Protein AF-A0A8J8G7B6-F1 (afdb_monomer)

Sequence (509 aa):
MFKIKKLNISITTGGFRVMLNHNDAEILGLKVGDRVKLSYKDKKSLKSKKKELICDLGIITAHLKNKNIKLKDSEIGVYTDVFEKLELKENGNITLTPAPKPVSLEYVRKKFNGKIKLKESHFKEIINDIIVNKFTPIETTFFVLACAAHPLDDKEVIGLTKAMVDGGKNLTFKTKNGIIVDKHCIGGIPGNRTTMVVIPILAAAGLTIPKTSSRSITSPAGTADTMEVLTHVDISLSQMHKLVSEIGGCIAWGGSLDLSPADDAIIHVEHPLEIDVEGQMIASIMSKKKSAGSTHVLLDIPVGETAKVKTKENAIRLKKRFVKIGKAIGIEVKVIITDGSEPIGKGIGPYLEAMDVLKVLNNDPDQPYRLRNKSLMMAGHLLEMGGLASKGHGLEYANEVLESGLASRKFEEIVVAQGKRKAMSPAKYSVKILAQKSGTIKKIDNKGISTITFILGCPADKASGLILHNKCSDKIKKGSVLVELFSNSKQKLNYAKAHIEEDSPFIIK

Nearest PDB structures (foldseek):
  5ey3-assembly1_B  TM=9.032E-01  e=3.261E-28  Salmonella enterica subsp. enterica serovar Typhimurium str. LT2
  1azy-assembly1_A  TM=8.949E-01  e=5.886E-28  Escherichia coli K-12
  1uou-assembly1_A-2  TM=8.967E-01  e=9.163E-26  Homo sapiens
  2dsj-assembly1_B  TM=8.673E-01  e=1.399E-26  Thermus thermophilus HB8
  2wk5-assembly2_B  TM=8.911E-01  e=1.020E-25  Homo sapiens

Mean predicted aligned error: 6.54 Å

Radius of gyration: 25.41 Å; Cα contacts (8 Å, |Δi|>4): 1101; chains: 1; bounding box: 64×59×71 Å

Secondary structure (DSSP, 8-state):
-EEEEE-------SS-EEEEEHHHHHHTT--TT-EEEEEE--TT-TTPPPEEEEEEEEEE-S--SSTT--PPTTEEEE-HHHHHHTTPPTT-EEEEEEPPPPTHHHHHHHHHTTS-PPPHHHHHHHHHHHHTT-S-HHHHHHHHHHHHHS---HHHHHHHHHHHHHTS-------TTS-BEEEEE----TT--HHHHHHHHHHHTT-BEEEEEPPPSSSS--HHHHHTTTB-----HHHHHHHHHHHSEEEEEGGGTTSSHHHHHHHHHHGGGT---HHHHHHHHHHHHHHTT-SEEEEEEEESTTSSB--HHHHHHHHHHHHHHHHHTT-EEEEEEEE-SS-SSSEESHHHHHHHHHHHHTT-TTS-HHHHHHHHHHHHHHHHHTTSS-TTTHHHHHHHHHHTTHHHHHHHHHHHHTTBPPPPPPPSEEEEEEPSS-EEEEEE-HHHHHHHHHHHTTTTSTT-EEEE---TT-EE-TT-EEEEEEES-HHHHHHHHHHHHHS-SEEE-

Foldseek 3Di:
DAFEDEQPDQDDPLWWEKEDEPVQCVVQVHDQQFKKKKWDFDPVDPPTDIDIAIHGYDYDHDDPPPPRDDADPRHMYGYPVRCVRRVDDHRGDMDMDGDDQQPLLVVLVCLLVVNDADALVSLLSVLLCLLSNVQTLVSLLSSLNSCVNPPHDLRSLLSNLVSLQVQFAADAADAPVLAAEEEEELDQFFLQLLVLLLFLLCLLLPAAYLAEWAFDQQFLTTNQLQLVLWFAQLDEPVLSRVCSHPRRYAYHHLVNYRLRSSLVSSCSSCRVVVDDRLSSSLSSVSSSCRRHVHQEYEYEYAEDCRGPHPDPVVLVVSQVSSCVSCVSSRHHYDYDYHHRQHHQFQWGFNHRSNVLSLCQQVVNPPHRPSSNQVSLVRSLVRCCVRVNDPPPCSSVSSVCCSVVSSSVVSSVVNSVSSGTDDNDDAAPDKDFDWAQAWAFFQGQASSLQRVLSVLLPPDNQRNWTKGAPDDGGDTDHGGHGGMMTGHNDPVSNVVSNVSCVVPNSTDGD

Solvent-accessible surface area (backbone atoms only — not comparable to full-atom values): 26042 Å² total; per-residue (Å²): 112,24,37,40,39,75,46,95,49,101,52,80,79,91,61,47,50,34,33,33,29,44,67,60,26,57,78,69,72,54,53,74,69,38,53,30,29,39,42,38,56,57,85,90,41,96,83,52,68,77,41,70,47,51,28,38,29,42,60,50,82,68,86,52,90,64,88,82,73,82,68,53,90,58,30,32,36,31,33,52,62,45,36,60,75,65,63,61,56,85,74,33,66,35,37,75,43,82,44,80,81,60,74,47,56,55,54,40,52,34,26,47,70,66,74,47,82,69,48,48,68,54,30,37,47,40,38,46,32,43,59,67,37,66,39,51,72,68,54,49,39,50,42,52,50,16,41,58,74,43,66,53,50,73,69,36,26,46,21,43,19,52,25,36,30,73,68,23,44,72,46,82,78,93,46,99,82,69,58,22,40,44,78,50,61,86,53,59,52,43,30,67,50,35,66,74,50,25,46,19,35,40,20,54,76,68,40,36,28,66,40,63,30,53,63,50,82,89,47,27,41,19,66,27,48,20,48,44,51,48,16,53,23,82,52,50,61,67,56,50,53,50,43,26,73,76,60,18,26,49,73,30,29,41,89,64,47,53,27,31,50,42,45,59,60,48,48,66,50,26,59,88,67,74,57,82,46,70,39,56,53,50,21,46,55,52,15,45,41,47,12,52,40,34,35,34,35,42,36,40,41,37,35,12,85,64,20,79,34,56,42,69,67,60,48,54,53,49,44,54,49,51,36,53,47,26,54,76,72,68,24,52,50,47,71,47,79,41,86,24,61,48,58,34,33,40,21,30,16,12,40,40,34,38,51,42,42,50,26,45,34,67,67,39,91,84,31,34,61,59,33,45,53,56,17,30,52,53,32,5,55,48,32,31,75,64,70,75,25,60,89,88,44,12,42,61,53,34,44,52,36,36,77,71,37,44,17,34,55,38,39,52,50,41,32,51,75,46,43,56,49,73,85,73,69,76,37,84,39,74,50,76,42,57,32,89,56,56,34,31,28,70,40,45,40,46,53,46,53,30,54,41,22,37,50,24,35,24,51,83,38,37,42,7,19,36,36,49,70,63,58,68,72,39,77,46,48,54,68,38,63,44,36,37,40,26,8,77,40,71,66,31,44,51,50,32,50,53,46,42,73,76,57,54,37,63,44,71,86

pLDDT: mean 92.08, std 8.69, range [46.34, 98.88]

Structure (mmCIF, N/CA/C/O backbone):
data_AF-A0A8J8G7B6-F1
#
_entry.id   AF-A0A8J8G7B6-F1
#
loop_
_atom_site.group_PDB
_atom_site.id
_atom_site.type_symbol
_atom_site.label_atom_id
_atom_site.label_alt_id
_atom_site.label_comp_id
_atom_site.label_asym_id
_atom_site.label_entity_id
_atom_site.label_seq_id
_atom_site.pdbx_PDB_ins_code
_atom_site.Cartn_x
_atom_site.Cartn_y
_atom_site.Cartn_z
_atom_site.occupancy
_atom_site.B_iso_or_equiv
_atom_site.auth_seq_id
_atom_site.auth_comp_id
_atom_site.auth_asym_id
_atom_site.auth_atom_id
_atom_site.pdbx_PDB_model_num
ATOM 1 N N . MET A 1 1 ? -14.729 21.368 36.954 1.00 84.62 1 MET A N 1
ATOM 2 C CA . MET A 1 1 ? -15.088 21.756 35.565 1.00 84.62 1 MET A CA 1
ATOM 3 C C . MET A 1 1 ? -14.121 22.839 35.143 1.00 84.62 1 MET A C 1
ATOM 5 O O . MET A 1 1 ? -13.793 23.660 35.983 1.00 84.62 1 MET A O 1
ATOM 9 N N . PHE A 1 2 ? -13.689 22.839 33.888 1.00 87.31 2 PHE A N 1
ATOM 10 C CA . PHE A 1 2 ? -12.719 23.789 33.354 1.00 87.31 2 PHE A CA 1
ATOM 11 C C . PHE A 1 2 ? -13.328 24.591 32.207 1.00 87.31 2 PHE A C 1
ATOM 13 O O . PHE A 1 2 ? -14.1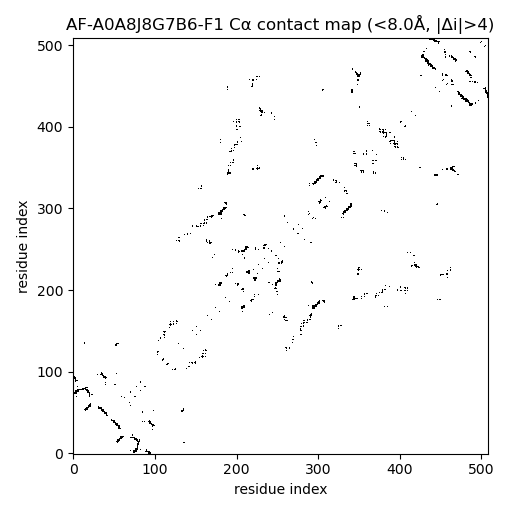06 24.053 31.410 1.00 87.31 2 PHE A O 1
ATOM 20 N N . LYS A 1 3 ? -12.957 25.865 32.104 1.00 88.75 3 LYS A N 1
ATOM 21 C CA . LYS A 1 3 ? -13.262 26.714 30.956 1.00 88.75 3 LYS A CA 1
ATOM 22 C C . LYS A 1 3 ? -12.293 26.391 29.819 1.00 88.75 3 LYS A C 1
ATOM 24 O O . LYS A 1 3 ? -11.081 26.336 30.014 1.00 88.75 3 LYS A O 1
ATOM 29 N N . ILE A 1 4 ? -12.828 26.163 28.626 1.00 87.94 4 ILE A N 1
ATOM 30 C CA . ILE A 1 4 ? -12.038 25.792 27.450 1.00 87.94 4 ILE A CA 1
ATOM 31 C C . ILE A 1 4 ? -11.275 27.014 26.944 1.00 87.94 4 ILE A C 1
ATOM 33 O O . ILE A 1 4 ? -11.884 28.031 26.594 1.00 87.94 4 ILE A O 1
ATOM 37 N N . LYS A 1 5 ? -9.956 26.868 26.814 1.00 86.62 5 LYS A N 1
ATOM 38 C CA . LYS A 1 5 ? -9.091 27.798 26.097 1.00 86.62 5 LYS A CA 1
ATOM 39 C C . LYS A 1 5 ? -8.414 27.077 24.942 1.00 86.62 5 LYS A C 1
ATOM 41 O O . LYS A 1 5 ? -7.561 26.214 25.151 1.00 86.62 5 LYS A O 1
ATOM 46 N N . LYS A 1 6 ? -8.778 27.443 23.712 1.00 83.44 6 LYS A N 1
ATOM 47 C CA . LYS A 1 6 ? -8.062 26.965 22.529 1.00 83.44 6 LYS A CA 1
ATOM 48 C C . LYS A 1 6 ? -6.656 27.558 22.553 1.00 83.44 6 LYS A C 1
ATOM 50 O O . LYS A 1 6 ? -6.489 28.776 22.621 1.00 83.44 6 LYS A O 1
ATOM 55 N N . LEU A 1 7 ? -5.644 26.701 22.556 1.00 79.12 7 LEU A N 1
ATOM 56 C CA . LEU A 1 7 ? -4.266 27.143 22.413 1.00 79.12 7 LEU A CA 1
ATOM 57 C C . LEU A 1 7 ? -4.092 27.524 20.938 1.00 79.12 7 LEU A C 1
ATOM 59 O O . LEU A 1 7 ? -4.152 26.652 20.076 1.00 79.12 7 LEU A O 1
ATOM 63 N N . ASN A 1 8 ? -3.938 28.821 20.640 1.00 61.78 8 ASN A N 1
ATOM 64 C CA . ASN A 1 8 ? -3.737 29.356 19.282 1.00 61.78 8 ASN A CA 1
ATOM 65 C C . ASN A 1 8 ? -2.338 29.019 18.749 1.00 61.78 8 ASN A C 1
ATOM 67 O O . ASN A 1 8 ? -1.534 29.888 18.425 1.00 61.78 8 ASN A O 1
ATOM 71 N N . ILE A 1 9 ? -2.038 27.731 18.700 1.00 62.12 9 ILE A N 1
ATOM 72 C CA . ILE A 1 9 ? -0.851 27.177 18.088 1.00 62.12 9 ILE A CA 1
ATOM 73 C C . ILE A 1 9 ? -1.382 26.099 17.156 1.00 62.12 9 ILE A C 1
ATOM 75 O O . ILE A 1 9 ? -1.977 25.117 17.603 1.00 62.12 9 ILE A O 1
ATOM 79 N N . SER A 1 10 ? -1.223 26.305 15.853 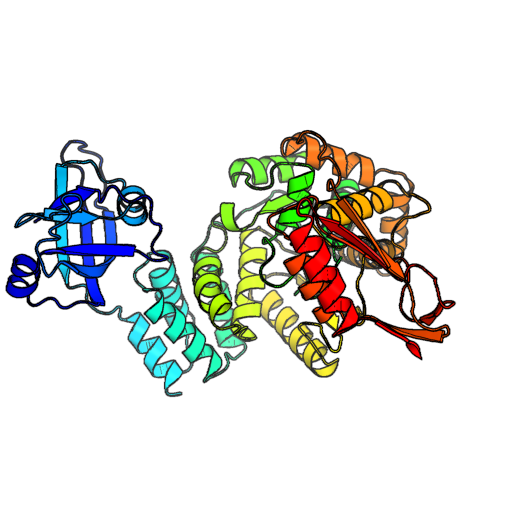1.00 56.66 10 SER A N 1
ATOM 80 C CA . SER A 1 10 ? -1.550 25.344 14.795 1.00 56.66 10 SER A CA 1
ATOM 81 C C . SER A 1 10 ? -0.555 24.174 14.812 1.00 56.66 10 SER A C 1
ATOM 83 O O . SER A 1 10 ? 0.133 23.896 13.836 1.00 56.66 10 SER A O 1
ATOM 85 N N . ILE A 1 11 ? -0.446 23.508 15.963 1.00 59.09 11 ILE A N 1
ATOM 86 C CA . ILE A 1 11 ? 0.378 22.326 16.193 1.00 59.09 11 ILE A CA 1
ATOM 87 C C . ILE A 1 11 ? -0.551 21.121 16.263 1.00 59.09 11 ILE A C 1
ATOM 89 O O . ILE A 1 11 ? -1.447 21.057 17.105 1.00 59.09 11 ILE A O 1
ATOM 93 N N . THR A 1 12 ? -0.293 20.150 15.399 1.00 58.72 12 THR A N 1
ATOM 94 C CA . THR A 1 12 ? -0.749 18.768 15.551 1.00 58.72 12 THR A CA 1
ATOM 95 C C . THR A 1 12 ? 0.246 18.032 16.438 1.00 58.72 12 THR A C 1
ATOM 97 O O . THR A 1 12 ? 1.436 18.006 16.118 1.00 58.72 12 THR A O 1
ATOM 100 N N . THR A 1 13 ? -0.199 17.447 17.551 1.00 62.88 13 THR A N 1
ATOM 101 C CA . THR A 1 13 ? 0.735 16.900 18.556 1.00 62.88 13 THR A CA 1
ATOM 102 C C . THR A 1 13 ? 1.086 15.419 18.361 1.00 62.88 13 THR A C 1
ATOM 104 O O . THR A 1 13 ? 1.867 14.872 19.138 1.00 62.88 13 THR A O 1
ATOM 107 N N . GLY A 1 14 ? 0.539 14.770 17.325 1.00 63.38 14 GLY A N 1
ATOM 108 C CA . GLY A 1 14 ? 0.701 13.325 17.090 1.00 63.38 14 GLY A CA 1
ATOM 109 C C . GLY A 1 14 ? -0.088 12.448 18.074 1.00 63.38 14 GLY A C 1
ATOM 110 O O . GLY A 1 14 ? 0.136 11.247 18.154 1.00 63.38 14 GLY A O 1
ATOM 111 N N . GLY A 1 15 ? -1.000 13.046 18.842 1.00 74.19 15 GLY A N 1
ATOM 112 C CA . GLY A 1 15 ? -1.871 12.403 19.824 1.00 74.19 15 GLY A CA 1
ATOM 113 C C . GLY A 1 15 ? -2.850 13.427 20.400 1.00 74.19 15 GLY A C 1
ATOM 114 O O . GLY A 1 15 ? -2.839 14.581 19.993 1.00 74.19 15 GLY A O 1
ATOM 115 N N . PHE A 1 16 ? -3.702 13.037 21.348 1.00 85.69 16 PHE A N 1
ATOM 116 C CA . PHE A 1 16 ? -4.592 13.986 22.021 1.00 85.69 16 PHE A CA 1
ATOM 117 C C . PHE A 1 16 ? -3.952 14.463 23.318 1.00 85.69 16 PHE A C 1
ATOM 119 O O . PHE A 1 16 ? -3.805 13.693 24.266 1.00 85.69 16 PHE A O 1
ATOM 126 N N . ARG A 1 17 ? -3.563 15.738 23.367 1.00 88.25 17 ARG A N 1
ATOM 127 C CA . ARG A 1 17 ? -2.940 16.348 24.549 1.00 88.25 17 ARG A CA 1
ATOM 128 C C . ARG A 1 17 ? -3.781 17.489 25.090 1.00 88.25 17 ARG A C 1
ATOM 130 O O . ARG A 1 17 ? -4.460 18.189 24.342 1.00 88.25 17 ARG A O 1
ATOM 137 N N . VAL A 1 18 ? -3.714 17.702 26.396 1.00 90.44 18 VAL A N 1
ATOM 138 C CA . VAL A 1 18 ? -4.290 18.880 27.054 1.00 90.44 18 VAL A CA 1
ATOM 139 C C . VAL A 1 18 ? -3.327 19.466 28.060 1.00 90.44 18 VAL A C 1
ATOM 141 O O . VAL A 1 18 ? -2.424 18.785 28.529 1.00 90.44 18 VAL A O 1
ATOM 144 N N . MET A 1 19 ? -3.526 20.737 28.379 1.00 90.56 19 MET A N 1
ATOM 145 C CA . MET A 1 19 ? -2.681 21.480 29.302 1.00 90.56 19 MET A CA 1
ATOM 146 C C . MET A 1 19 ? -3.509 21.975 30.484 1.00 90.56 19 MET A C 1
ATOM 148 O O . MET A 1 19 ? -4.548 22.609 30.283 1.00 90.56 19 MET A O 1
ATOM 152 N N . LEU A 1 20 ? -3.031 21.725 31.699 1.00 90.94 20 LEU A N 1
ATOM 153 C CA . LEU A 1 20 ? -3.488 22.409 32.910 1.00 90.94 20 LEU A CA 1
ATOM 154 C C . LEU A 1 20 ? -2.396 23.349 33.413 1.00 90.94 20 LEU A C 1
ATOM 156 O O . LEU A 1 20 ? -1.214 23.166 33.109 1.00 90.94 20 LEU A O 1
ATOM 160 N N . ASN A 1 21 ? -2.783 24.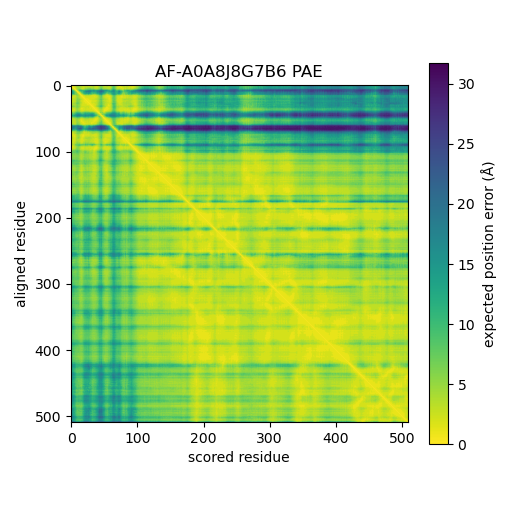365 34.180 1.00 89.50 21 ASN A N 1
ATOM 161 C CA . ASN A 1 21 ? -1.799 25.085 34.975 1.00 89.50 21 ASN A CA 1
ATOM 162 C C . ASN A 1 21 ? -1.326 24.211 36.151 1.00 89.50 21 ASN A C 1
ATOM 164 O O . ASN A 1 21 ? -1.950 23.205 36.499 1.00 89.50 21 ASN A O 1
ATOM 168 N N . HIS A 1 22 ? -0.200 24.598 36.738 1.00 87.56 22 HIS A N 1
ATOM 169 C CA . HIS A 1 22 ? 0.408 23.879 37.849 1.00 87.56 22 HIS A CA 1
ATOM 170 C C . HIS A 1 22 ? -0.510 23.733 39.070 1.00 87.56 22 HIS A C 1
ATOM 172 O O . HIS A 1 22 ? -0.661 22.619 39.561 1.00 87.56 22 HIS A O 1
ATOM 178 N N . ASN A 1 23 ? -1.170 24.814 39.495 1.00 88.00 23 ASN A N 1
ATOM 179 C CA . ASN A 1 23 ? -2.027 24.831 40.683 1.00 88.00 23 ASN A CA 1
ATOM 180 C C . ASN A 1 23 ? -3.211 23.856 40.553 1.00 88.00 23 ASN A C 1
ATOM 182 O O . ASN A 1 23 ? -3.456 23.042 41.439 1.00 88.00 23 ASN A O 1
ATOM 186 N N . ASP A 1 24 ? -3.924 23.898 39.426 1.00 90.19 24 ASP A N 1
ATOM 187 C CA . ASP A 1 24 ? -5.060 23.016 39.144 1.00 90.19 24 ASP A CA 1
ATOM 188 C C . ASP A 1 24 ? -4.623 21.545 39.082 1.00 90.19 24 ASP A C 1
ATOM 190 O O . ASP A 1 24 ? -5.357 20.657 39.518 1.00 90.19 24 ASP A O 1
ATOM 194 N N . ALA A 1 25 ? -3.431 21.273 38.542 1.00 89.56 25 ALA A N 1
ATOM 195 C CA . ALA A 1 25 ? -2.888 19.922 38.488 1.00 89.56 25 ALA A CA 1
ATOM 196 C C . ALA A 1 25 ? -2.517 19.394 39.883 1.00 89.56 25 ALA A C 1
ATOM 198 O O . ALA A 1 25 ? -2.859 18.253 40.195 1.00 89.56 25 ALA A O 1
ATOM 199 N N . GLU A 1 26 ? -1.893 20.214 40.736 1.00 88.94 26 GLU A N 1
ATOM 200 C CA . GLU A 1 26 ? -1.572 19.841 42.121 1.00 88.94 26 GLU A CA 1
ATOM 201 C C . GLU A 1 26 ? -2.827 19.556 42.948 1.00 88.94 26 GLU A C 1
ATOM 203 O O . GLU A 1 26 ? -2.899 18.515 43.602 1.00 88.94 26 GLU A O 1
ATOM 208 N N . ILE A 1 27 ? -3.850 20.415 42.859 1.00 89.50 27 ILE A N 1
ATOM 209 C CA . ILE A 1 27 ? -5.134 20.224 43.558 1.00 89.50 27 ILE A CA 1
ATOM 210 C C . ILE A 1 27 ? -5.795 18.901 43.151 1.00 89.50 27 ILE A C 1
ATOM 212 O O . ILE A 1 27 ? -6.404 18.221 43.977 1.00 89.50 27 ILE A O 1
ATOM 216 N N . LEU A 1 28 ? -5.679 18.523 41.877 1.00 88.31 28 LEU A N 1
ATOM 217 C CA . LEU A 1 28 ? -6.227 17.272 41.353 1.00 88.31 28 LEU A CA 1
ATOM 218 C C . LEU A 1 28 ? -5.303 16.058 41.549 1.00 88.31 28 LEU A C 1
ATOM 220 O O . LEU A 1 28 ? -5.696 14.948 41.184 1.00 88.31 28 LEU A O 1
ATOM 224 N N . GLY A 1 29 ? -4.099 16.244 42.100 1.00 91.00 29 GLY A N 1
ATOM 225 C CA . GLY A 1 29 ? -3.098 15.187 42.265 1.00 91.00 29 GLY A CA 1
ATOM 226 C C . GLY A 1 29 ? -2.573 14.615 40.943 1.00 91.00 29 GLY A C 1
ATOM 227 O O . GLY A 1 29 ? -2.162 13.456 40.901 1.00 91.00 29 GLY A O 1
ATOM 228 N N . LEU A 1 30 ? -2.622 15.399 39.864 1.00 91.31 30 LEU A N 1
ATOM 229 C CA . LEU A 1 30 ? -2.240 14.989 38.515 1.00 91.31 30 LEU A CA 1
ATOM 230 C C . LEU A 1 30 ? -0.794 15.381 38.194 1.00 91.31 30 LEU A C 1
ATOM 232 O O . LEU A 1 30 ? -0.312 16.448 38.577 1.00 91.31 30 LEU A O 1
ATOM 236 N N . LYS A 1 31 ? -0.109 14.531 37.432 1.00 90.12 31 LYS A N 1
ATOM 237 C CA . LYS A 1 31 ? 1.275 14.710 36.981 1.00 90.12 31 LYS A CA 1
ATOM 238 C C . LYS A 1 31 ? 1.360 14.833 35.462 1.00 90.12 31 LYS A C 1
ATOM 240 O O . LYS A 1 31 ? 0.452 14.463 34.721 1.00 90.12 31 LYS A O 1
ATOM 245 N N . VAL A 1 32 ? 2.489 15.356 34.981 1.00 87.88 32 VAL A N 1
ATOM 246 C CA . VAL A 1 32 ? 2.794 15.367 33.544 1.00 87.88 32 VAL A CA 1
ATOM 247 C C . VAL A 1 32 ? 2.824 13.928 33.024 1.00 87.88 32 VAL A C 1
ATOM 249 O O . VAL A 1 32 ? 3.476 13.069 33.613 1.00 87.88 32 VAL A O 1
ATOM 252 N N . GLY A 1 33 ? 2.135 13.685 31.912 1.00 84.75 33 GLY A N 1
ATOM 253 C CA . GLY A 1 33 ? 1.975 12.365 31.306 1.00 84.75 33 GLY A CA 1
ATOM 254 C C . GLY A 1 33 ? 0.806 11.556 31.867 1.00 84.75 33 GLY A C 1
ATOM 255 O O . GLY A 1 33 ? 0.539 10.471 31.352 1.00 84.75 33 GLY A O 1
ATOM 256 N N . ASP A 1 34 ? 0.086 12.059 32.876 1.00 88.75 34 ASP A N 1
ATOM 257 C CA . ASP A 1 34 ? -1.102 11.371 33.366 1.00 88.75 34 ASP A CA 1
ATOM 258 C C . ASP A 1 34 ? -2.201 11.341 32.310 1.00 88.75 34 ASP A C 1
ATOM 260 O O . ASP A 1 34 ? -2.440 12.285 31.552 1.00 88.75 34 ASP A O 1
ATOM 264 N N . ARG A 1 35 ? -2.921 10.226 32.312 1.00 90.19 35 ARG A N 1
ATOM 265 C CA . ARG A 1 35 ? -4.043 9.982 31.426 1.00 90.19 35 ARG A CA 1
ATOM 266 C C . ARG A 1 35 ? -5.302 10.613 32.011 1.00 90.19 35 ARG A C 1
ATOM 268 O O . ARG A 1 35 ? -5.767 10.232 33.089 1.00 90.19 35 ARG A O 1
ATOM 275 N N . VAL A 1 36 ? -5.914 11.523 31.267 1.00 92.00 36 VAL A N 1
ATOM 276 C CA . VAL A 1 36 ? -7.135 12.219 31.684 1.00 92.00 36 VAL A CA 1
ATOM 277 C C . VAL A 1 36 ? -8.272 11.973 30.704 1.00 92.00 36 VAL A C 1
ATOM 279 O O . VAL A 1 36 ? -8.071 11.818 29.503 1.00 92.00 36 VAL A O 1
ATOM 282 N N . LYS A 1 37 ? -9.498 11.928 31.221 1.00 93.12 37 LYS A N 1
ATOM 283 C CA . LYS A 1 37 ? -10.724 11.867 30.430 1.00 93.12 37 LYS A CA 1
ATOM 284 C C . LYS A 1 37 ? -11.360 13.243 30.386 1.00 93.12 37 LYS A C 1
ATOM 286 O O . LYS A 1 37 ? -11.736 13.789 31.426 1.00 93.12 37 LYS A O 1
ATOM 291 N N . LEU A 1 38 ? -11.549 13.746 29.176 1.00 92.88 38 LEU A N 1
ATOM 292 C CA . LEU A 1 38 ? -12.370 14.909 28.901 1.00 92.88 38 LEU A CA 1
ATOM 293 C C . LEU A 1 38 ? -13.808 14.484 28.627 1.00 92.88 38 LEU A C 1
ATOM 295 O O . LEU A 1 38 ? -14.063 13.478 27.970 1.00 92.88 38 LEU A O 1
ATOM 299 N N . SER A 1 39 ? -14.760 15.257 29.128 1.00 91.50 39 SER A N 1
ATOM 300 C CA . SER A 1 39 ? -16.191 15.068 28.907 1.00 91.50 39 SER A CA 1
ATOM 301 C C . SER A 1 39 ? -16.835 16.402 28.560 1.00 91.50 39 SER A C 1
ATOM 303 O O . SER A 1 39 ? -16.863 17.314 29.389 1.00 91.50 39 SER A O 1
ATOM 305 N N . TYR A 1 40 ? -17.376 16.503 27.348 1.00 90.69 40 TYR A N 1
ATOM 306 C CA . TYR A 1 40 ? -18.018 17.707 26.827 1.00 90.69 40 TYR A CA 1
ATOM 307 C C . TYR A 1 40 ? -19.477 17.437 26.445 1.00 90.69 40 TYR A C 1
ATOM 309 O O . TYR A 1 40 ? -19.806 16.402 25.865 1.00 90.69 40 TYR A O 1
ATOM 317 N N . LYS A 1 41 ? -20.365 18.379 26.771 1.00 84.88 41 LYS A N 1
ATOM 318 C CA . LYS A 1 41 ? -21.761 18.395 26.319 1.00 84.88 41 LYS A CA 1
ATOM 319 C C . LYS A 1 41 ? -22.159 19.840 26.042 1.00 84.88 41 LYS A C 1
ATOM 321 O O . LYS A 1 41 ? -22.066 20.682 26.937 1.00 84.88 41 LYS A O 1
ATOM 326 N N . ASP A 1 42 ? -22.616 20.123 24.826 1.00 78.94 42 ASP A N 1
ATOM 327 C CA . ASP A 1 42 ? -23.062 21.465 24.465 1.00 78.94 42 ASP A CA 1
ATOM 328 C C . ASP A 1 42 ? -24.439 21.752 25.074 1.00 78.94 42 ASP A C 1
ATOM 330 O O . ASP A 1 42 ? -25.471 21.286 24.588 1.00 78.94 42 ASP A O 1
ATOM 334 N N . LYS A 1 43 ? -24.454 22.552 26.143 1.00 71.31 43 LYS A N 1
ATOM 335 C CA . LYS A 1 43 ? -25.684 22.933 26.848 1.00 71.31 43 LYS A CA 1
ATOM 336 C C . LYS A 1 43 ? -26.658 23.740 25.980 1.00 71.31 43 LYS A C 1
ATOM 338 O O . LYS A 1 43 ? -27.841 23.756 26.300 1.00 71.31 43 LYS A O 1
ATOM 343 N N . LYS A 1 44 ? -26.201 24.391 24.900 1.00 67.31 44 LYS A N 1
ATOM 344 C CA . LYS A 1 44 ? -27.063 25.192 24.007 1.00 67.31 44 LYS A CA 1
ATOM 345 C C . LYS A 1 44 ? -27.827 24.351 22.982 1.00 67.31 44 LYS A C 1
ATOM 347 O O . LYS A 1 44 ? -28.725 24.865 22.327 1.00 67.31 44 LYS A O 1
ATOM 352 N N . SER A 1 45 ? -27.491 23.070 22.843 1.00 67.12 45 SER A N 1
ATOM 353 C CA . SER A 1 45 ? -28.192 22.143 21.961 1.00 67.12 45 SER A CA 1
ATOM 354 C C . SER A 1 45 ? -28.798 21.014 22.787 1.00 67.12 45 SER A C 1
ATOM 356 O O . SER A 1 45 ? -28.093 20.125 23.264 1.00 67.12 45 SER A O 1
ATOM 358 N N . LEU A 1 46 ? -30.128 21.030 22.923 1.00 59.44 46 LEU A N 1
ATOM 359 C CA . LEU A 1 46 ? -30.912 19.995 23.615 1.00 59.44 46 LEU A CA 1
ATOM 360 C C . LEU A 1 46 ? -30.699 18.584 23.027 1.00 59.44 46 LEU A C 1
ATOM 362 O O . LEU A 1 46 ? -30.919 17.595 23.720 1.00 59.44 46 LEU A O 1
ATOM 366 N N . LYS A 1 47 ? -30.223 18.483 21.776 1.00 63.12 47 LYS A N 1
ATOM 367 C CA . LYS A 1 47 ? -29.926 17.221 21.075 1.00 63.12 47 LYS A CA 1
ATOM 368 C C . LYS A 1 47 ? -28.444 16.808 21.123 1.00 63.12 47 LYS A C 1
ATOM 370 O O . LYS A 1 47 ? -28.083 15.802 20.513 1.00 63.12 47 LYS A O 1
ATOM 375 N N . SER A 1 48 ? -27.565 17.551 21.806 1.00 68.81 48 SER A N 1
ATOM 376 C CA . SER A 1 48 ? -26.131 17.232 21.814 1.00 68.81 48 SER A CA 1
ATOM 377 C C . SER A 1 48 ? -25.819 15.989 22.661 1.00 68.81 48 SER A C 1
ATOM 379 O O . SER A 1 48 ? -26.146 15.901 23.851 1.00 68.81 48 SER A O 1
ATOM 381 N N . LYS A 1 49 ? -25.168 14.994 22.043 1.00 79.38 49 LYS A N 1
ATOM 382 C CA . LYS A 1 49 ? -24.647 13.820 22.757 1.00 79.38 49 LYS A CA 1
ATOM 383 C C . LYS A 1 49 ? -23.413 14.221 23.568 1.00 79.38 49 LYS A C 1
ATOM 385 O O . LYS A 1 49 ? -22.611 15.037 23.118 1.00 79.38 49 LYS A O 1
ATOM 390 N N . LYS A 1 50 ? -23.256 13.630 24.759 1.00 84.69 50 LYS A N 1
ATOM 391 C CA . LYS A 1 50 ? -22.022 13.750 25.547 1.00 84.69 50 LYS A CA 1
ATOM 392 C C . LYS A 1 50 ? -20.877 13.126 24.746 1.00 84.69 50 LYS A C 1
ATOM 394 O O . LYS A 1 50 ? -21.001 11.984 24.309 1.00 84.69 50 LYS A O 1
ATOM 399 N N . LYS A 1 51 ? -19.788 13.868 24.568 1.00 88.62 51 LYS A N 1
ATOM 400 C CA . LYS A 1 51 ? -18.570 13.408 23.897 1.00 88.62 51 LYS A CA 1
ATOM 401 C C . LYS A 1 51 ? -17.467 13.227 24.924 1.00 88.62 51 LYS A C 1
ATOM 403 O O . LYS A 1 51 ? -17.331 14.048 25.834 1.00 88.62 51 LYS A O 1
ATOM 408 N N . GLU A 1 52 ? -16.705 12.154 24.783 1.00 91.19 52 GLU A N 1
ATOM 409 C CA . GLU A 1 52 ? -15.593 11.833 25.671 1.00 91.19 52 GLU A CA 1
ATOM 410 C C . GLU A 1 52 ? -14.330 11.564 24.856 1.00 91.19 52 GLU A C 1
ATOM 412 O O . GLU A 1 52 ? -14.407 11.042 23.745 1.00 91.19 52 GLU A O 1
ATOM 417 N N . LEU A 1 53 ? -13.178 11.940 25.409 1.00 90.25 53 LEU A N 1
ATOM 418 C CA . LEU A 1 53 ? -11.871 11.714 24.800 1.00 90.25 53 LEU A CA 1
ATOM 419 C C . LEU A 1 53 ? -10.834 11.489 25.896 1.00 90.25 53 LEU A C 1
ATOM 421 O O . LEU A 1 53 ? -10.881 12.147 26.938 1.00 90.25 53 LEU A O 1
ATOM 425 N N . ILE A 1 54 ? -9.919 10.554 25.664 1.00 90.94 54 ILE A N 1
ATOM 426 C CA . ILE A 1 54 ? -8.765 10.343 26.530 1.00 90.94 54 ILE A CA 1
ATOM 427 C C . ILE A 1 54 ? -7.598 11.147 25.978 1.00 90.94 54 ILE A C 1
ATOM 429 O O . ILE A 1 54 ? -7.319 11.090 24.782 1.00 90.94 54 ILE A O 1
ATOM 433 N N . CYS A 1 55 ? -6.932 11.881 26.860 1.00 89.19 55 CYS A N 1
ATOM 434 C CA . CYS A 1 55 ? -5.802 12.724 26.514 1.00 89.19 55 CYS A CA 1
ATOM 435 C C . CYS A 1 55 ? -4.639 12.501 27.482 1.00 89.19 55 CYS A C 1
ATOM 437 O O . CYS A 1 55 ? -4.857 12.159 28.648 1.00 89.19 55 CYS A O 1
ATOM 439 N N . ASP A 1 56 ? -3.428 12.781 27.012 1.00 89.25 56 ASP A N 1
ATOM 440 C CA . ASP A 1 56 ? -2.254 12.923 27.872 1.00 89.25 56 ASP A CA 1
ATOM 441 C C . ASP A 1 56 ? -2.208 14.346 28.445 1.00 89.25 56 ASP A C 1
ATOM 443 O O . ASP A 1 56 ? -2.405 15.337 27.726 1.00 89.25 56 ASP A O 1
ATOM 447 N N . LEU A 1 57 ? -1.947 14.454 29.746 1.00 89.25 57 LEU A N 1
ATOM 448 C CA . LEU A 1 57 ? -1.847 15.730 30.440 1.00 89.25 57 LEU A CA 1
ATOM 449 C C . LEU A 1 57 ? -0.432 16.306 30.347 1.00 89.25 57 LEU A C 1
ATOM 451 O O . LEU A 1 57 ? 0.543 15.694 30.778 1.00 89.25 57 LEU A O 1
ATOM 455 N N . GLY A 1 58 ? -0.324 17.535 29.863 1.00 88.94 58 GLY A N 1
ATOM 456 C CA . GLY A 1 58 ? 0.803 18.411 30.146 1.00 88.94 58 GLY A CA 1
ATOM 457 C C . GLY A 1 58 ? 0.454 19.422 31.235 1.00 88.94 58 GLY A C 1
ATOM 458 O O . GLY A 1 58 ? -0.710 19.770 31.445 1.00 88.94 58 GLY A O 1
ATOM 459 N N . ILE A 1 59 ? 1.480 19.904 31.931 1.00 88.25 59 ILE A N 1
ATOM 460 C CA . ILE A 1 59 ? 1.340 20.909 32.985 1.00 88.25 59 ILE A CA 1
ATOM 461 C C . ILE A 1 59 ? 2.194 22.113 32.611 1.00 88.25 59 ILE A C 1
ATOM 463 O O . ILE A 1 59 ? 3.379 21.978 32.306 1.00 88.25 59 ILE A O 1
ATOM 467 N N . ILE A 1 60 ? 1.589 23.297 32.640 1.00 83.94 60 ILE A N 1
ATOM 468 C CA . ILE A 1 60 ? 2.288 24.566 32.448 1.00 83.94 60 ILE A CA 1
ATOM 469 C C . ILE A 1 60 ? 2.764 25.050 33.818 1.00 83.94 60 ILE A C 1
ATOM 471 O O . ILE A 1 60 ? 1.956 25.472 34.646 1.00 83.94 60 ILE A O 1
ATOM 475 N N . THR A 1 61 ? 4.077 24.982 34.049 1.00 71.62 61 THR A N 1
ATOM 476 C CA . THR A 1 61 ? 4.696 25.229 35.362 1.00 71.62 61 THR A CA 1
ATOM 477 C C . THR A 1 61 ? 5.177 26.656 35.601 1.00 71.62 61 THR A C 1
ATOM 479 O O . THR A 1 61 ? 5.509 26.983 36.734 1.00 71.62 61 THR A O 1
ATOM 482 N N . ALA A 1 62 ? 5.194 27.550 34.606 1.00 58.38 62 ALA A N 1
ATOM 483 C CA . ALA A 1 62 ? 5.631 28.921 34.864 1.00 58.38 62 ALA A CA 1
ATOM 484 C C . ALA A 1 62 ? 5.097 29.959 33.879 1.00 58.38 62 ALA A C 1
ATOM 486 O O . ALA A 1 62 ? 4.919 29.708 32.687 1.00 58.38 62 ALA A O 1
ATOM 487 N N . HIS A 1 63 ? 4.938 31.172 34.413 1.00 52.03 63 HIS A N 1
ATOM 488 C CA . HIS A 1 63 ? 4.896 32.438 33.699 1.00 52.03 63 HIS A CA 1
ATOM 489 C C . HIS A 1 63 ? 5.915 32.476 32.548 1.00 52.03 63 HIS A C 1
ATOM 491 O O . HIS A 1 63 ? 7.066 32.872 32.732 1.00 52.03 63 HIS A O 1
ATOM 497 N N . LEU A 1 64 ? 5.486 32.132 31.333 1.00 46.34 64 LEU A N 1
ATOM 498 C CA . LEU A 1 64 ? 6.214 32.510 30.130 1.00 46.34 64 LEU A CA 1
ATOM 499 C C . LEU A 1 64 ? 6.311 34.043 30.145 1.00 46.34 64 LEU A C 1
ATOM 501 O O . LEU A 1 64 ? 5.320 34.745 29.931 1.00 46.34 64 LEU A O 1
ATOM 505 N N . LYS A 1 65 ? 7.510 34.574 30.431 1.00 47.31 65 LYS A N 1
ATOM 506 C CA . LYS A 1 65 ? 7.826 36.010 30.304 1.00 47.31 65 LYS A CA 1
ATOM 507 C C . LYS A 1 65 ? 7.533 36.525 28.881 1.00 47.31 65 LYS A C 1
ATOM 509 O O . LYS A 1 65 ? 7.319 37.719 28.704 1.00 47.31 65 LYS A O 1
ATOM 514 N N . ASN A 1 66 ? 7.400 35.618 27.904 1.00 47.00 66 ASN A N 1
ATOM 515 C CA . ASN A 1 66 ? 6.830 35.878 26.585 1.00 47.00 66 ASN A CA 1
ATOM 516 C C . ASN A 1 66 ? 5.308 35.630 26.561 1.00 47.00 66 ASN A C 1
ATOM 518 O O . ASN A 1 66 ? 4.816 34.516 26.719 1.00 47.00 66 ASN A O 1
ATOM 522 N N . LYS A 1 67 ? 4.567 36.718 26.342 1.00 51.34 67 LYS 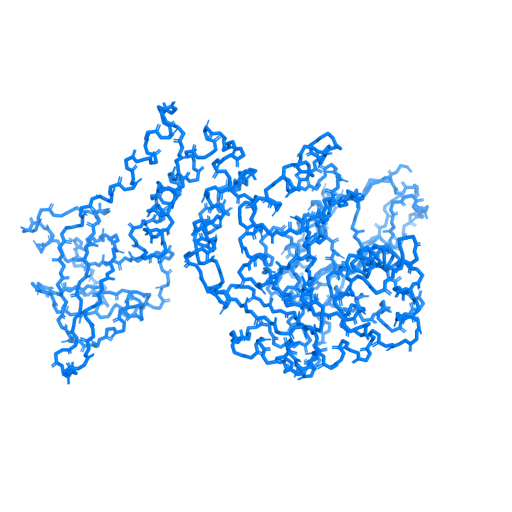A N 1
ATOM 523 C CA . LYS A 1 67 ? 3.140 36.964 26.622 1.00 51.34 67 LYS A CA 1
ATOM 524 C C . LYS A 1 67 ? 2.071 36.083 25.940 1.00 51.34 67 LYS A C 1
ATOM 526 O O . LYS A 1 67 ? 0.896 36.406 26.089 1.00 51.34 67 LYS A O 1
ATOM 531 N N . ASN A 1 68 ? 2.384 34.987 25.250 1.00 54.66 68 ASN A N 1
ATOM 532 C CA . ASN A 1 68 ? 1.411 34.416 24.300 1.00 54.66 68 ASN A CA 1
ATOM 533 C C . ASN A 1 68 ? 0.637 33.170 24.768 1.00 54.66 68 ASN A C 1
ATOM 535 O O . ASN A 1 68 ? -0.389 32.858 24.170 1.00 54.66 68 ASN A O 1
ATOM 539 N N . ILE A 1 69 ? 1.043 32.479 25.842 1.00 61.47 69 ILE A N 1
ATOM 540 C CA . ILE A 1 69 ? 0.300 31.312 26.358 1.00 61.47 69 ILE A CA 1
ATOM 541 C C . ILE A 1 69 ? 0.238 31.381 27.889 1.00 61.47 69 ILE A C 1
ATOM 543 O O . ILE A 1 69 ? 1.160 30.970 28.583 1.00 61.47 69 ILE A O 1
ATOM 547 N N . LYS A 1 70 ? -0.856 31.929 28.428 1.00 70.81 70 LYS A N 1
ATOM 548 C CA . LYS A 1 70 ? -1.185 31.868 29.863 1.00 70.81 70 LYS A CA 1
ATOM 549 C C . LYS A 1 70 ? -2.468 31.065 30.032 1.00 70.81 70 LYS A C 1
ATOM 551 O O . LYS A 1 70 ? -3.460 31.449 29.421 1.00 70.81 70 LYS A O 1
ATOM 556 N N . LEU A 1 71 ? -2.474 30.006 30.836 1.00 80.06 71 LEU A N 1
ATOM 557 C CA . LEU A 1 71 ? -3.708 29.385 31.334 1.00 80.06 71 LEU A CA 1
ATOM 558 C C . LEU A 1 71 ? -3.997 29.954 32.720 1.00 80.06 71 LEU A C 1
ATOM 560 O O . LEU A 1 71 ? -3.085 30.024 33.541 1.00 80.06 71 LEU A O 1
ATOM 564 N N . LYS A 1 72 ? -5.220 30.439 32.936 1.00 84.31 72 LYS A N 1
ATOM 565 C CA . LYS A 1 72 ? -5.680 30.857 34.266 1.00 84.31 72 LYS A CA 1
ATOM 566 C C . LYS A 1 72 ? -6.177 29.645 35.052 1.00 84.31 72 LYS A C 1
ATOM 568 O O . LYS A 1 72 ? -6.491 28.615 34.462 1.00 84.31 72 LYS A O 1
ATOM 573 N N . ASP A 1 73 ? -6.337 29.830 36.355 1.00 84.62 73 ASP A N 1
ATOM 574 C CA . ASP A 1 73 ? -7.003 28.859 37.222 1.00 84.62 73 ASP A CA 1
ATOM 575 C C . ASP A 1 73 ? -8.389 28.508 36.693 1.00 84.62 73 ASP A C 1
ATOM 577 O O . ASP A 1 73 ? -9.135 29.368 36.209 1.00 84.62 73 ASP A O 1
ATOM 581 N N . SER A 1 74 ? -8.705 27.214 36.738 1.00 88.56 74 SER A N 1
ATOM 582 C CA . SER A 1 74 ? -9.904 26.635 36.135 1.00 88.56 74 SER A CA 1
ATOM 583 C C . SER A 1 74 ? -10.016 26.806 34.608 1.00 88.56 74 SER A C 1
ATOM 585 O O . SER A 1 74 ? -11.105 26.615 34.059 1.00 88.56 74 SER A O 1
ATOM 587 N N . GLU A 1 75 ? -8.929 27.102 33.885 1.00 89.56 75 GLU A N 1
ATOM 588 C CA . GLU A 1 75 ? -8.855 26.982 32.421 1.00 89.56 75 GLU A CA 1
ATOM 589 C C . GLU A 1 75 ? -8.116 25.705 32.003 1.00 89.56 75 GLU A C 1
ATOM 591 O O . GLU A 1 75 ? -7.117 25.308 32.596 1.00 89.56 75 GLU A O 1
ATOM 596 N N . ILE A 1 76 ? -8.579 25.083 30.919 1.00 89.94 76 ILE A N 1
ATOM 597 C CA . ILE A 1 76 ? -7.878 23.974 30.268 1.00 89.94 76 ILE A CA 1
ATOM 598 C C . ILE A 1 76 ? -7.458 24.379 28.861 1.00 89.94 76 ILE A C 1
ATOM 600 O O . ILE A 1 76 ? -8.271 24.841 28.053 1.00 89.94 76 ILE A O 1
ATOM 604 N N . GLY A 1 77 ? -6.174 24.193 28.576 1.00 90.00 77 GLY A N 1
ATOM 605 C CA . GLY A 1 77 ? -5.601 24.384 27.257 1.00 90.00 77 GLY A CA 1
ATOM 606 C C . GLY A 1 77 ? -5.880 23.172 26.386 1.00 90.00 77 GLY A C 1
ATOM 607 O O . GLY A 1 77 ? -5.449 22.065 26.705 1.00 90.00 77 GLY A O 1
ATOM 608 N N . VAL A 1 78 ? -6.583 23.383 25.279 1.00 88.88 78 VAL A N 1
ATOM 609 C CA . VAL A 1 78 ? -6.851 22.341 24.282 1.00 88.88 78 VAL A CA 1
ATOM 610 C C . VAL A 1 78 ? -6.148 22.683 22.974 1.00 88.88 78 VAL A C 1
ATOM 612 O O . VAL A 1 78 ? -6.201 23.826 22.511 1.00 88.88 78 VAL A O 1
ATOM 615 N N . TYR A 1 79 ? -5.478 21.691 22.394 1.00 87.75 79 TYR A N 1
ATOM 616 C CA . TYR A 1 79 ? -4.884 21.790 21.063 1.00 87.75 79 TYR A CA 1
ATOM 617 C C . TYR A 1 79 ? -5.950 21.645 19.970 1.00 87.75 79 TYR A C 1
ATOM 619 O O . TYR A 1 79 ? -7.100 21.287 20.240 1.00 87.75 79 TYR A O 1
ATOM 627 N N . THR A 1 80 ? -5.571 21.965 18.731 1.00 85.12 80 THR A N 1
ATOM 628 C CA . THR A 1 80 ? -6.480 21.961 17.573 1.00 85.12 80 THR A CA 1
ATOM 629 C C . THR A 1 80 ? -7.099 20.582 17.334 1.00 85.12 80 THR A C 1
ATOM 631 O O . THR A 1 80 ? -8.305 20.490 17.131 1.00 85.12 80 THR A O 1
ATOM 634 N N . ASP A 1 81 ? -6.309 19.517 17.474 1.00 84.94 81 ASP A N 1
ATOM 635 C CA . ASP A 1 81 ? -6.746 18.121 17.354 1.00 84.94 81 ASP A CA 1
ATOM 636 C C . ASP A 1 81 ? -7.862 17.756 18.354 1.00 84.94 81 ASP A C 1
ATOM 638 O O . ASP A 1 81 ? -8.905 17.233 17.962 1.00 84.94 81 ASP A O 1
ATOM 642 N N . VAL A 1 82 ? -7.698 18.083 19.639 1.00 87.81 82 VAL A N 1
ATOM 643 C CA . VAL A 1 82 ? -8.714 17.872 20.686 1.00 87.81 82 VAL A CA 1
ATOM 644 C C . VAL A 1 82 ? -9.940 18.752 20.451 1.00 87.81 82 VAL A C 1
ATOM 646 O O . VAL A 1 82 ? -11.074 18.295 20.624 1.00 87.81 82 VAL A O 1
ATOM 649 N N . PHE A 1 83 ? -9.722 20.011 20.063 1.00 87.88 83 PHE A N 1
ATOM 650 C CA . PHE A 1 83 ? -10.789 20.975 19.811 1.00 87.88 83 PHE A CA 1
ATOM 651 C C . PHE A 1 83 ? -11.710 20.506 18.682 1.00 87.88 83 PHE A C 1
ATOM 653 O O . PHE A 1 83 ? -12.930 20.525 18.844 1.00 87.88 83 PHE A O 1
ATOM 660 N N . GLU A 1 84 ? -11.138 20.037 17.575 1.00 86.31 84 GLU A N 1
ATOM 661 C CA . GLU A 1 84 ? -11.878 19.493 16.435 1.00 86.31 84 GLU A CA 1
ATOM 662 C C . GLU A 1 84 ? -12.521 18.146 16.773 1.00 86.31 84 GLU A C 1
ATOM 664 O O . GLU A 1 84 ? -13.711 17.959 16.526 1.00 86.31 84 GLU A O 1
ATOM 669 N N . LYS A 1 85 ? -11.785 17.230 17.418 1.00 85.75 85 LYS A N 1
ATOM 670 C CA . LYS A 1 85 ? -12.280 15.880 17.735 1.00 85.75 85 LYS A CA 1
ATOM 671 C C . LYS A 1 85 ? -13.508 15.888 18.643 1.00 85.75 85 LYS A C 1
ATOM 673 O O . LYS A 1 85 ? -14.413 15.072 18.466 1.00 85.75 85 LYS A O 1
ATOM 678 N N . LEU A 1 86 ? -13.541 16.787 19.625 1.00 87.94 86 LEU A N 1
ATOM 679 C CA . LEU A 1 86 ? -14.689 16.958 20.517 1.00 87.94 86 LEU A CA 1
ATOM 680 C C . LEU A 1 86 ? -15.708 17.986 19.996 1.00 87.94 86 LEU A C 1
ATOM 682 O O . LEU A 1 86 ? -16.751 18.156 20.630 1.00 87.94 86 LEU A O 1
ATOM 686 N N . GLU A 1 87 ? -15.443 18.633 18.853 1.00 88.19 87 GLU A N 1
ATOM 687 C CA . GLU A 1 87 ? -16.204 19.772 18.312 1.00 88.19 87 GLU A CA 1
ATOM 688 C C . GLU A 1 87 ? -16.494 20.819 19.401 1.00 88.19 87 GLU A C 1
ATOM 690 O O . GLU A 1 87 ? -17.642 21.183 19.681 1.00 88.19 87 GLU A O 1
ATOM 695 N N . LEU A 1 88 ? -15.436 21.241 20.092 1.00 87.50 88 LEU A N 1
ATOM 696 C CA . LEU A 1 88 ? -15.538 22.186 21.195 1.00 87.50 88 LEU A CA 1
ATOM 697 C C . LEU A 1 88 ? -15.977 23.566 20.695 1.00 87.50 88 LEU A C 1
ATOM 699 O O . LEU A 1 88 ? -15.674 23.987 19.582 1.00 87.50 88 LEU A O 1
ATOM 703 N N . LYS A 1 89 ? -16.667 24.304 21.566 1.00 85.38 89 LYS A N 1
ATOM 704 C CA . LYS A 1 89 ? -16.951 25.731 21.372 1.00 85.38 89 LYS A CA 1
ATOM 705 C C . LYS A 1 89 ? -16.027 26.557 22.252 1.00 85.38 89 LYS A C 1
ATOM 707 O O . LYS A 1 89 ? -15.809 26.211 23.417 1.00 85.38 89 LYS A O 1
ATOM 712 N N . GLU A 1 90 ? -15.515 27.660 21.714 1.00 78.06 90 GLU A N 1
ATOM 713 C CA . GLU A 1 90 ? -14.710 28.596 22.498 1.00 78.06 90 GLU A CA 1
ATOM 714 C C . GLU A 1 90 ? -15.492 29.103 23.713 1.00 78.06 90 GLU A C 1
ATOM 716 O O . GLU A 1 90 ? -16.703 29.326 23.645 1.00 78.06 90 GLU A O 1
ATOM 721 N N . ASN A 1 91 ? -14.797 29.256 24.845 1.00 74.50 91 ASN A N 1
ATOM 722 C CA . ASN A 1 91 ? -15.385 29.625 26.136 1.00 74.50 91 ASN A CA 1
ATOM 723 C C . ASN A 1 91 ? -16.472 28.662 26.661 1.00 74.50 91 ASN A C 1
ATOM 725 O O . ASN A 1 91 ? -17.186 29.004 27.604 1.00 74.50 91 ASN A O 1
ATOM 729 N N . GLY A 1 92 ? -16.602 27.461 26.086 1.00 83.25 92 GLY A N 1
ATOM 730 C CA . GLY A 1 92 ? -17.412 26.387 26.653 1.00 83.25 92 GLY A CA 1
ATOM 731 C C . GLY A 1 92 ? -16.802 25.820 27.939 1.00 83.25 92 GLY A C 1
ATOM 732 O O . GLY A 1 92 ? -15.646 26.079 28.264 1.00 83.25 92 GLY A O 1
ATOM 733 N N . ASN A 1 93 ? -17.577 25.009 28.659 1.00 88.44 93 ASN A N 1
ATOM 734 C CA . ASN A 1 93 ? -17.088 24.280 29.827 1.00 88.44 93 ASN A CA 1
ATOM 735 C C . ASN A 1 93 ? -16.883 22.805 29.491 1.00 88.44 93 ASN A C 1
ATOM 737 O O . ASN A 1 93 ? -17.720 22.198 28.820 1.00 88.44 93 ASN A O 1
ATOM 741 N N . ILE A 1 94 ? -15.815 22.223 30.020 1.00 91.69 94 ILE A N 1
ATOM 742 C CA . ILE A 1 94 ? -15.476 20.811 29.869 1.00 91.69 94 ILE A CA 1
ATOM 743 C C . ILE A 1 94 ? -15.136 20.209 31.229 1.00 91.69 94 ILE A C 1
ATOM 745 O O . ILE A 1 94 ? -14.620 20.881 32.125 1.00 91.69 94 ILE A O 1
ATOM 749 N N . THR A 1 95 ? -15.456 18.938 31.418 1.00 92.94 95 THR A N 1
ATOM 750 C CA . THR A 1 95 ? -15.082 18.213 32.632 1.00 92.94 95 THR A CA 1
ATOM 751 C C . THR A 1 95 ? -13.825 17.409 32.355 1.00 92.94 95 THR A C 1
ATOM 753 O O . THR A 1 95 ? -13.791 16.654 31.388 1.00 92.94 95 THR A O 1
ATOM 756 N N . LEU A 1 96 ? -12.820 17.565 33.214 1.00 92.88 96 LEU A N 1
ATOM 757 C CA . LEU A 1 96 ? -11.620 16.741 33.245 1.00 92.88 96 LEU A CA 1
ATOM 758 C C . LEU A 1 96 ? -11.679 15.853 34.489 1.00 92.88 96 LEU A C 1
ATOM 760 O O . LEU A 1 96 ? -12.012 16.328 35.573 1.00 92.88 96 LEU A O 1
ATOM 764 N N . THR A 1 97 ? -11.375 14.572 34.313 1.00 92.31 97 THR A N 1
ATOM 765 C CA . THR A 1 97 ? -11.263 13.575 35.390 1.00 92.31 97 THR A CA 1
ATOM 766 C C . THR A 1 97 ? -10.072 12.661 35.111 1.00 92.31 97 THR A C 1
ATOM 768 O O . THR A 1 97 ? -9.812 12.412 33.931 1.00 92.31 97 THR A O 1
ATOM 771 N N . PRO A 1 98 ? -9.387 12.107 36.126 1.00 89.44 98 PRO A N 1
ATOM 772 C CA . PRO A 1 98 ? -8.436 11.019 35.910 1.00 89.44 98 PRO A CA 1
ATOM 773 C C . PRO A 1 98 ? -9.096 9.873 35.132 1.00 89.44 98 PRO A C 1
ATOM 775 O O . PRO A 1 98 ? -10.244 9.506 35.407 1.00 89.44 98 PRO A O 1
ATOM 778 N N . ALA A 1 99 ? -8.405 9.324 34.135 1.00 88.31 99 ALA A N 1
ATOM 779 C CA . ALA A 1 99 ? -8.928 8.205 33.362 1.00 88.31 99 ALA A CA 1
ATOM 780 C C . ALA A 1 99 ? -8.389 6.876 33.912 1.00 88.31 99 ALA A C 1
ATOM 782 O O . ALA A 1 99 ? -7.171 6.692 33.951 1.00 88.31 99 ALA A O 1
ATOM 783 N N . PRO A 1 100 ? -9.256 5.914 34.281 1.00 86.94 100 PRO A N 1
ATOM 784 C CA . PRO A 1 100 ? -8.789 4.588 34.657 1.00 86.94 100 PRO A CA 1
ATOM 785 C C . PRO A 1 100 ? -8.145 3.889 33.456 1.00 86.94 100 PRO A C 1
ATOM 787 O O . PRO A 1 100 ? -8.526 4.115 32.302 1.00 86.94 100 PRO A O 1
ATOM 790 N N . LYS A 1 101 ? -7.187 3.002 33.739 1.00 86.56 101 LYS A N 1
ATOM 791 C CA . LYS A 1 101 ? -6.593 2.143 32.712 1.00 86.56 101 LYS A CA 1
ATOM 792 C C . LYS A 1 101 ? -7.666 1.192 32.160 1.00 86.56 101 LYS A C 1
ATOM 794 O O . LYS A 1 101 ? -8.394 0.597 32.958 1.00 86.56 101 LYS A O 1
ATOM 799 N N . PRO A 1 102 ? -7.785 1.034 30.831 1.00 90.12 102 PRO A N 1
ATOM 800 C CA . PRO A 1 102 ? -8.736 0.109 30.239 1.00 90.12 102 PRO A CA 1
ATOM 801 C C . PRO A 1 102 ? -8.448 -1.328 30.675 1.00 90.12 102 PRO A C 1
ATOM 803 O O . PRO A 1 102 ? -7.289 -1.731 30.772 1.00 90.12 102 PRO A O 1
ATOM 806 N N . VAL A 1 103 ? -9.503 -2.118 30.887 1.00 93.06 103 VAL A N 1
ATOM 807 C CA . VAL A 1 103 ? -9.388 -3.545 31.245 1.00 93.06 103 VAL A CA 1
ATOM 808 C C . VAL A 1 103 ? -8.607 -4.317 30.178 1.00 93.06 103 VAL A C 1
ATOM 810 O O . VAL A 1 103 ? -7.777 -5.167 30.501 1.00 93.06 103 VAL A O 1
ATOM 813 N N . SER A 1 104 ? -8.801 -3.952 28.910 1.00 96.44 104 SER A N 1
ATOM 814 C CA . SER A 1 104 ? -8.127 -4.545 27.756 1.00 96.44 104 SER A CA 1
ATOM 815 C C . SER A 1 104 ? -6.595 -4.447 27.811 1.00 96.44 104 SER A C 1
ATOM 817 O O . SER A 1 104 ? -5.903 -5.335 27.305 1.00 96.44 104 SER A O 1
ATOM 819 N N . LEU A 1 105 ? -6.038 -3.443 28.500 1.00 95.56 105 LEU A N 1
ATOM 820 C CA . LEU A 1 105 ? -4.592 -3.283 28.680 1.00 95.56 105 LEU A CA 1
ATOM 821 C C . LEU A 1 105 ? -3.982 -4.413 29.528 1.00 95.56 105 LEU A C 1
ATOM 823 O O . LEU A 1 105 ? -2.823 -4.788 29.336 1.00 95.56 105 LEU A O 1
ATOM 827 N N . GLU A 1 106 ? -4.757 -5.006 30.437 1.00 96.88 106 GLU A N 1
ATOM 828 C CA . GLU A 1 106 ? -4.305 -6.155 31.224 1.00 96.88 106 GLU A CA 1
ATOM 829 C C . GLU A 1 106 ? -4.170 -7.415 30.352 1.00 96.88 106 GLU A C 1
ATOM 831 O O . GLU A 1 106 ? -3.258 -8.218 30.565 1.00 96.88 106 GLU A O 1
ATOM 836 N N . TYR A 1 107 ? -5.000 -7.573 29.311 1.00 97.88 107 TYR A N 1
ATOM 837 C CA . TYR A 1 107 ? -4.812 -8.639 28.320 1.00 97.88 107 TYR A CA 1
ATOM 838 C C . TYR A 1 107 ? -3.504 -8.456 27.552 1.00 97.88 107 TYR A C 1
ATOM 840 O O . TYR A 1 107 ? -2.756 -9.423 27.389 1.00 97.88 107 TYR A O 1
ATOM 848 N N . VAL A 1 108 ? -3.191 -7.221 27.148 1.00 97.44 108 VAL A N 1
ATOM 849 C CA . VAL A 1 108 ? -1.923 -6.888 26.481 1.00 97.44 108 VAL A CA 1
ATOM 850 C C . VAL A 1 108 ? -0.737 -7.229 27.378 1.00 97.44 108 VAL A C 1
ATOM 852 O O . VAL A 1 108 ? 0.185 -7.914 26.945 1.00 97.44 108 VAL A O 1
ATOM 855 N N . ARG A 1 109 ? -0.786 -6.850 28.660 1.00 97.56 109 ARG A N 1
ATOM 856 C CA . ARG A 1 109 ? 0.272 -7.174 29.627 1.00 97.56 109 ARG A CA 1
ATOM 857 C C . ARG A 1 109 ? 0.451 -8.678 29.818 1.00 97.56 109 ARG A C 1
ATOM 859 O O . ARG A 1 109 ? 1.579 -9.164 29.891 1.00 97.56 109 ARG A O 1
ATOM 866 N N . LYS A 1 110 ? -0.643 -9.435 29.915 1.00 97.75 110 LYS A N 1
ATOM 867 C CA . LYS A 1 110 ? -0.579 -10.898 30.029 1.00 97.75 110 LYS A CA 1
ATOM 868 C C . LYS A 1 110 ? -0.018 -11.538 28.756 1.00 97.75 110 LYS A C 1
ATOM 870 O O . LYS A 1 110 ? 0.761 -12.480 28.879 1.00 97.75 110 LYS A O 1
ATOM 875 N N . LYS A 1 111 ? -0.360 -11.019 27.570 1.00 97.62 111 LYS A N 1
ATOM 876 C CA . LYS A 1 111 ? 0.213 -11.449 26.282 1.00 97.62 111 LYS A CA 1
ATOM 877 C C . LYS A 1 111 ? 1.709 -11.143 26.207 1.00 97.62 111 LYS A C 1
ATOM 879 O O . LYS A 1 111 ? 2.467 -12.044 25.877 1.00 97.62 111 LYS A O 1
ATOM 884 N N . PHE A 1 112 ? 2.128 -9.929 26.570 1.00 97.50 112 PHE A N 1
ATOM 885 C CA . PHE A 1 112 ? 3.535 -9.505 26.585 1.00 97.50 112 PHE A CA 1
ATOM 886 C C . PHE A 1 112 ? 4.405 -10.375 27.501 1.00 97.50 112 PHE A C 1
ATOM 888 O O . PHE A 1 112 ? 5.537 -10.673 27.164 1.00 97.50 112 PHE A O 1
ATOM 895 N N . ASN A 1 113 ? 3.864 -10.814 28.641 1.00 97.31 113 ASN A N 1
ATOM 896 C CA . ASN A 1 113 ? 4.558 -11.707 29.575 1.00 97.31 113 ASN A CA 1
ATOM 897 C C . ASN A 1 113 ? 4.430 -13.204 29.216 1.00 97.31 113 ASN A C 1
ATOM 899 O O . ASN A 1 113 ? 4.726 -14.054 30.055 1.00 97.31 113 ASN A O 1
ATOM 903 N N . GLY A 1 114 ? 3.876 -13.546 28.050 1.00 96.06 114 GLY A N 1
ATOM 904 C CA . GLY A 1 114 ? 3.688 -14.933 27.614 1.00 96.06 114 GLY A CA 1
ATOM 905 C C . GLY A 1 114 ? 2.675 -15.745 28.433 1.00 96.06 114 GLY A C 1
ATOM 906 O O . GLY A 1 114 ? 2.612 -16.963 28.294 1.00 96.06 114 GLY A O 1
ATOM 907 N N . LYS A 1 115 ? 1.865 -15.101 29.286 1.00 97.00 115 LYS A N 1
ATOM 908 C CA . LYS A 1 115 ? 0.937 -15.781 30.211 1.00 97.00 115 LYS A CA 1
ATOM 909 C C . LYS A 1 115 ? -0.349 -16.259 29.541 1.00 97.00 115 LYS A C 1
ATOM 911 O O . LYS A 1 115 ? -0.998 -17.165 30.055 1.00 97.00 115 LYS A O 1
ATOM 916 N N . ILE A 1 116 ? -0.758 -15.625 28.440 1.00 97.00 116 ILE A N 1
ATOM 917 C CA . ILE A 1 116 ? -1.979 -15.978 27.705 1.00 97.00 116 ILE A CA 1
ATOM 918 C C . ILE A 1 116 ? -1.772 -15.883 26.194 1.00 97.00 116 ILE A C 1
ATOM 920 O O . ILE A 1 116 ? -0.973 -15.084 25.706 1.00 97.00 116 ILE A O 1
ATOM 924 N N . LYS A 1 117 ? -2.601 -16.627 25.460 1.00 96.81 117 LYS A N 1
ATOM 925 C CA . LYS A 1 117 ? -2.952 -16.318 24.072 1.00 96.81 117 LYS A CA 1
ATOM 926 C C . LYS A 1 117 ? -4.224 -15.480 24.047 1.00 96.81 117 LYS A C 1
ATOM 928 O O . LYS A 1 117 ? -5.138 -15.712 24.847 1.00 96.81 117 LYS A O 1
ATOM 933 N N . LEU A 1 118 ? -4.289 -14.499 23.158 1.00 97.75 118 LEU A N 1
ATOM 934 C CA . LEU A 1 118 ? -5.454 -13.628 23.056 1.00 97.75 118 LEU A CA 1
ATOM 935 C C . LEU A 1 118 ? -6.614 -14.365 22.368 1.00 97.75 118 LEU A C 1
ATOM 937 O O . LEU A 1 118 ? -6.436 -15.074 21.382 1.00 97.75 118 LEU A O 1
ATOM 941 N N . LYS A 1 119 ? -7.821 -14.217 22.918 1.00 97.12 119 LYS A N 1
ATOM 942 C CA . LYS A 1 119 ? -9.060 -14.743 22.335 1.00 97.12 119 LYS A CA 1
ATOM 943 C C . LYS A 1 119 ? -9.730 -13.646 21.508 1.00 97.12 119 LYS A C 1
ATOM 945 O O . LYS A 1 119 ? -9.430 -12.469 21.687 1.00 97.12 119 LYS A O 1
ATOM 950 N N . GLU A 1 120 ? -10.679 -14.027 20.658 1.00 96.06 120 GLU A N 1
ATOM 951 C CA . GLU A 1 120 ? -11.455 -13.091 19.827 1.00 96.06 120 GLU A CA 1
ATOM 952 C C . GLU A 1 120 ? -12.110 -11.971 20.661 1.00 96.06 120 GLU A C 1
ATOM 954 O O . GLU A 1 120 ? -12.034 -10.806 20.284 1.00 96.06 120 GLU A O 1
ATOM 959 N N . SER A 1 121 ? -12.640 -12.289 21.850 1.00 97.06 121 SER A N 1
ATOM 960 C CA . SER A 1 121 ? -13.192 -11.291 22.779 1.00 97.06 121 SER A CA 1
ATOM 961 C C . SER A 1 121 ? -12.152 -10.276 23.266 1.00 97.06 121 SER A C 1
ATOM 963 O O . SER A 1 121 ? -12.433 -9.082 23.277 1.00 97.06 121 SER A O 1
ATOM 965 N N . HIS A 1 122 ? -10.933 -10.723 23.596 1.00 98.06 122 HIS A N 1
ATOM 966 C CA . HIS A 1 122 ? -9.855 -9.820 24.009 1.00 98.06 122 HIS A CA 1
ATOM 967 C C . HIS A 1 122 ? -9.474 -8.871 22.869 1.00 98.06 122 HIS A C 1
ATOM 969 O O . HIS A 1 122 ? -9.311 -7.676 23.099 1.00 98.06 122 HIS A O 1
ATOM 975 N N . PHE A 1 123 ? -9.362 -9.383 21.636 1.00 98.00 123 PHE A N 1
ATOM 976 C CA . PHE A 1 123 ? -9.086 -8.538 20.473 1.00 98.00 123 PHE A CA 1
ATOM 977 C C . PHE A 1 123 ? -10.206 -7.537 20.222 1.00 98.00 123 PHE A C 1
ATOM 979 O O . PHE A 1 123 ? -9.912 -6.376 19.973 1.00 98.00 123 PHE A O 1
ATOM 986 N N . LYS A 1 124 ? -11.473 -7.945 20.338 1.00 96.94 124 LYS A N 1
ATOM 987 C CA . LYS A 1 124 ? -12.613 -7.036 20.179 1.00 96.94 124 LYS A CA 1
ATOM 988 C C . LYS A 1 124 ? -12.542 -5.857 21.150 1.00 96.94 124 LYS A C 1
ATOM 990 O O . LYS A 1 124 ? -12.741 -4.720 20.733 1.00 96.94 124 LYS A O 1
ATOM 995 N N . GLU A 1 125 ? -12.216 -6.111 22.414 1.00 97.06 125 GLU A N 1
ATOM 996 C CA . GLU A 1 125 ? -12.060 -5.051 23.415 1.00 97.06 125 GLU A CA 1
ATOM 997 C C . GLU A 1 125 ? -10.844 -4.157 23.142 1.00 97.06 125 GLU A C 1
ATOM 999 O O . GLU A 1 125 ? -10.987 -2.936 23.144 1.00 97.06 125 GLU A O 1
ATOM 1004 N N . ILE A 1 126 ? -9.675 -4.744 22.850 1.00 97.62 126 ILE A N 1
ATOM 1005 C CA . ILE A 1 126 ? -8.446 -3.995 22.528 1.00 97.62 126 ILE A CA 1
ATOM 1006 C C . ILE A 1 126 ? -8.670 -3.099 21.306 1.00 97.62 126 ILE A C 1
ATOM 1008 O O . ILE A 1 126 ? -8.393 -1.904 21.348 1.00 97.62 126 ILE A O 1
ATOM 1012 N N . ILE A 1 127 ? -9.205 -3.661 20.221 1.00 96.88 127 ILE A N 1
ATOM 1013 C CA . ILE A 1 127 ? -9.443 -2.938 18.972 1.00 96.88 127 ILE A CA 1
ATOM 1014 C C . ILE A 1 127 ? -10.486 -1.841 19.163 1.00 96.88 127 ILE A C 1
ATOM 1016 O O . ILE A 1 127 ? -10.266 -0.718 18.715 1.00 96.88 127 ILE A O 1
ATOM 1020 N N . ASN A 1 128 ? -11.579 -2.116 19.877 1.00 95.06 128 ASN A N 1
ATOM 1021 C CA . ASN A 1 128 ? -12.551 -1.081 20.206 1.00 95.06 128 ASN A CA 1
ATOM 1022 C C . ASN A 1 128 ? -11.901 0.056 21.007 1.00 95.06 128 ASN A C 1
ATOM 1024 O O . ASN A 1 128 ? -12.104 1.221 20.677 1.00 95.06 128 ASN A O 1
ATOM 1028 N N . ASP A 1 129 ? -11.094 -0.264 22.021 1.00 95.00 129 ASP A N 1
ATOM 1029 C CA . ASP A 1 129 ? -10.415 0.743 22.836 1.00 95.00 129 ASP A CA 1
ATOM 1030 C C . ASP A 1 129 ? -9.383 1.556 22.030 1.00 95.00 129 ASP A C 1
ATOM 1032 O O . ASP A 1 129 ? -9.254 2.757 22.271 1.00 95.00 129 ASP A O 1
ATOM 1036 N N . ILE A 1 130 ? -8.721 0.974 21.027 1.00 93.81 130 ILE A N 1
ATOM 1037 C CA . ILE A 1 130 ? -7.885 1.717 20.064 1.00 93.81 130 ILE A CA 1
ATOM 1038 C C . ILE A 1 130 ? -8.745 2.675 19.228 1.00 93.81 130 ILE A C 1
ATOM 1040 O O . ILE A 1 130 ? -8.471 3.873 19.186 1.00 93.81 130 ILE A O 1
ATOM 1044 N N . ILE A 1 131 ? -9.828 2.186 18.617 1.00 90.88 131 ILE A N 1
ATOM 1045 C CA . ILE A 1 131 ? -10.686 2.976 17.712 1.00 90.88 131 ILE A CA 1
ATOM 1046 C C . ILE A 1 131 ? -11.342 4.153 18.439 1.00 90.88 131 ILE A C 1
ATOM 1048 O O . ILE A 1 131 ? -11.380 5.276 17.926 1.00 90.88 131 ILE A O 1
ATOM 1052 N N . VAL A 1 132 ? -11.833 3.928 19.660 1.00 88.75 132 VAL A N 1
ATOM 1053 C CA . VAL A 1 132 ? -12.453 4.987 20.469 1.00 88.75 132 VAL A CA 1
ATOM 1054 C C . VAL A 1 132 ? -11.428 5.862 21.199 1.00 88.75 132 VAL A C 1
ATOM 1056 O O . VAL A 1 132 ? -11.812 6.666 22.047 1.00 88.75 132 VAL A O 1
ATOM 1059 N N . ASN A 1 133 ? -10.138 5.746 20.861 1.00 87.31 133 ASN A N 1
ATOM 1060 C CA . ASN A 1 133 ? -9.030 6.512 21.440 1.00 87.31 133 ASN A CA 1
ATOM 1061 C C . ASN A 1 133 ? -8.953 6.388 22.965 1.00 87.31 133 ASN A C 1
ATOM 1063 O O . ASN A 1 133 ? -8.599 7.336 23.658 1.00 87.31 133 ASN A O 1
ATOM 1067 N N . LYS A 1 134 ? -9.312 5.223 23.507 1.00 90.06 134 LYS A N 1
ATOM 1068 C CA . LYS A 1 134 ? -8.960 4.855 24.876 1.00 90.06 134 LYS A CA 1
ATOM 1069 C C . LYS A 1 134 ? -7.541 4.319 24.949 1.00 90.06 134 LYS A C 1
ATOM 1071 O O . LYS A 1 134 ? -6.968 4.426 26.018 1.00 90.06 134 LYS A O 1
ATOM 1076 N N . PHE A 1 135 ? -6.974 3.734 23.905 1.00 90.88 135 PHE A N 1
ATOM 1077 C CA . PHE A 1 135 ? -5.534 3.486 23.905 1.00 90.88 135 PHE A CA 1
ATOM 1078 C C . PHE A 1 135 ? -4.807 4.753 23.471 1.00 90.88 135 PHE A C 1
ATOM 1080 O O . PHE A 1 135 ? -5.113 5.317 22.421 1.00 90.88 135 PHE A O 1
ATOM 1087 N N . THR A 1 136 ? -3.864 5.214 24.289 1.00 88.06 136 THR A N 1
ATOM 1088 C CA . THR A 1 136 ? -2.906 6.242 23.865 1.00 88.06 136 THR A CA 1
ATOM 1089 C C . THR A 1 136 ? -1.896 5.628 22.888 1.00 88.06 136 THR A C 1
ATOM 1091 O O . THR A 1 136 ? -1.766 4.400 22.837 1.00 88.06 136 THR A O 1
ATOM 1094 N N . PRO A 1 137 ? -1.115 6.432 22.140 1.00 87.69 137 PRO A N 1
ATOM 1095 C CA . PRO A 1 137 ? -0.049 5.893 21.295 1.00 87.69 137 PRO A CA 1
ATOM 1096 C C . PRO A 1 137 ? 0.920 4.978 22.060 1.00 87.69 137 PRO A C 1
ATOM 1098 O O . PRO A 1 137 ? 1.377 3.981 21.516 1.00 87.69 137 PRO A O 1
ATOM 1101 N N . ILE A 1 138 ? 1.176 5.251 23.345 1.00 88.81 138 ILE A N 1
ATOM 1102 C CA . ILE A 1 138 ? 2.021 4.402 24.200 1.00 88.81 138 ILE A CA 1
ATOM 1103 C C . ILE A 1 138 ? 1.383 3.021 24.409 1.00 88.81 138 ILE A C 1
ATOM 1105 O O . ILE A 1 138 ? 2.058 1.998 24.292 1.00 88.81 138 ILE A O 1
ATOM 1109 N N . GLU A 1 139 ? 0.085 2.971 24.705 1.00 93.00 139 GLU A N 1
ATOM 1110 C CA . GLU A 1 139 ? -0.642 1.717 24.941 1.00 93.00 139 GLU A CA 1
ATOM 1111 C C . GLU A 1 139 ? -0.805 0.908 23.642 1.00 93.00 139 GLU A C 1
ATOM 1113 O O . GLU A 1 139 ? -0.647 -0.315 23.654 1.00 93.00 139 GLU A O 1
ATOM 1118 N N . THR A 1 140 ? -1.026 1.578 22.507 1.00 94.62 140 THR A N 1
ATOM 1119 C CA . THR A 1 140 ? -1.037 0.944 21.177 1.00 94.62 140 THR A CA 1
ATOM 1120 C C . THR A 1 140 ? 0.339 0.375 20.821 1.00 94.62 140 THR A C 1
ATOM 1122 O O . THR A 1 140 ? 0.426 -0.777 20.395 1.00 94.62 140 THR A O 1
ATOM 1125 N N . THR A 1 141 ? 1.426 1.112 21.074 1.00 94.81 141 THR A N 1
ATOM 1126 C CA . THR A 1 141 ? 2.799 0.602 20.910 1.00 94.81 141 THR A CA 1
ATOM 1127 C C . THR A 1 141 ? 3.044 -0.619 21.789 1.00 94.81 141 THR A C 1
ATOM 1129 O O . THR A 1 141 ? 3.601 -1.613 21.327 1.00 94.81 141 THR A O 1
ATOM 1132 N N . PHE A 1 142 ? 2.591 -0.599 23.046 1.00 96.56 142 PHE A N 1
ATOM 1133 C CA . PHE A 1 142 ? 2.730 -1.753 23.934 1.00 96.56 142 PHE A CA 1
ATOM 1134 C C . PHE A 1 142 ? 2.001 -2.991 23.392 1.00 96.56 142 PHE A C 1
ATOM 1136 O O . PHE A 1 142 ? 2.520 -4.102 23.498 1.00 96.56 142 PHE A O 1
ATOM 1143 N N . PHE A 1 143 ? 0.843 -2.813 22.751 1.00 97.25 143 PHE A N 1
ATOM 1144 C CA . PHE A 1 143 ? 0.143 -3.901 22.069 1.00 97.25 143 PHE A CA 1
ATOM 1145 C C . PHE A 1 143 ? 0.924 -4.470 20.876 1.00 97.25 143 PHE A C 1
ATOM 1147 O O . PHE A 1 143 ? 1.050 -5.694 20.773 1.00 97.25 143 PHE A O 1
ATOM 1154 N N . VAL A 1 144 ? 1.501 -3.614 20.028 1.00 96.38 144 VAL A N 1
ATOM 1155 C CA . VAL A 1 144 ? 2.377 -4.038 18.918 1.00 96.38 144 VAL A CA 1
ATOM 1156 C C . VAL A 1 144 ? 3.572 -4.830 19.452 1.00 96.38 144 VAL A C 1
ATOM 1158 O O . VAL A 1 144 ? 3.830 -5.952 19.016 1.00 96.38 144 VAL A O 1
ATOM 1161 N N . LEU A 1 145 ? 4.256 -4.307 20.471 1.00 96.00 145 LEU A N 1
ATOM 1162 C CA . LEU A 1 145 ? 5.410 -4.973 21.077 1.00 96.00 145 LEU A CA 1
ATOM 1163 C C . LEU A 1 145 ? 5.036 -6.292 21.766 1.00 96.00 145 LEU A C 1
ATOM 1165 O O . LEU A 1 145 ? 5.810 -7.242 21.706 1.00 96.00 145 LEU A O 1
ATOM 1169 N N . ALA A 1 146 ? 3.846 -6.405 22.362 1.00 96.69 146 ALA A N 1
ATOM 1170 C CA . ALA A 1 146 ? 3.342 -7.673 22.896 1.00 96.69 146 ALA A CA 1
ATOM 1171 C C . ALA A 1 146 ? 3.135 -8.728 21.800 1.00 96.69 146 ALA A C 1
ATOM 1173 O O . ALA A 1 146 ? 3.430 -9.907 22.013 1.00 96.69 146 ALA A O 1
ATOM 1174 N N . CYS A 1 147 ? 2.662 -8.309 20.624 1.00 95.88 147 CYS A N 1
ATOM 1175 C CA . CYS A 1 147 ? 2.518 -9.180 19.459 1.00 95.88 147 CYS A CA 1
ATOM 1176 C C . CYS A 1 147 ? 3.871 -9.537 18.825 1.00 95.88 147 CYS A C 1
ATOM 1178 O O . CYS A 1 147 ? 4.005 -10.633 18.285 1.00 95.88 147 CYS A O 1
ATOM 1180 N N . ALA A 1 148 ? 4.869 -8.653 18.910 1.00 93.75 148 ALA A N 1
ATOM 1181 C CA . ALA A 1 148 ? 6.234 -8.917 18.459 1.00 93.75 148 ALA A CA 1
ATOM 1182 C C . ALA A 1 148 ? 6.983 -9.878 19.402 1.00 93.75 148 ALA A C 1
ATOM 1184 O O . ALA A 1 148 ? 7.605 -10.832 18.939 1.00 93.75 148 ALA A O 1
ATOM 1185 N N . ALA A 1 149 ? 6.885 -9.657 20.719 1.00 95.25 149 ALA A N 1
ATOM 1186 C CA . ALA A 1 149 ? 7.523 -10.483 21.747 1.00 95.25 149 ALA A CA 1
ATOM 1187 C C . ALA A 1 149 ? 6.972 -11.917 21.758 1.00 95.25 149 ALA A C 1
ATOM 1189 O O . ALA A 1 149 ? 7.723 -12.881 21.901 1.00 95.25 149 ALA A O 1
ATOM 1190 N N . HIS A 1 150 ? 5.660 -12.062 21.554 1.00 96.06 150 HIS A N 1
ATOM 1191 C CA . HIS A 1 150 ? 4.994 -13.355 21.433 1.00 96.06 150 HIS A CA 1
ATOM 1192 C C . HIS A 1 150 ? 4.152 -13.404 20.149 1.00 96.06 150 HIS A C 1
ATOM 1194 O O . HIS A 1 150 ? 2.960 -13.072 20.192 1.00 96.06 150 HIS A O 1
ATOM 1200 N N . PRO A 1 151 ? 4.743 -13.849 19.019 1.00 95.12 151 PRO A N 1
ATOM 1201 C CA . PRO A 1 151 ? 4.089 -13.868 17.714 1.00 95.12 151 PRO A CA 1
ATOM 1202 C C . PRO A 1 151 ? 2.701 -14.507 17.735 1.00 95.12 151 PRO A C 1
ATOM 1204 O O . PRO A 1 151 ? 2.475 -15.536 18.375 1.00 95.12 151 PRO A O 1
ATOM 1207 N N . LEU A 1 152 ? 1.765 -13.878 17.021 1.00 97.31 152 LEU A N 1
ATOM 1208 C CA . LEU A 1 152 ? 0.382 -14.338 16.932 1.00 97.31 152 LEU A CA 1
ATOM 1209 C C . LEU A 1 152 ? 0.299 -15.664 16.176 1.00 97.31 152 LEU A C 1
ATOM 1211 O O . LEU A 1 152 ? 0.805 -15.767 15.052 1.00 97.31 152 LEU A O 1
ATOM 1215 N N . ASP A 1 153 ? -0.389 -16.649 16.749 1.00 96.50 153 ASP A N 1
ATOM 1216 C CA . ASP A 1 153 ? -0.762 -17.860 16.016 1.00 96.50 153 ASP A CA 1
ATOM 1217 C C . ASP A 1 153 ? -1.954 -17.619 15.069 1.00 96.50 153 ASP A C 1
ATOM 1219 O O . ASP A 1 153 ? -2.533 -16.535 15.017 1.00 96.50 153 ASP A O 1
ATOM 1223 N N . ASP A 1 154 ? -2.328 -18.620 14.269 1.00 97.00 154 ASP A N 1
ATOM 1224 C CA . ASP A 1 154 ? -3.399 -18.443 13.281 1.00 97.00 154 ASP A CA 1
ATOM 1225 C C . ASP A 1 154 ? -4.765 -18.139 13.916 1.00 97.00 154 ASP A C 1
ATOM 1227 O O . ASP A 1 154 ? -5.551 -17.410 13.316 1.00 97.00 154 ASP A O 1
ATOM 1231 N N . LYS A 1 155 ? -5.065 -18.654 15.118 1.00 97.44 155 LYS A N 1
ATOM 1232 C CA . LYS A 1 155 ? -6.329 -18.337 15.806 1.00 97.44 155 LYS A CA 1
ATOM 1233 C C . LYS A 1 155 ? -6.323 -16.889 16.282 1.00 97.44 155 LYS A C 1
ATOM 1235 O O . LYS A 1 155 ? -7.336 -16.205 16.153 1.00 97.44 155 LYS A O 1
ATOM 1240 N N . GLU A 1 156 ? -5.184 -16.423 16.786 1.00 98.31 156 GLU A N 1
ATOM 1241 C CA . GLU A 1 156 ? -5.005 -15.033 17.194 1.00 98.31 156 GLU A CA 1
ATOM 1242 C C . GLU A 1 156 ? -5.104 -14.073 16.001 1.00 98.31 156 GLU A C 1
ATOM 1244 O O . GLU A 1 156 ? -5.815 -13.076 16.089 1.00 98.31 156 GLU A O 1
ATOM 1249 N N . VAL A 1 157 ? -4.482 -14.397 14.861 1.00 98.12 157 VAL A N 1
ATOM 1250 C CA . VAL A 1 157 ? -4.593 -13.578 13.640 1.00 98.12 157 VAL A CA 1
ATOM 1251 C C . VAL A 1 157 ? -6.035 -13.528 13.134 1.00 98.12 157 VAL A C 1
ATOM 1253 O O . VAL A 1 157 ? -6.502 -12.449 12.776 1.00 98.12 157 VAL A O 1
ATOM 1256 N N . ILE A 1 158 ? -6.777 -14.645 13.145 1.00 98.25 158 ILE A N 1
ATOM 1257 C CA . ILE A 1 158 ? -8.211 -14.647 12.788 1.00 98.25 158 ILE A CA 1
ATOM 1258 C C . ILE A 1 158 ? -8.997 -13.731 13.731 1.00 98.25 158 ILE A C 1
ATOM 1260 O O . ILE A 1 158 ? -9.773 -12.901 13.259 1.00 98.25 158 ILE A O 1
ATOM 1264 N N . GLY A 1 159 ? -8.786 -13.860 15.045 1.00 98.12 159 GLY A N 1
ATOM 1265 C CA . GLY A 1 159 ? -9.472 -13.049 16.052 1.00 98.12 159 GLY A CA 1
ATOM 1266 C C . GLY A 1 159 ? -9.191 -11.554 15.898 1.00 98.12 159 GLY A C 1
ATOM 1267 O O . GLY A 1 159 ? -10.124 -10.752 15.906 1.00 98.12 159 GLY A O 1
ATOM 1268 N N . LEU A 1 160 ? -7.926 -11.186 15.679 1.00 98.19 160 LEU A N 1
ATOM 1269 C CA . LEU A 1 160 ? -7.519 -9.811 15.397 1.00 98.19 160 LEU A CA 1
ATOM 1270 C C . LEU A 1 160 ? -8.156 -9.290 14.103 1.00 98.19 160 LEU A C 1
ATOM 1272 O O . LEU A 1 160 ? -8.736 -8.209 14.097 1.00 98.19 160 LEU A O 1
ATOM 1276 N N . THR A 1 161 ? -8.101 -10.077 13.024 1.00 97.50 161 THR A N 1
ATOM 1277 C CA . THR A 1 161 ? -8.657 -9.688 11.718 1.00 97.50 161 THR A CA 1
ATOM 1278 C C . THR A 1 161 ? -10.151 -9.399 11.821 1.00 97.50 161 THR A C 1
ATOM 1280 O O . THR A 1 161 ? -10.601 -8.358 11.356 1.00 97.50 161 THR A O 1
ATOM 1283 N N . LYS A 1 162 ? -10.922 -10.282 12.468 1.00 96.88 162 LYS A N 1
ATOM 1284 C CA . LYS A 1 162 ? -12.362 -10.075 12.678 1.00 96.88 162 LYS A CA 1
ATOM 1285 C C . LYS A 1 162 ? -12.647 -8.832 13.514 1.00 96.88 162 LYS A C 1
ATOM 1287 O O . LYS A 1 162 ? -13.469 -8.020 13.113 1.00 96.88 162 LYS A O 1
ATOM 1292 N N . ALA A 1 163 ? -11.925 -8.638 14.619 1.00 97.25 163 ALA A N 1
ATOM 1293 C CA . ALA A 1 163 ? -12.091 -7.453 15.458 1.00 97.25 163 ALA A CA 1
ATOM 1294 C C . ALA A 1 163 ? -11.823 -6.149 14.680 1.00 97.25 163 ALA A C 1
ATOM 1296 O O . ALA A 1 163 ? -12.543 -5.168 14.856 1.00 97.25 163 ALA A O 1
ATOM 1297 N N . MET A 1 164 ? -10.828 -6.143 13.785 1.00 96.19 164 MET A N 1
ATOM 1298 C CA . MET A 1 164 ? -10.522 -4.996 12.919 1.00 96.19 164 MET A CA 1
ATOM 1299 C C . MET A 1 164 ? -11.573 -4.746 11.827 1.00 96.19 164 MET A C 1
ATOM 1301 O O . MET A 1 164 ? -11.747 -3.597 11.423 1.00 96.19 164 MET A O 1
ATOM 1305 N N . VAL A 1 165 ? -12.253 -5.792 11.344 1.00 94.62 165 VAL A N 1
ATOM 1306 C CA . VAL A 1 165 ? -13.384 -5.678 10.402 1.00 94.62 165 VAL A CA 1
ATOM 1307 C C . VAL A 1 165 ? -14.625 -5.141 11.113 1.00 94.62 165 VAL A C 1
ATOM 1309 O O . VAL A 1 165 ? -15.250 -4.198 10.632 1.00 94.62 165 VAL A O 1
ATOM 1312 N N . ASP A 1 166 ? -14.951 -5.695 12.282 1.00 93.56 166 ASP A N 1
ATOM 1313 C CA . ASP A 1 166 ? -16.113 -5.300 13.087 1.00 93.56 166 ASP A CA 1
ATOM 1314 C C . ASP A 1 166 ? -16.016 -3.850 13.582 1.00 93.56 166 ASP A C 1
ATOM 1316 O O . ASP A 1 166 ? -17.031 -3.176 13.754 1.00 93.56 166 ASP A O 1
ATOM 1320 N N . GLY A 1 167 ? -14.795 -3.370 13.830 1.00 89.25 167 GLY A N 1
ATOM 1321 C CA . GLY A 1 167 ? -14.538 -2.001 14.272 1.00 89.25 167 GLY A CA 1
ATOM 1322 C C . GLY A 1 167 ? -14.597 -0.943 13.162 1.00 89.25 167 GLY A C 1
ATOM 1323 O O . GLY A 1 167 ? -14.582 0.248 13.468 1.00 89.25 167 GLY A O 1
ATOM 1324 N N . GLY A 1 168 ? -14.636 -1.347 11.890 1.00 87.50 168 GLY A N 1
ATOM 1325 C CA . GLY A 1 168 ? -14.632 -0.443 10.739 1.00 87.50 168 GLY A CA 1
ATOM 1326 C C . GLY A 1 168 ? -15.961 -0.388 9.990 1.00 87.50 168 GLY A C 1
ATOM 1327 O O . GLY A 1 168 ? -16.915 -1.113 10.280 1.00 87.50 168 GLY A O 1
ATOM 1328 N N . LYS A 1 169 ? -16.031 0.483 8.980 1.00 89.69 169 LYS A N 1
ATOM 1329 C CA . LYS A 1 169 ? -17.157 0.500 8.036 1.00 89.69 169 LYS A CA 1
ATOM 1330 C C . LYS A 1 169 ? -16.992 -0.600 6.995 1.00 89.69 169 LYS A C 1
ATOM 1332 O O . LYS A 1 169 ? -15.895 -0.829 6.496 1.00 89.69 169 LYS A O 1
ATOM 1337 N N . ASN A 1 170 ? -18.106 -1.228 6.631 1.00 90.06 170 ASN A N 1
ATOM 1338 C CA . ASN A 1 170 ? -18.143 -2.308 5.653 1.00 90.06 170 ASN A CA 1
ATOM 1339 C C . ASN A 1 170 ? -18.912 -1.866 4.404 1.00 90.06 170 ASN A C 1
ATOM 1341 O O . ASN A 1 170 ? -20.049 -1.399 4.498 1.00 90.06 170 ASN A O 1
ATOM 1345 N N . LEU A 1 171 ? -18.290 -2.015 3.238 1.00 90.94 171 LEU A N 1
ATOM 1346 C CA . LEU A 1 171 ? -18.916 -1.808 1.939 1.00 90.94 171 LEU A CA 1
ATOM 1347 C C . LEU A 1 171 ? -19.535 -3.113 1.442 1.00 90.94 171 LEU A C 1
ATOM 1349 O O . LEU A 1 171 ? -18.991 -4.200 1.631 1.00 90.94 171 LEU A O 1
ATOM 1353 N N . THR A 1 172 ? -20.674 -2.988 0.771 1.00 91.81 172 THR A N 1
ATOM 1354 C CA . THR A 1 172 ? -21.340 -4.100 0.094 1.00 91.81 172 THR A CA 1
ATOM 1355 C C . THR A 1 172 ? -21.690 -3.660 -1.314 1.00 91.81 172 THR A C 1
ATOM 1357 O O . THR A 1 172 ? -22.061 -2.508 -1.520 1.00 91.81 172 THR A O 1
ATOM 1360 N N . PHE A 1 173 ? -21.552 -4.563 -2.280 1.00 92.62 173 PHE A N 1
ATOM 1361 C CA . PHE A 1 173 ? -21.856 -4.296 -3.680 1.00 92.62 173 PHE A CA 1
ATOM 1362 C C . PHE A 1 173 ? -22.770 -5.390 -4.211 1.00 92.62 173 PHE A C 1
ATOM 1364 O O . PHE A 1 173 ? -22.580 -6.569 -3.912 1.00 92.62 173 PHE A O 1
ATOM 1371 N N . LYS A 1 174 ? -23.764 -5.003 -5.011 1.00 89.38 174 LYS A N 1
ATOM 1372 C CA . LYS A 1 174 ? -24.595 -5.955 -5.750 1.00 89.38 174 LYS A CA 1
ATOM 1373 C C . LYS A 1 174 ? -23.920 -6.232 -7.087 1.00 89.38 174 LYS A C 1
ATOM 1375 O O . LYS A 1 174 ? -23.861 -5.347 -7.933 1.00 89.38 174 LYS A O 1
ATOM 1380 N N . THR A 1 175 ? -23.417 -7.447 -7.272 1.00 87.56 175 THR A N 1
ATOM 1381 C CA . THR A 1 175 ? -22.791 -7.886 -8.527 1.00 87.56 175 THR A CA 1
ATOM 1382 C C . THR A 1 175 ? -23.559 -9.072 -9.104 1.00 87.56 175 THR A C 1
ATOM 1384 O O . THR A 1 175 ? -24.262 -9.774 -8.376 1.00 87.56 175 THR A O 1
ATOM 1387 N N . LYS A 1 176 ? -23.461 -9.299 -10.422 1.00 76.62 176 LYS A N 1
ATOM 1388 C CA . LYS A 1 176 ? -24.262 -10.323 -11.123 1.00 76.62 176 LYS A CA 1
ATOM 1389 C C . LYS A 1 176 ? -24.041 -11.746 -10.591 1.00 76.62 176 LYS A C 1
ATOM 1391 O O . LYS A 1 176 ? -24.971 -12.539 -10.595 1.00 76.62 176 LYS A O 1
ATOM 1396 N N . ASN A 1 177 ? -22.828 -12.059 -10.142 1.00 84.12 177 ASN A N 1
ATOM 1397 C CA . ASN A 1 177 ? -22.418 -13.383 -9.661 1.00 84.12 177 ASN A CA 1
ATOM 1398 C C . ASN A 1 177 ? -21.979 -13.378 -8.183 1.00 84.12 177 ASN A C 1
ATOM 1400 O O . ASN A 1 177 ? -21.424 -14.362 -7.705 1.00 84.12 177 ASN A O 1
ATOM 1404 N N . GLY A 1 178 ? -22.182 -12.269 -7.463 1.00 90.88 178 GLY A N 1
ATOM 1405 C CA . GLY A 1 178 ? -21.715 -12.103 -6.084 1.00 90.88 178 GLY A CA 1
ATOM 1406 C C . GLY A 1 178 ? -20.192 -11.991 -5.935 1.00 90.88 178 GLY A C 1
ATOM 1407 O O . GLY A 1 178 ? -19.702 -11.938 -4.808 1.00 90.88 178 GLY A O 1
ATOM 1408 N N . ILE A 1 179 ? -19.434 -11.941 -7.038 1.00 96.19 179 ILE A N 1
ATOM 1409 C CA . ILE A 1 179 ? -17.976 -11.837 -7.012 1.00 96.19 179 ILE A CA 1
ATOM 1410 C C . ILE A 1 179 ? -17.556 -10.367 -7.023 1.00 96.19 179 ILE A C 1
ATOM 1412 O O . ILE A 1 179 ? -17.970 -9.573 -7.865 1.00 96.19 179 ILE A O 1
ATOM 1416 N N . ILE A 1 180 ? -16.705 -10.030 -6.060 1.00 97.94 180 ILE A N 1
ATOM 1417 C CA . ILE A 1 180 ? -16.009 -8.750 -5.910 1.00 97.94 180 ILE A CA 1
ATOM 1418 C C . ILE A 1 180 ? -14.528 -9.078 -5.759 1.00 97.94 180 ILE A C 1
ATOM 1420 O O . ILE A 1 180 ? -14.141 -9.745 -4.787 1.00 97.94 180 ILE A O 1
ATOM 1424 N N . VAL A 1 181 ? -13.723 -8.640 -6.723 1.00 98.12 181 VAL A N 1
ATOM 1425 C CA . VAL A 1 181 ? -12.295 -8.953 -6.795 1.00 98.12 181 VAL A CA 1
ATOM 1426 C C . VAL A 1 181 ? -11.450 -7.812 -6.236 1.00 98.12 181 VAL A C 1
ATOM 1428 O O . VAL A 1 181 ? -11.799 -6.641 -6.346 1.00 98.12 181 VAL A O 1
ATOM 1431 N N . ASP A 1 182 ? -10.300 -8.134 -5.654 1.00 97.88 182 ASP A N 1
ATOM 1432 C CA . ASP A 1 182 ? -9.300 -7.147 -5.246 1.00 97.88 182 ASP A CA 1
ATOM 1433 C C . ASP A 1 182 ? -7.888 -7.696 -5.487 1.00 97.88 182 ASP A C 1
ATOM 1435 O O . ASP A 1 182 ? -7.646 -8.906 -5.531 1.00 97.88 182 ASP A O 1
ATOM 1439 N N . LYS A 1 183 ? -6.930 -6.788 -5.634 1.00 97.19 183 LYS A N 1
ATOM 1440 C CA . LYS A 1 183 ? -5.514 -7.092 -5.811 1.00 97.19 183 LYS A CA 1
ATOM 1441 C C . LYS A 1 183 ? -4.720 -6.376 -4.742 1.00 97.19 183 LYS A C 1
ATOM 1443 O O . LYS A 1 183 ? -4.751 -5.152 -4.662 1.00 97.19 183 LYS A O 1
ATOM 1448 N N . HIS A 1 184 ? -3.903 -7.089 -3.984 1.00 96.69 184 HIS A N 1
ATOM 1449 C CA . HIS A 1 184 ? -2.970 -6.467 -3.052 1.00 96.69 184 HIS A CA 1
ATOM 1450 C C . HIS A 1 184 ? -1.545 -6.955 -3.306 1.00 96.69 184 HIS A C 1
ATOM 1452 O O . HIS A 1 184 ? -1.314 -8.044 -3.815 1.00 96.69 184 HIS A O 1
ATOM 1458 N N . CYS A 1 185 ? -0.576 -6.106 -2.999 1.00 94.38 185 CYS A N 1
ATOM 1459 C CA . CYS A 1 185 ? 0.838 -6.444 -3.030 1.00 94.38 185 CYS A CA 1
ATOM 1460 C C . CYS A 1 185 ? 1.412 -6.005 -1.698 1.00 94.38 185 CYS A C 1
ATOM 1462 O O . CYS A 1 185 ? 1.195 -4.857 -1.313 1.00 94.38 185 CYS A O 1
ATOM 1464 N N . ILE A 1 186 ? 2.154 -6.887 -1.031 1.00 89.50 186 ILE A N 1
ATOM 1465 C CA . ILE A 1 186 ? 2.806 -6.550 0.244 1.00 89.50 186 ILE A CA 1
ATOM 1466 C C . ILE A 1 186 ? 3.835 -5.411 0.089 1.00 89.50 186 ILE A C 1
ATOM 1468 O O . ILE A 1 186 ? 4.227 -4.782 1.069 1.00 89.50 186 ILE A O 1
ATOM 1472 N N . GLY A 1 187 ? 4.232 -5.107 -1.152 1.00 84.06 187 GLY A N 1
ATOM 1473 C CA . GLY A 1 187 ? 5.015 -3.934 -1.517 1.00 84.06 187 GLY A CA 1
ATOM 1474 C C . GLY A 1 187 ? 6.521 -4.140 -1.381 1.00 84.06 187 GLY A C 1
ATOM 1475 O O . GLY A 1 187 ? 7.025 -5.258 -1.448 1.00 84.06 187 GLY A O 1
ATOM 1476 N N . GLY A 1 188 ? 7.239 -3.025 -1.242 1.00 83.06 188 GLY A N 1
ATOM 1477 C CA . GLY A 1 188 ? 8.695 -2.997 -1.075 1.00 83.06 188 GLY A CA 1
ATOM 1478 C C . GLY A 1 188 ? 9.511 -2.947 -2.368 1.00 83.06 188 GLY A C 1
ATOM 1479 O O . GLY A 1 188 ? 10.728 -2.879 -2.285 1.00 83.06 188 GLY A O 1
ATOM 1480 N N . ILE A 1 189 ? 8.872 -2.953 -3.547 1.00 92.62 189 ILE A N 1
ATOM 1481 C CA . ILE A 1 189 ? 9.571 -2.858 -4.840 1.00 92.62 189 ILE A CA 1
ATOM 1482 C C . ILE A 1 189 ? 9.244 -1.523 -5.533 1.00 92.62 189 ILE A C 1
ATOM 1484 O O . ILE A 1 189 ? 8.057 -1.254 -5.766 1.00 92.62 189 ILE A O 1
ATOM 1488 N N . PRO A 1 190 ? 10.252 -0.705 -5.890 1.00 93.62 190 PRO A N 1
ATOM 1489 C CA . PRO A 1 190 ? 10.082 0.526 -6.662 1.00 93.62 190 PRO A CA 1
ATOM 1490 C C . PRO A 1 190 ? 9.417 0.296 -8.028 1.00 93.62 190 PRO A C 1
ATOM 1492 O O . PRO A 1 190 ? 9.580 -0.756 -8.653 1.00 93.62 190 PRO A O 1
ATOM 1495 N N . GLY A 1 191 ? 8.654 1.281 -8.509 1.00 94.12 191 GLY A N 1
ATOM 1496 C CA . GLY A 1 191 ? 8.035 1.224 -9.840 1.00 94.12 191 GLY A CA 1
ATOM 1497 C C . GLY A 1 191 ? 6.870 0.233 -9.962 1.00 94.12 191 GLY A C 1
ATOM 1498 O O . GLY A 1 191 ? 6.422 -0.077 -11.065 1.00 94.12 191 GLY A O 1
ATOM 1499 N N . ASN A 1 192 ? 6.383 -0.343 -8.856 1.00 94.56 192 ASN A N 1
ATOM 1500 C CA . ASN A 1 192 ? 5.343 -1.373 -8.893 1.00 94.56 192 ASN A CA 1
ATOM 1501 C C . ASN A 1 192 ? 3.931 -0.764 -8.954 1.00 94.56 192 ASN A C 1
ATOM 1503 O O . ASN A 1 192 ? 3.172 -0.810 -7.979 1.00 94.56 192 ASN A O 1
ATOM 1507 N N . ARG A 1 193 ? 3.551 -0.218 -10.116 1.00 96.12 193 ARG A N 1
ATOM 1508 C CA . ARG A 1 193 ? 2.186 0.284 -10.397 1.00 96.12 193 ARG A CA 1
ATOM 1509 C C . ARG A 1 193 ? 1.279 -0.681 -11.126 1.00 96.12 193 ARG A C 1
ATOM 1511 O O . ARG A 1 193 ? 0.289 -0.282 -11.730 1.00 96.12 193 ARG A O 1
ATOM 1518 N N . THR A 1 194 ? 1.534 -1.970 -10.939 1.00 97.75 194 THR A N 1
ATOM 1519 C CA . THR A 1 194 ? 0.684 -3.046 -11.463 1.00 97.75 194 THR A CA 1
ATOM 1520 C C . THR A 1 194 ? -0.790 -2.854 -11.107 1.00 97.75 194 THR A C 1
ATOM 1522 O O . THR A 1 194 ? -1.660 -3.124 -11.919 1.00 97.75 194 THR A O 1
ATOM 1525 N N . THR A 1 195 ? -1.091 -2.315 -9.919 1.00 97.81 195 THR A N 1
ATOM 1526 C CA . THR A 1 195 ? -2.466 -2.015 -9.489 1.00 97.81 195 THR A CA 1
ATOM 1527 C C . THR A 1 195 ? -3.205 -1.089 -10.463 1.00 97.81 195 THR A C 1
ATOM 1529 O O . THR A 1 195 ? -4.366 -1.348 -10.761 1.00 97.81 195 THR A O 1
ATOM 1532 N N . MET A 1 196 ? -2.548 -0.045 -10.979 1.00 98.50 196 MET A N 1
ATOM 1533 C CA . MET A 1 196 ? -3.182 0.931 -11.876 1.00 98.50 196 MET A CA 1
ATOM 1534 C C . MET A 1 196 ? -3.400 0.392 -13.292 1.00 98.50 196 MET A C 1
ATOM 1536 O O . MET A 1 196 ? -4.236 0.926 -14.005 1.00 98.50 196 MET A O 1
ATOM 1540 N N . VAL A 1 197 ? -2.694 -0.675 -13.677 1.00 98.75 197 VAL A N 1
ATOM 1541 C CA . VAL A 1 197 ? -2.901 -1.379 -14.953 1.00 98.75 197 VAL A CA 1
ATOM 1542 C C . VAL A 1 197 ? -3.940 -2.495 -14.801 1.00 98.75 197 VAL A C 1
ATOM 1544 O O . VAL A 1 197 ? -4.821 -2.650 -15.637 1.00 98.75 197 VAL A O 1
ATOM 1547 N N . VAL A 1 198 ? -3.879 -3.261 -13.708 1.00 98.81 198 VAL A N 1
ATOM 1548 C CA . VAL A 1 198 ? -4.778 -4.401 -13.456 1.00 98.81 198 VAL A CA 1
ATOM 1549 C C . VAL A 1 198 ? -6.233 -3.957 -13.313 1.00 98.81 198 VAL A C 1
ATOM 1551 O O . VAL A 1 198 ? -7.121 -4.576 -13.884 1.00 98.81 198 VAL A O 1
ATOM 1554 N N . ILE A 1 199 ? -6.493 -2.887 -12.563 1.00 98.56 199 ILE A N 1
ATOM 1555 C CA . ILE A 1 199 ? -7.859 -2.428 -12.274 1.00 98.56 199 ILE A CA 1
ATOM 1556 C C . ILE A 1 199 ? -8.665 -2.095 -13.528 1.00 98.56 199 ILE A C 1
ATOM 1558 O O . ILE A 1 199 ? -9.756 -2.646 -13.660 1.00 98.56 199 ILE A O 1
ATOM 1562 N N . PRO A 1 200 ? -8.176 -1.252 -14.456 1.00 98.75 200 PRO A N 1
ATOM 1563 C CA . PRO A 1 200 ? -8.932 -0.961 -15.664 1.00 98.75 200 PRO A CA 1
ATOM 1564 C C . PRO A 1 200 ? -9.117 -2.184 -16.566 1.00 98.75 200 PRO A C 1
ATOM 1566 O O . PRO A 1 200 ? -10.168 -2.285 -17.184 1.00 98.75 200 PRO A O 1
ATOM 1569 N N . ILE A 1 201 ? -8.174 -3.138 -16.604 1.00 98.88 201 ILE A N 1
ATOM 1570 C CA . ILE A 1 201 ? -8.368 -4.406 -17.335 1.00 98.88 201 ILE A CA 1
ATOM 1571 C C . ILE A 1 201 ? -9.567 -5.172 -16.759 1.00 98.88 201 ILE A C 1
ATOM 1573 O O . ILE A 1 201 ? -10.470 -5.564 -17.493 1.00 98.88 201 ILE A O 1
ATOM 1577 N N . LEU A 1 202 ? -9.611 -5.351 -15.436 1.00 98.62 202 LEU A N 1
ATOM 1578 C CA . LEU A 1 202 ? -10.678 -6.111 -14.777 1.00 98.62 202 LEU A CA 1
ATOM 1579 C C . LEU A 1 202 ? -12.033 -5.405 -14.865 1.00 98.62 202 LEU A C 1
ATOM 1581 O O . LEU A 1 202 ? -13.039 -6.047 -15.159 1.00 98.62 202 LEU A O 1
ATOM 1585 N N . ALA A 1 203 ? -12.058 -4.088 -14.650 1.00 98.12 203 ALA A N 1
ATOM 1586 C CA . ALA A 1 203 ? -13.277 -3.295 -14.759 1.00 98.12 203 ALA A CA 1
ATOM 1587 C C . ALA A 1 203 ? -13.799 -3.249 -16.207 1.00 98.12 203 ALA A C 1
ATOM 1589 O O . ALA A 1 203 ? -15.007 -3.304 -16.421 1.00 98.12 203 ALA A O 1
ATOM 1590 N N . ALA A 1 204 ? -12.913 -3.208 -17.210 1.00 98.38 204 ALA A N 1
ATOM 1591 C CA . ALA A 1 204 ? -13.298 -3.270 -18.620 1.00 98.38 204 ALA A CA 1
ATOM 1592 C C . ALA A 1 204 ? -13.872 -4.641 -19.005 1.00 98.38 204 ALA A C 1
ATOM 1594 O O . ALA A 1 204 ? -14.811 -4.703 -19.792 1.00 98.38 204 ALA A O 1
ATOM 1595 N N . ALA A 1 205 ? -13.354 -5.721 -18.415 1.00 97.56 205 ALA A N 1
ATOM 1596 C CA . ALA A 1 205 ? -13.900 -7.068 -18.575 1.00 97.56 205 ALA A CA 1
ATOM 1597 C C . ALA A 1 205 ? -15.235 -7.280 -17.826 1.00 97.56 205 ALA A C 1
ATOM 1599 O O . ALA A 1 205 ? -15.906 -8.286 -18.037 1.00 97.56 205 ALA A O 1
ATOM 1600 N N . GLY A 1 206 ? -15.645 -6.340 -16.966 1.00 96.38 206 GLY A N 1
ATOM 1601 C CA . GLY A 1 206 ? -16.925 -6.380 -16.252 1.00 96.38 206 GLY A CA 1
ATOM 1602 C C . GLY A 1 206 ? -16.859 -6.916 -14.818 1.00 96.38 206 GLY A C 1
ATOM 1603 O O . GLY A 1 206 ? -17.905 -7.206 -14.237 1.00 96.38 206 GLY A O 1
ATOM 1604 N N . LEU A 1 207 ? -15.667 -7.040 -14.225 1.00 97.38 207 LEU A N 1
ATOM 1605 C CA . LEU A 1 207 ? -15.519 -7.355 -12.800 1.00 97.38 207 LEU A CA 1
ATOM 1606 C C . LEU A 1 207 ? -15.634 -6.107 -11.925 1.00 97.38 207 LEU A C 1
ATOM 1608 O O . LEU A 1 207 ? -15.214 -5.015 -12.301 1.00 97.38 207 LEU A O 1
ATOM 1612 N N . THR A 1 208 ? -16.142 -6.300 -10.708 1.00 97.81 208 THR A N 1
ATOM 1613 C CA . THR A 1 208 ? -16.228 -5.255 -9.683 1.00 97.81 208 THR A CA 1
ATOM 1614 C C . THR A 1 208 ? -14.975 -5.242 -8.806 1.00 97.81 208 THR A C 1
ATOM 1616 O O . THR A 1 208 ? -14.680 -6.242 -8.147 1.00 97.81 208 THR A O 1
ATOM 1619 N N . ILE A 1 209 ? -14.260 -4.111 -8.763 1.00 97.06 209 ILE A N 1
ATOM 1620 C CA . ILE A 1 209 ? -12.994 -3.943 -8.031 1.00 97.06 209 ILE A CA 1
ATOM 1621 C C . ILE A 1 209 ? -12.915 -2.620 -7.228 1.00 97.06 209 ILE A C 1
ATOM 1623 O O . ILE A 1 209 ? -12.426 -1.597 -7.721 1.00 97.06 209 ILE A O 1
ATOM 1627 N N . PRO A 1 210 ? -13.345 -2.613 -5.950 1.00 96.06 210 PRO A N 1
ATOM 1628 C CA . PRO A 1 210 ? -13.311 -1.437 -5.076 1.00 96.06 210 PRO A CA 1
ATOM 1629 C C . PRO A 1 210 ? -11.909 -1.192 -4.491 1.00 96.06 210 PRO A C 1
ATOM 1631 O O . PRO A 1 210 ? -11.682 -1.337 -3.286 1.00 96.06 210 PRO A O 1
ATOM 1634 N N . LYS A 1 211 ? -10.918 -0.837 -5.321 1.00 96.69 211 LYS A N 1
ATOM 1635 C CA . LYS A 1 211 ? -9.538 -0.753 -4.828 1.00 96.69 211 LYS A CA 1
ATOM 1636 C C . LYS A 1 211 ? -9.319 0.438 -3.901 1.00 96.69 211 LYS A C 1
ATOM 1638 O O . LYS A 1 211 ? -9.354 1.596 -4.315 1.00 96.69 211 LYS A O 1
ATOM 1643 N N . THR A 1 212 ? -8.873 0.122 -2.689 1.00 94.31 212 THR A N 1
ATOM 1644 C CA . THR A 1 212 ? -8.241 1.071 -1.766 1.00 94.31 212 THR A CA 1
ATOM 1645 C C . THR A 1 212 ? -6.741 0.827 -1.674 1.00 94.31 212 THR A C 1
ATOM 1647 O O . THR A 1 212 ? -6.280 -0.311 -1.527 1.00 94.31 212 THR A O 1
ATOM 1650 N N . SER A 1 213 ? -5.946 1.885 -1.789 1.00 91.75 213 SER A N 1
ATOM 1651 C CA . SER A 1 213 ? -4.484 1.855 -1.691 1.00 91.75 213 SER A CA 1
ATOM 1652 C C . SER A 1 213 ? -4.005 2.807 -0.604 1.00 91.75 213 SER A C 1
ATOM 1654 O O . SER A 1 213 ? -4.596 3.862 -0.398 1.00 91.75 213 SER A O 1
ATOM 1656 N N . SER A 1 214 ? -2.923 2.457 0.084 1.00 86.06 214 SER A N 1
ATOM 1657 C CA . SER A 1 214 ? -2.227 3.393 0.964 1.00 86.06 214 SER A CA 1
ATOM 1658 C C . SER A 1 214 ? -1.354 4.349 0.148 1.00 86.06 214 SER A C 1
ATOM 1660 O O . SER A 1 214 ? -1.002 4.082 -1.011 1.00 86.06 214 SER A O 1
ATOM 1662 N N . ARG A 1 215 ? -1.000 5.470 0.776 1.00 88.62 215 ARG A N 1
ATOM 1663 C CA . ARG A 1 215 ? 0.131 6.287 0.343 1.00 88.62 215 ARG A CA 1
ATOM 1664 C C . ARG A 1 215 ? 1.435 5.594 0.703 1.00 88.62 215 ARG A C 1
ATOM 1666 O O . ARG A 1 215 ? 1.449 4.611 1.451 1.00 88.62 215 ARG A O 1
ATOM 1673 N N . SER A 1 216 ? 2.510 6.086 0.116 1.00 83.44 216 SER A N 1
ATOM 1674 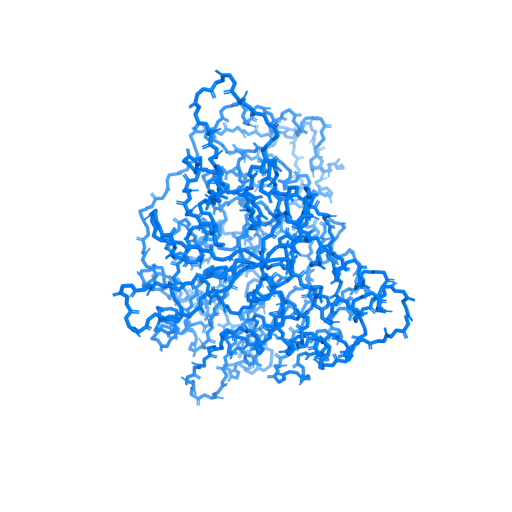C CA . SER A 1 216 ? 3.843 5.610 0.410 1.00 83.44 216 SER A CA 1
ATOM 1675 C C . SER A 1 216 ? 4.184 5.815 1.874 1.00 83.44 216 SER A C 1
ATOM 1677 O O . SER A 1 216 ? 3.935 6.879 2.431 1.00 83.44 216 SER A O 1
ATOM 1679 N N . ILE A 1 217 ? 4.794 4.789 2.455 1.00 71.19 217 ILE A N 1
ATOM 1680 C CA . ILE A 1 217 ? 5.436 4.865 3.764 1.00 71.19 217 ILE A CA 1
ATOM 1681 C C . ILE A 1 217 ? 6.939 4.684 3.547 1.00 71.19 217 ILE A C 1
ATOM 1683 O O . ILE A 1 217 ? 7.710 5.618 3.705 1.00 71.19 217 ILE A O 1
ATOM 1687 N N . THR A 1 218 ? 7.337 3.509 3.053 1.00 72.44 218 THR A N 1
ATOM 1688 C CA . THR A 1 218 ? 8.746 3.149 2.821 1.00 72.44 218 THR A CA 1
ATOM 1689 C C . THR A 1 218 ? 9.130 3.039 1.345 1.00 72.44 218 THR A C 1
ATOM 1691 O O . THR A 1 218 ? 10.300 2.858 1.024 1.00 72.44 218 THR A O 1
ATOM 1694 N N . SER A 1 219 ? 8.166 3.144 0.424 1.00 82.25 219 SER A N 1
ATOM 1695 C CA . SER A 1 219 ? 8.432 3.159 -1.019 1.00 82.25 219 SER A CA 1
ATOM 1696 C C . SER A 1 219 ? 8.670 4.581 -1.549 1.00 82.25 219 SER A C 1
ATOM 1698 O O . SER A 1 219 ? 8.224 5.551 -0.938 1.00 82.25 219 SER A O 1
ATOM 1700 N N . PRO A 1 220 ? 9.289 4.739 -2.728 1.00 85.56 220 PRO A N 1
ATOM 1701 C CA . PRO A 1 220 ? 9.435 6.050 -3.371 1.00 85.56 220 PRO A CA 1
ATOM 1702 C C . PRO A 1 220 ? 8.109 6.744 -3.678 1.00 85.56 220 PRO A C 1
ATOM 1704 O O . PRO A 1 220 ? 7.998 7.965 -3.611 1.00 85.56 220 PRO A O 1
ATOM 1707 N N . ALA A 1 221 ? 7.090 5.950 -3.996 1.00 91.62 221 ALA A N 1
ATOM 1708 C CA . ALA A 1 221 ? 5.719 6.398 -4.129 1.00 91.62 221 ALA A CA 1
ATOM 1709 C C . ALA A 1 221 ? 4.757 5.220 -3.907 1.00 91.62 221 ALA A C 1
ATOM 1711 O O . ALA A 1 221 ? 5.091 4.057 -4.176 1.00 91.62 221 ALA A O 1
ATOM 1712 N N . GLY A 1 222 ? 3.563 5.523 -3.397 1.00 93.00 222 GLY A N 1
ATOM 1713 C CA . GLY A 1 222 ? 2.455 4.587 -3.278 1.00 93.00 222 GLY A CA 1
ATOM 1714 C C . GLY A 1 222 ? 1.540 4.640 -4.500 1.00 93.00 222 GLY A C 1
ATOM 1715 O O . GLY A 1 222 ? 1.568 5.578 -5.295 1.00 93.00 222 GLY A O 1
ATOM 1716 N N . THR A 1 223 ? 0.661 3.642 -4.636 1.00 95.62 223 THR A N 1
ATOM 1717 C CA . THR A 1 223 ? -0.362 3.661 -5.698 1.00 95.62 223 THR A CA 1
ATOM 1718 C C . THR A 1 223 ? -1.279 4.880 -5.571 1.00 95.62 223 THR A C 1
ATOM 1720 O O . THR A 1 223 ? -1.627 5.469 -6.588 1.00 95.62 223 THR A O 1
ATOM 1723 N N . ALA A 1 224 ? -1.639 5.283 -4.345 1.00 95.44 224 ALA A N 1
ATOM 1724 C CA . ALA A 1 224 ? -2.435 6.490 -4.131 1.00 95.44 224 ALA A CA 1
ATOM 1725 C C . ALA A 1 224 ? -1.677 7.760 -4.557 1.00 95.44 224 ALA A C 1
ATOM 1727 O O . ALA A 1 224 ? -2.263 8.606 -5.219 1.00 95.44 224 ALA A O 1
ATOM 1728 N N . ASP A 1 225 ? -0.376 7.868 -4.259 1.00 95.62 225 ASP A N 1
ATOM 1729 C CA . ASP A 1 225 ? 0.420 9.046 -4.640 1.00 95.62 225 ASP A CA 1
ATOM 1730 C C . ASP A 1 225 ? 0.552 9.183 -6.159 1.00 95.62 225 ASP A C 1
ATOM 1732 O O . ASP A 1 225 ? 0.441 10.285 -6.691 1.00 95.62 225 ASP A O 1
ATOM 1736 N N . THR A 1 226 ? 0.745 8.063 -6.864 1.00 97.19 226 THR A N 1
ATOM 1737 C CA . THR A 1 226 ? 0.793 8.040 -8.333 1.00 97.19 226 THR A CA 1
ATOM 1738 C C . THR A 1 226 ? -0.570 8.331 -8.957 1.00 97.19 226 THR A C 1
ATOM 1740 O O . THR A 1 226 ? -0.648 9.149 -9.868 1.00 97.19 226 THR A O 1
ATOM 1743 N N . MET A 1 227 ? -1.654 7.715 -8.475 1.00 97.62 227 MET A N 1
ATOM 1744 C CA . MET A 1 227 ? -2.999 7.984 -9.003 1.00 97.62 227 MET A CA 1
ATOM 1745 C C . MET A 1 227 ? -3.406 9.450 -8.790 1.00 97.62 227 MET A C 1
ATOM 1747 O O . MET A 1 227 ? -4.055 10.051 -9.645 1.00 97.62 227 MET A O 1
ATOM 1751 N N . GLU A 1 228 ? -2.952 10.058 -7.691 1.00 97.06 228 GLU A N 1
ATOM 1752 C CA . GLU A 1 228 ? -3.221 11.455 -7.352 1.00 97.06 228 GLU A CA 1
ATOM 1753 C C . GLU A 1 228 ? -2.607 12.473 -8.334 1.00 97.06 228 GLU A C 1
ATOM 1755 O O . GLU A 1 228 ? -3.012 13.640 -8.357 1.00 97.06 228 GLU A O 1
ATOM 1760 N N . VAL A 1 229 ? -1.646 12.047 -9.161 1.00 97.38 229 VAL A N 1
ATOM 1761 C CA . VAL A 1 229 ? -1.128 12.850 -10.282 1.00 97.38 229 VAL A CA 1
ATOM 1762 C C . VAL A 1 229 ? -2.217 13.093 -11.331 1.00 97.38 229 VAL A C 1
ATOM 1764 O O . VAL A 1 229 ? -2.222 14.144 -11.967 1.00 97.38 229 VAL A O 1
ATOM 1767 N N . LEU A 1 230 ? -3.141 12.144 -11.501 1.00 97.81 230 LEU A N 1
ATOM 1768 C CA . LEU A 1 230 ? -4.133 12.136 -12.579 1.00 97.81 230 LEU A CA 1
ATOM 1769 C C . LEU A 1 230 ? -5.537 12.533 -12.101 1.00 97.81 230 LEU A C 1
ATOM 1771 O O . LEU A 1 230 ? -6.281 13.169 -12.845 1.00 97.81 230 LEU A O 1
ATOM 1775 N N . THR A 1 231 ? -5.909 12.181 -10.869 1.00 97.44 231 THR A N 1
ATOM 1776 C CA . THR A 1 231 ? -7.268 12.379 -10.332 1.00 97.44 231 THR A CA 1
ATOM 1777 C C . THR A 1 231 ? -7.267 12.596 -8.816 1.00 97.44 231 THR A C 1
ATOM 1779 O O . THR A 1 231 ? -6.231 12.450 -8.168 1.00 97.44 231 THR A O 1
ATOM 1782 N N . HIS A 1 232 ? -8.411 12.929 -8.217 1.00 95.94 232 HIS A N 1
ATOM 1783 C CA . HIS A 1 232 ? -8.578 12.862 -6.762 1.00 95.94 232 HIS A CA 1
ATOM 1784 C C . HIS A 1 232 ? -8.624 11.409 -6.261 1.00 95.94 232 HIS A C 1
ATOM 1786 O O . HIS A 1 232 ? -9.249 10.534 -6.867 1.00 95.94 232 HIS A O 1
ATOM 1792 N N . VAL A 1 233 ? -7.948 11.151 -5.139 1.00 95.69 233 VAL A N 1
ATOM 1793 C CA . VAL A 1 233 ? -7.896 9.830 -4.475 1.00 95.69 233 VAL A CA 1
ATOM 1794 C C . VAL A 1 233 ? -8.570 9.847 -3.104 1.00 95.69 233 VAL A C 1
ATOM 1796 O O . VAL A 1 233 ? -8.959 8.801 -2.589 1.00 95.69 233 VAL A O 1
ATOM 1799 N N . ASP A 1 234 ? -8.710 11.033 -2.527 1.00 93.31 234 ASP A N 1
ATOM 1800 C CA . ASP A 1 234 ? -9.453 11.379 -1.323 1.00 93.31 234 ASP A CA 1
ATOM 1801 C C . ASP A 1 234 ? -10.950 11.504 -1.640 1.00 93.31 234 ASP A C 1
ATOM 1803 O O . ASP A 1 234 ? -11.527 12.587 -1.659 1.00 93.31 234 ASP A O 1
ATOM 1807 N N . ILE A 1 235 ? -11.580 10.369 -1.935 1.00 92.50 235 ILE A N 1
ATOM 1808 C CA . ILE A 1 235 ? -13.022 10.293 -2.181 1.00 92.50 235 ILE A CA 1
ATOM 1809 C C . ILE A 1 235 ? -13.749 9.784 -0.938 1.00 92.50 235 ILE A C 1
ATOM 1811 O O . ILE A 1 235 ? -13.223 8.972 -0.183 1.00 92.50 235 ILE A O 1
ATOM 1815 N N . SER A 1 236 ? -14.984 10.230 -0.727 1.00 92.25 236 SER A N 1
ATOM 1816 C CA . SER A 1 236 ? -15.835 9.697 0.342 1.00 92.25 236 SER A CA 1
ATOM 1817 C C . SER A 1 236 ? -16.275 8.253 0.061 1.00 92.25 236 SER A C 1
ATOM 1819 O O . SER A 1 236 ? -16.325 7.809 -1.088 1.00 92.25 236 SER A O 1
ATOM 1821 N N . LEU A 1 237 ? -16.684 7.526 1.107 1.00 91.06 237 LEU A N 1
ATOM 1822 C CA . LEU A 1 237 ? -17.252 6.177 0.971 1.00 91.06 237 LEU A CA 1
ATOM 1823 C C . LEU A 1 237 ? -18.469 6.129 0.037 1.00 91.06 237 LEU A C 1
ATOM 1825 O O . LEU A 1 237 ? -18.618 5.174 -0.721 1.00 91.06 237 LEU A O 1
ATOM 1829 N N . SER A 1 238 ? -19.336 7.146 0.070 1.00 92.69 238 SER A N 1
ATOM 1830 C CA . SER A 1 238 ? -20.518 7.210 -0.798 1.00 92.69 238 SER A CA 1
ATOM 1831 C C . SER A 1 238 ? -20.134 7.400 -2.266 1.00 92.69 238 SER A C 1
ATOM 1833 O O . SER A 1 238 ? -20.680 6.717 -3.132 1.00 92.69 238 SER A O 1
ATOM 1835 N N . GLN A 1 239 ? -19.161 8.272 -2.549 1.00 93.75 239 GLN A N 1
ATOM 1836 C CA . GLN A 1 239 ? -18.602 8.432 -3.893 1.00 93.75 239 GLN A CA 1
ATOM 1837 C C . GLN A 1 239 ? -17.948 7.138 -4.371 1.00 93.75 239 GLN A C 1
ATOM 1839 O O . GLN A 1 239 ? -18.231 6.696 -5.480 1.00 93.75 239 GLN A O 1
ATOM 1844 N N . MET A 1 240 ? -17.136 6.493 -3.529 1.00 94.94 240 MET A N 1
ATOM 1845 C CA . MET A 1 240 ? -16.515 5.210 -3.858 1.00 94.94 240 MET A CA 1
ATOM 1846 C C . MET A 1 240 ? -17.569 4.156 -4.207 1.00 94.94 240 MET A C 1
ATOM 1848 O O . MET A 1 240 ? -17.455 3.492 -5.235 1.00 94.94 240 MET A O 1
ATOM 1852 N N . HIS A 1 241 ? -18.618 4.034 -3.388 1.00 94.88 241 HIS A N 1
ATOM 1853 C CA . HIS A 1 241 ? -19.698 3.087 -3.637 1.00 94.88 241 HIS A CA 1
ATOM 1854 C C . HIS A 1 241 ? -20.379 3.347 -4.988 1.00 94.88 241 HIS A C 1
ATOM 1856 O O . HIS A 1 241 ? -20.598 2.411 -5.759 1.00 94.88 241 HIS A O 1
ATOM 1862 N N . LYS A 1 242 ? -20.690 4.614 -5.289 1.00 95.12 242 LYS A N 1
ATOM 1863 C CA . LYS A 1 242 ? -21.297 5.025 -6.561 1.00 95.12 242 LYS A CA 1
ATOM 1864 C C . LYS A 1 242 ? -20.403 4.669 -7.753 1.00 95.12 242 LYS A C 1
ATOM 1866 O O . LYS A 1 242 ? -20.849 3.957 -8.645 1.00 95.12 242 LYS A O 1
ATOM 1871 N N . LEU A 1 243 ? -19.137 5.087 -7.723 1.00 95.25 243 LEU A N 1
ATOM 1872 C CA . LEU A 1 243 ? -18.170 4.849 -8.801 1.00 95.25 243 LEU A CA 1
ATOM 1873 C C . LEU A 1 243 ? -18.000 3.363 -9.104 1.00 95.25 243 LEU A C 1
ATOM 1875 O O . LEU A 1 243 ? -18.066 2.951 -10.256 1.00 95.25 243 LEU A O 1
ATOM 1879 N N . VAL A 1 244 ? -17.822 2.542 -8.070 1.00 96.56 244 VAL A N 1
ATOM 1880 C CA . VAL A 1 244 ? -17.650 1.096 -8.246 1.00 96.56 244 VAL A CA 1
ATOM 1881 C C . VAL A 1 244 ? -18.926 0.447 -8.787 1.00 96.56 244 VAL A C 1
ATOM 1883 O O . VAL A 1 244 ? -18.831 -0.458 -9.612 1.00 96.56 244 VAL A O 1
ATOM 1886 N N . SER A 1 245 ? -20.105 0.915 -8.366 1.00 95.38 245 SER A N 1
ATOM 1887 C CA . SER A 1 245 ? -21.391 0.389 -8.847 1.00 95.38 245 SER A CA 1
ATOM 1888 C C . SER A 1 245 ? -21.672 0.747 -10.310 1.00 95.38 245 SER A C 1
ATOM 1890 O O . SER A 1 245 ? -22.273 -0.053 -11.018 1.00 95.38 245 SER A O 1
ATOM 1892 N N . GLU A 1 246 ? -21.253 1.933 -10.759 1.00 94.75 246 GLU A N 1
ATOM 1893 C CA . GLU A 1 246 ? -21.514 2.435 -12.117 1.00 94.75 246 GLU A CA 1
ATOM 1894 C C . GLU A 1 246 ? -20.433 2.007 -13.122 1.00 94.75 246 GLU A C 1
ATOM 1896 O O . GLU A 1 246 ? -20.748 1.575 -14.228 1.00 94.75 246 GLU A O 1
ATOM 1901 N N . ILE A 1 247 ? -19.156 2.091 -12.736 1.00 96.19 247 ILE A N 1
ATOM 1902 C CA . ILE A 1 247 ? -18.001 1.947 -13.644 1.00 96.19 247 ILE A CA 1
ATOM 1903 C C . ILE A 1 247 ? -17.346 0.566 -13.521 1.00 96.19 247 ILE A C 1
ATOM 1905 O O . ILE A 1 247 ? -16.643 0.123 -14.435 1.00 96.19 247 ILE A O 1
ATOM 1909 N N . GLY A 1 248 ? -17.568 -0.119 -12.395 1.00 95.94 248 GLY A N 1
ATOM 1910 C CA . GLY A 1 248 ? -16.973 -1.414 -12.062 1.00 95.94 248 GLY A CA 1
ATOM 1911 C C . GLY A 1 248 ? -15.668 -1.317 -11.269 1.00 95.94 248 GLY A C 1
ATOM 1912 O O . GLY A 1 248 ? -15.224 -2.312 -10.705 1.00 95.94 248 GLY A O 1
ATOM 1913 N N . GLY A 1 249 ? -15.051 -0.141 -11.139 1.00 96.44 249 GLY A N 1
ATOM 1914 C CA . GLY A 1 249 ? -13.800 -0.012 -10.394 1.00 96.44 249 GLY A CA 1
ATOM 1915 C C . GLY A 1 249 ? -13.450 1.410 -9.983 1.00 96.44 249 GLY A C 1
ATOM 1916 O O . GLY A 1 249 ? -13.969 2.382 -10.522 1.00 96.44 249 GLY A O 1
ATOM 1917 N N . CYS A 1 250 ? -12.548 1.521 -9.012 1.00 97.19 250 CYS A N 1
ATOM 1918 C CA . CYS A 1 250 ? -11.960 2.787 -8.574 1.00 97.19 250 CYS A CA 1
ATOM 1919 C C . CYS A 1 250 ? -10.543 2.565 -8.039 1.00 97.19 250 CYS A C 1
ATOM 1921 O O . CYS A 1 250 ? -10.170 1.433 -7.727 1.00 97.19 250 CYS A O 1
ATOM 1923 N N . ILE A 1 251 ? -9.777 3.641 -7.853 1.00 97.38 251 ILE A N 1
ATOM 1924 C CA . ILE A 1 251 ? -8.494 3.639 -7.137 1.00 97.38 251 ILE A CA 1
ATOM 1925 C C . ILE A 1 251 ? -8.510 4.769 -6.103 1.00 97.38 251 ILE A C 1
ATOM 1927 O O . ILE A 1 251 ? -8.189 5.916 -6.411 1.00 97.38 251 ILE A O 1
ATOM 1931 N N . ALA A 1 252 ? -8.877 4.439 -4.865 1.00 95.62 252 ALA A N 1
ATOM 1932 C CA . ALA A 1 252 ? -9.033 5.399 -3.771 1.00 95.62 252 ALA A CA 1
ATOM 1933 C C . ALA A 1 252 ? -7.916 5.286 -2.722 1.00 95.62 252 ALA A C 1
ATOM 1935 O O . ALA A 1 252 ? -7.288 4.232 -2.564 1.00 95.62 252 ALA A O 1
ATOM 1936 N N . TRP A 1 253 ? -7.688 6.356 -1.960 1.00 93.88 253 TRP A N 1
ATOM 1937 C CA . TRP A 1 253 ? -6.807 6.338 -0.797 1.00 93.88 253 TRP A CA 1
ATOM 1938 C C . TRP A 1 253 ? -7.545 5.815 0.443 1.00 93.88 253 TRP A C 1
ATOM 1940 O O . TRP A 1 253 ? -8.487 6.434 0.934 1.00 93.88 253 TRP A O 1
ATOM 1950 N N . GLY A 1 254 ? -7.080 4.682 0.979 1.00 84.94 254 GLY A N 1
ATOM 1951 C CA . GLY A 1 254 ? -7.744 3.984 2.088 1.00 84.94 254 GLY A CA 1
ATOM 1952 C C . GLY A 1 254 ? -7.868 4.796 3.382 1.00 84.94 254 GLY A C 1
ATOM 1953 O O . GLY A 1 254 ? -8.888 4.679 4.055 1.00 84.94 254 GLY A O 1
ATOM 1954 N N . GLY A 1 255 ? -6.892 5.662 3.686 1.00 78.12 255 GLY A N 1
ATOM 1955 C CA . GLY A 1 255 ? -6.874 6.447 4.930 1.00 78.12 255 GLY A CA 1
ATOM 1956 C C . GLY A 1 255 ? -7.990 7.495 5.036 1.00 78.12 255 GLY A C 1
ATOM 1957 O O . GLY A 1 255 ? -8.240 8.021 6.112 1.00 78.12 255 GLY A O 1
ATOM 1958 N N . SER A 1 256 ? -8.695 7.785 3.936 1.00 73.56 256 SER A N 1
ATOM 1959 C CA . SER A 1 256 ? -9.846 8.702 3.929 1.00 73.56 256 SER A CA 1
ATOM 1960 C C . SER A 1 256 ? -11.195 8.016 4.194 1.00 73.56 256 SER A C 1
ATOM 1962 O O . SER A 1 256 ? -12.213 8.689 4.351 1.00 73.56 256 SER A O 1
ATOM 1964 N N . LEU A 1 257 ? -11.223 6.678 4.245 1.00 79.19 257 LEU A N 1
ATOM 1965 C CA . LEU A 1 257 ? -12.457 5.896 4.126 1.00 79.19 257 LEU A CA 1
ATOM 1966 C C . LEU A 1 257 ? -12.911 5.206 5.417 1.00 79.19 257 LEU A C 1
ATOM 1968 O O . LEU A 1 257 ? -14.002 4.645 5.424 1.00 79.19 257 LEU A O 1
ATOM 1972 N N . ASP A 1 258 ? -12.130 5.243 6.503 1.00 80.31 258 ASP A N 1
ATOM 1973 C CA . ASP A 1 258 ? -12.532 4.686 7.811 1.00 80.31 258 ASP A CA 1
ATOM 1974 C C . ASP A 1 258 ? -12.993 3.204 7.726 1.00 80.31 258 ASP A C 1
ATOM 1976 O O . ASP A 1 258 ? -13.910 2.749 8.413 1.00 80.31 258 ASP A O 1
ATOM 1980 N N . LEU A 1 259 ? -12.376 2.442 6.810 1.00 83.69 259 LEU A N 1
ATOM 1981 C CA . LEU A 1 259 ? -12.685 1.024 6.563 1.00 83.69 259 LEU A CA 1
ATOM 1982 C C . LEU A 1 259 ? -12.062 0.100 7.616 1.00 83.69 259 LEU A C 1
ATOM 1984 O O . LEU A 1 259 ? -12.611 -0.956 7.920 1.00 83.69 259 LEU A O 1
ATOM 1988 N N . SER A 1 260 ? -10.900 0.474 8.154 1.00 85.25 260 SER A N 1
ATOM 1989 C CA . SER A 1 260 ? -10.244 -0.237 9.255 1.00 85.25 260 SER A CA 1
ATOM 1990 C C . SER A 1 260 ? -9.478 0.767 10.131 1.00 85.25 260 SER A C 1
ATOM 1992 O O . SER A 1 260 ? -8.256 0.816 10.080 1.00 85.25 260 SER A O 1
ATOM 1994 N N . PRO A 1 261 ? -10.171 1.599 10.931 1.00 87.12 261 PRO A N 1
ATOM 1995 C CA . PRO A 1 261 ? -9.542 2.682 11.703 1.00 87.12 261 PRO A CA 1
ATOM 1996 C C . PRO A 1 261 ? -8.470 2.205 12.690 1.00 87.12 261 PRO A C 1
ATOM 1998 O O . PRO A 1 261 ? -7.509 2.919 12.971 1.00 87.12 261 PRO A O 1
ATOM 2001 N N . ALA A 1 262 ? -8.611 0.984 13.211 1.00 91.06 262 ALA A N 1
ATOM 2002 C CA . ALA A 1 262 ? -7.596 0.384 14.070 1.00 91.06 262 ALA A CA 1
ATOM 2003 C C . ALA A 1 262 ? -6.272 0.142 13.336 1.00 91.06 262 ALA A C 1
ATOM 2005 O O . ALA A 1 262 ? -5.215 0.253 13.948 1.00 91.06 262 ALA A O 1
ATOM 2006 N N . ASP A 1 263 ? -6.330 -0.175 12.041 1.00 89.62 263 ASP A N 1
ATOM 2007 C CA . ASP A 1 263 ? -5.145 -0.376 11.214 1.00 89.62 263 ASP A CA 1
ATOM 2008 C C . ASP A 1 263 ? -4.318 0.904 11.113 1.00 89.62 263 ASP A C 1
ATOM 2010 O O . ASP A 1 263 ? -3.124 0.891 11.388 1.00 89.62 263 ASP A O 1
ATOM 2014 N N . ASP A 1 264 ? -4.971 2.026 10.803 1.00 86.56 264 ASP A N 1
ATOM 2015 C CA . ASP A 1 264 ? -4.301 3.322 10.686 1.00 86.56 264 ASP A CA 1
ATOM 2016 C C . ASP A 1 264 ? -3.639 3.728 12.018 1.00 86.56 264 ASP A C 1
ATOM 2018 O O . ASP A 1 264 ? -2.508 4.219 12.030 1.00 86.56 264 ASP A O 1
ATOM 2022 N N . ALA A 1 265 ? -4.302 3.464 13.151 1.00 89.12 265 ALA A N 1
ATOM 2023 C CA . ALA A 1 265 ? -3.762 3.728 14.486 1.00 89.12 265 ALA A CA 1
ATOM 2024 C C . ALA A 1 265 ? -2.562 2.831 14.845 1.00 89.12 265 ALA A C 1
ATOM 2026 O O . ALA A 1 265 ? -1.617 3.298 15.483 1.00 89.12 265 ALA A O 1
ATOM 2027 N N . ILE A 1 266 ? -2.583 1.559 14.439 1.00 92.06 266 ILE A N 1
ATOM 2028 C CA . ILE A 1 266 ? -1.474 0.617 14.651 1.00 92.06 266 ILE A CA 1
ATOM 2029 C C . ILE A 1 266 ? -0.282 0.987 13.756 1.00 92.06 266 ILE A C 1
ATOM 2031 O O . ILE A 1 266 ? 0.832 1.137 14.254 1.00 92.06 266 ILE A O 1
ATOM 2035 N N . ILE A 1 267 ? -0.515 1.246 12.466 1.00 86.88 267 ILE A N 1
ATOM 2036 C CA . ILE A 1 267 ? 0.532 1.645 11.513 1.00 86.88 267 ILE A CA 1
ATOM 2037 C C . ILE A 1 267 ? 1.221 2.942 11.959 1.00 86.88 267 ILE A C 1
ATOM 2039 O O . ILE A 1 267 ? 2.434 3.090 11.792 1.00 86.88 267 ILE A O 1
ATOM 2043 N N . HIS A 1 268 ? 0.472 3.879 12.554 1.00 87.12 268 HIS A N 1
ATOM 2044 C CA . HIS A 1 268 ? 1.023 5.136 13.063 1.00 87.12 268 HIS A CA 1
ATOM 2045 C C . HIS A 1 268 ? 2.147 4.927 14.087 1.00 87.12 268 HIS A C 1
ATOM 2047 O O . HIS A 1 268 ? 3.103 5.703 14.101 1.00 87.12 268 HIS A O 1
ATOM 2053 N N . VAL A 1 269 ? 2.055 3.882 14.917 1.00 89.81 269 VAL A N 1
ATOM 2054 C CA . VAL A 1 269 ? 3.082 3.557 15.918 1.00 89.81 269 VAL A CA 1
ATOM 2055 C C . VAL A 1 269 ? 4.116 2.544 15.423 1.00 89.81 269 VAL A C 1
ATOM 2057 O O . VAL A 1 269 ? 5.255 2.575 15.878 1.00 89.81 269 VAL A O 1
ATOM 2060 N N . GLU A 1 270 ? 3.760 1.679 14.471 1.00 89.25 270 GLU A N 1
ATOM 2061 C CA . GLU A 1 270 ? 4.694 0.746 13.821 1.00 89.25 270 GLU A CA 1
ATOM 2062 C C . GLU A 1 270 ? 5.740 1.480 12.976 1.00 89.25 270 GLU A C 1
ATOM 2064 O O . GLU A 1 270 ? 6.923 1.138 13.012 1.00 89.25 270 GLU A O 1
ATOM 2069 N N . HIS A 1 271 ? 5.321 2.518 12.242 1.00 83.62 271 HIS A N 1
ATOM 2070 C CA . HIS A 1 271 ? 6.178 3.205 11.278 1.00 83.62 271 HIS A CA 1
ATOM 2071 C C . HIS A 1 271 ? 7.442 3.834 11.896 1.00 83.62 271 HIS A C 1
ATOM 2073 O O . HIS A 1 271 ? 8.525 3.532 11.398 1.00 83.62 271 HIS A O 1
ATOM 2079 N N . PRO A 1 272 ? 7.371 4.645 12.974 1.00 85.19 272 PRO A N 1
ATOM 2080 C CA . PRO A 1 272 ? 8.567 5.221 13.594 1.00 85.19 272 PRO A CA 1
ATOM 2081 C C . PRO A 1 272 ? 9.512 4.185 14.212 1.00 85.19 272 PRO A C 1
ATOM 2083 O O . PRO A 1 272 ? 10.670 4.501 14.466 1.00 85.19 272 PRO A O 1
ATOM 2086 N N . LEU A 1 273 ? 9.013 2.977 14.496 1.00 85.75 273 LEU A N 1
ATOM 2087 C CA . LEU A 1 273 ? 9.793 1.883 15.075 1.00 85.75 273 LEU A CA 1
ATOM 2088 C C . LEU A 1 273 ? 10.387 0.950 14.014 1.00 85.75 273 LEU A C 1
ATOM 2090 O O . LEU A 1 273 ? 11.185 0.085 14.362 1.00 85.75 273 LEU A O 1
ATOM 2094 N N . GLU A 1 274 ? 9.985 1.095 12.749 1.00 82.81 274 GLU A N 1
ATOM 2095 C CA . GLU A 1 274 ? 10.334 0.181 11.655 1.00 82.81 274 GLU A CA 1
ATOM 2096 C C . GLU A 1 274 ? 9.991 -1.296 11.965 1.00 82.81 274 GLU A C 1
ATOM 2098 O O . GLU A 1 274 ? 10.678 -2.222 11.527 1.00 82.81 274 GLU A O 1
ATOM 2103 N N . ILE A 1 275 ? 8.905 -1.532 12.715 1.00 84.50 275 ILE A N 1
ATOM 2104 C CA . ILE A 1 275 ? 8.427 -2.873 13.088 1.00 84.50 275 ILE A CA 1
ATOM 2105 C C . ILE A 1 275 ? 7.239 -3.264 12.199 1.00 84.50 275 ILE A C 1
ATOM 2107 O O . ILE A 1 275 ? 6.266 -2.527 12.108 1.00 84.50 275 ILE A O 1
ATOM 2111 N N . ASP A 1 276 ? 7.294 -4.450 11.584 1.00 82.00 276 ASP A N 1
ATOM 2112 C CA . ASP A 1 276 ? 6.211 -5.035 10.773 1.00 82.00 27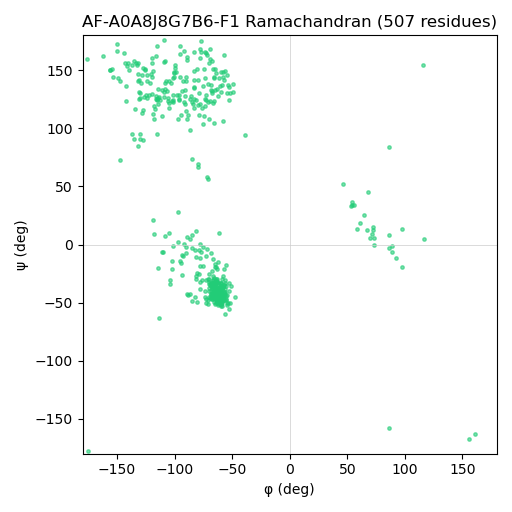6 ASP A CA 1
ATOM 2113 C C . ASP A 1 276 ? 5.973 -6.483 11.252 1.00 82.00 276 ASP A C 1
ATOM 2115 O O . ASP A 1 276 ? 6.666 -7.424 10.846 1.00 82.00 276 ASP A O 1
ATOM 2119 N N . VAL A 1 277 ? 5.060 -6.668 12.216 1.00 89.69 277 VAL A N 1
ATOM 2120 C CA . VAL A 1 277 ? 4.797 -7.986 12.822 1.00 89.69 277 VAL A CA 1
ATOM 2121 C C . VAL A 1 277 ? 3.930 -8.818 11.879 1.00 89.69 277 VAL A C 1
ATOM 2123 O O . VAL A 1 277 ? 2.784 -8.468 11.613 1.00 89.69 277 VAL A O 1
ATOM 2126 N N . GLU A 1 278 ? 4.422 -9.987 11.449 1.00 91.50 278 GLU A N 1
ATOM 2127 C CA . GLU A 1 278 ? 3.770 -10.839 10.432 1.00 91.50 278 GLU A CA 1
ATOM 2128 C C . GLU A 1 278 ? 2.262 -11.059 10.675 1.00 91.50 278 GLU A C 1
ATOM 2130 O O . GLU A 1 278 ? 1.454 -10.959 9.752 1.00 91.50 278 GLU A O 1
ATOM 2135 N N . GLY A 1 279 ? 1.864 -11.350 11.919 1.00 94.06 279 GLY A N 1
ATOM 2136 C CA . GLY A 1 279 ? 0.459 -11.577 12.265 1.00 94.06 279 GLY A CA 1
ATOM 2137 C C . GLY A 1 279 ? -0.418 -10.324 12.158 1.00 94.06 279 GLY A C 1
ATOM 2138 O O . GLY A 1 279 ? -1.553 -10.419 11.691 1.00 94.06 279 GLY A O 1
ATOM 2139 N N . GLN A 1 280 ? 0.108 -9.160 12.549 1.00 94.06 280 GLN A N 1
ATOM 2140 C CA . GLN A 1 280 ? -0.597 -7.879 12.443 1.00 94.06 280 GLN A CA 1
ATOM 2141 C C . GLN A 1 280 ? -0.655 -7.408 10.989 1.00 94.06 280 GLN A C 1
ATOM 2143 O O . GLN A 1 280 ? -1.721 -7.003 10.538 1.00 94.06 280 GLN A O 1
ATOM 2148 N N . MET A 1 281 ? 0.424 -7.588 10.221 1.00 93.06 281 MET A N 1
ATOM 2149 C CA . MET A 1 281 ? 0.456 -7.326 8.780 1.00 93.06 281 MET A CA 1
ATOM 2150 C C . MET A 1 281 ? -0.637 -8.107 8.039 1.00 93.06 281 MET A C 1
ATOM 2152 O O . MET A 1 281 ? -1.374 -7.548 7.224 1.00 93.06 281 MET A O 1
ATOM 2156 N N . ILE A 1 282 ? -0.773 -9.409 8.321 1.00 95.69 282 ILE A N 1
ATOM 2157 C CA . ILE A 1 282 ? -1.821 -10.235 7.708 1.00 95.69 282 ILE A CA 1
ATOM 2158 C C . ILE A 1 282 ? -3.206 -9.716 8.112 1.00 95.69 282 ILE A C 1
ATOM 2160 O O . ILE A 1 282 ? -4.059 -9.552 7.239 1.00 95.69 282 ILE A O 1
ATOM 2164 N N . ALA A 1 283 ? -3.425 -9.428 9.398 1.00 96.06 283 ALA A N 1
ATOM 2165 C CA . ALA A 1 283 ? -4.710 -8.933 9.883 1.00 96.06 283 ALA A CA 1
ATOM 2166 C C . ALA A 1 283 ? -5.091 -7.581 9.260 1.00 96.06 283 ALA A C 1
ATOM 2168 O O . ALA A 1 283 ? -6.204 -7.449 8.759 1.00 96.06 283 ALA A O 1
ATOM 2169 N N . SER A 1 284 ? -4.148 -6.640 9.197 1.00 93.19 284 SER A N 1
ATOM 2170 C CA . SER A 1 284 ? -4.257 -5.341 8.523 1.00 93.19 284 SER A CA 1
ATOM 2171 C C . SER A 1 284 ? -4.707 -5.480 7.072 1.00 93.19 284 SER A C 1
ATOM 2173 O O . SER A 1 284 ? -5.697 -4.886 6.634 1.00 93.19 284 SER A O 1
ATOM 2175 N N . ILE A 1 285 ? -3.976 -6.282 6.294 1.00 94.25 285 ILE A N 1
ATOM 2176 C CA . ILE A 1 285 ? -4.261 -6.455 4.872 1.00 94.25 285 ILE A CA 1
ATOM 2177 C C . ILE A 1 285 ? -5.649 -7.069 4.716 1.00 94.25 285 ILE A C 1
ATOM 2179 O O . ILE A 1 285 ? -6.481 -6.521 3.995 1.00 94.25 285 ILE A O 1
ATOM 2183 N N . MET A 1 286 ? -5.917 -8.177 5.405 1.00 96.38 286 MET A N 1
ATOM 2184 C CA . MET A 1 286 ? -7.155 -8.929 5.234 1.00 96.38 286 MET A CA 1
ATOM 2185 C C . MET A 1 286 ? -8.387 -8.177 5.752 1.00 96.38 286 MET A C 1
ATOM 2187 O O . MET A 1 286 ? -9.431 -8.251 5.099 1.00 96.38 286 MET A O 1
ATOM 2191 N N . SER A 1 287 ? -8.278 -7.408 6.842 1.00 95.00 287 SER A N 1
ATOM 2192 C CA . SER A 1 287 ? -9.391 -6.604 7.360 1.00 95.00 287 SER A CA 1
ATOM 2193 C C . SER A 1 287 ? -9.814 -5.546 6.347 1.00 95.00 287 SER A C 1
ATOM 2195 O O . SER A 1 287 ? -10.980 -5.499 5.972 1.00 95.00 287 SER A O 1
ATOM 2197 N N . LYS A 1 288 ? -8.870 -4.786 5.775 1.00 93.25 288 LYS A N 1
ATOM 2198 C CA . LYS A 1 288 ? -9.161 -3.782 4.735 1.00 93.25 288 LYS A CA 1
ATOM 2199 C C . LYS A 1 288 ? -9.785 -4.389 3.483 1.00 93.25 288 LYS A C 1
ATOM 2201 O O . LYS A 1 288 ? -10.597 -3.743 2.829 1.00 93.25 288 LYS A O 1
ATOM 2206 N N . LYS A 1 289 ? -9.370 -5.598 3.090 1.00 95.56 289 LYS A N 1
ATOM 2207 C CA . LYS A 1 289 ? -9.970 -6.317 1.950 1.00 95.56 289 LYS A CA 1
ATOM 2208 C C . LYS A 1 289 ? -11.408 -6.725 2.270 1.00 95.56 289 LYS A C 1
ATOM 2210 O O . LYS A 1 289 ? -12.292 -6.471 1.461 1.00 95.56 289 LYS A O 1
ATOM 2215 N N . LYS A 1 290 ? -11.656 -7.274 3.462 1.00 95.75 290 LYS A N 1
ATOM 2216 C CA . LYS A 1 290 ? -13.006 -7.657 3.890 1.00 95.75 290 LYS A CA 1
ATOM 2217 C C . LYS A 1 290 ? -13.931 -6.449 4.030 1.00 95.75 290 LYS A C 1
ATOM 2219 O O . LYS A 1 290 ? -15.026 -6.481 3.480 1.00 95.75 290 LYS A O 1
ATOM 2224 N N . SER A 1 291 ? -13.470 -5.379 4.677 1.00 94.38 291 SER A N 1
ATOM 2225 C CA . SER A 1 291 ? -14.228 -4.137 4.865 1.00 94.38 291 SER A CA 1
ATOM 2226 C C . SER A 1 291 ? -14.559 -3.434 3.550 1.00 94.38 291 SER A C 1
ATOM 2228 O O . SER A 1 291 ? -15.594 -2.788 3.439 1.00 94.38 291 SER A O 1
ATOM 2230 N N . ALA A 1 292 ? -13.723 -3.582 2.518 1.00 93.81 292 ALA A N 1
ATOM 2231 C CA . ALA A 1 292 ? -14.028 -3.090 1.173 1.00 93.81 292 ALA A CA 1
ATOM 2232 C C . ALA A 1 292 ? -15.067 -3.952 0.421 1.00 93.81 292 ALA A C 1
ATOM 2234 O O . ALA A 1 292 ? -15.428 -3.614 -0.702 1.00 93.81 292 ALA A O 1
ATOM 2235 N N . GLY A 1 293 ? -15.549 -5.048 1.017 1.00 94.50 293 GLY A N 1
ATOM 2236 C CA . GLY A 1 293 ? -16.522 -5.960 0.416 1.00 94.50 293 GLY A CA 1
ATOM 2237 C C . GLY A 1 293 ? -15.903 -7.047 -0.467 1.00 94.50 293 GLY A C 1
ATOM 2238 O O . GLY A 1 293 ? -16.632 -7.768 -1.143 1.00 94.50 293 GLY A O 1
ATOM 2239 N N . SER A 1 294 ? -14.575 -7.189 -0.487 1.00 96.81 294 SER A N 1
ATOM 2240 C CA . SER A 1 294 ? -13.897 -8.128 -1.382 1.00 96.81 294 SER A CA 1
ATOM 2241 C C . SER A 1 294 ? -14.184 -9.580 -0.999 1.00 96.81 294 SER A C 1
ATOM 2243 O O . SER A 1 294 ? -14.061 -9.982 0.159 1.00 96.81 294 SER A O 1
ATOM 2245 N N . THR A 1 295 ? -14.519 -10.381 -2.005 1.00 97.50 295 THR A N 1
ATOM 2246 C CA . THR A 1 295 ? -14.796 -11.824 -1.876 1.00 97.50 295 THR A CA 1
ATOM 2247 C C . THR A 1 295 ? -13.635 -12.670 -2.386 1.00 97.50 295 THR A C 1
ATOM 2249 O O . THR A 1 295 ? -13.386 -13.746 -1.855 1.00 97.50 295 THR A O 1
ATOM 2252 N N . HIS A 1 296 ? -12.902 -12.155 -3.375 1.00 98.25 296 HIS A N 1
ATOM 2253 C CA . HIS A 1 296 ? -11.798 -12.822 -4.052 1.00 98.25 296 HIS A CA 1
ATOM 2254 C C . HIS A 1 296 ? -10.597 -11.878 -4.071 1.00 98.25 296 HIS A C 1
ATOM 2256 O O . HIS A 1 296 ? -10.712 -10.728 -4.495 1.00 98.25 296 HIS A O 1
ATOM 2262 N N . VAL A 1 297 ? -9.440 -12.327 -3.591 1.00 98.50 297 VAL A N 1
ATOM 2263 C CA . VAL A 1 297 ? -8.246 -11.482 -3.471 1.00 98.50 297 VAL A CA 1
ATOM 2264 C C . VAL A 1 297 ? -7.030 -12.180 -4.058 1.00 98.50 297 VAL A C 1
ATOM 2266 O O . VAL A 1 297 ? -6.649 -13.267 -3.620 1.00 98.50 297 VAL A O 1
ATOM 2269 N N . LEU A 1 298 ? -6.364 -11.509 -4.997 1.00 98.62 298 LEU A N 1
ATOM 2270 C CA . LEU A 1 298 ? -5.022 -11.882 -5.432 1.00 98.62 298 LEU A CA 1
ATOM 2271 C C . LEU A 1 298 ? -3.980 -11.122 -4.604 1.00 98.62 298 LEU A C 1
ATOM 2273 O O . LEU A 1 298 ? -3.955 -9.889 -4.594 1.00 98.62 298 LEU A O 1
ATOM 2277 N N . LEU A 1 299 ? -3.095 -11.858 -3.937 1.00 98.12 299 LEU A N 1
ATOM 2278 C CA . LEU A 1 299 ? -1.961 -11.321 -3.188 1.00 98.12 299 LEU A CA 1
ATOM 2279 C C . LEU A 1 299 ? -0.649 -11.563 -3.935 1.00 98.12 299 LEU A C 1
ATOM 2281 O O . LEU A 1 299 ? -0.303 -12.698 -4.257 1.00 98.12 299 LEU A O 1
ATOM 2285 N N . ASP A 1 300 ? 0.097 -10.487 -4.160 1.00 97.75 300 ASP A N 1
ATOM 2286 C CA . ASP A 1 300 ? 1.461 -10.497 -4.684 1.00 97.75 300 ASP A CA 1
ATOM 2287 C C . ASP A 1 300 ? 2.481 -10.426 -3.543 1.00 97.75 300 ASP A C 1
ATOM 2289 O O . ASP A 1 300 ? 2.447 -9.492 -2.731 1.00 97.75 300 ASP A O 1
ATOM 2293 N N . ILE A 1 301 ? 3.397 -11.395 -3.514 1.00 97.19 301 ILE A N 1
ATOM 2294 C CA . ILE A 1 301 ? 4.562 -11.438 -2.628 1.00 97.19 301 ILE A CA 1
ATOM 2295 C C . ILE A 1 301 ? 5.828 -11.342 -3.490 1.00 97.19 301 ILE A C 1
ATOM 2297 O O . ILE A 1 301 ? 6.299 -12.367 -3.993 1.00 97.19 301 ILE A O 1
ATOM 2301 N N . PRO A 1 302 ? 6.392 -10.135 -3.673 1.00 95.75 302 PRO A N 1
ATOM 2302 C CA . PRO A 1 302 ? 7.698 -9.985 -4.295 1.00 95.75 302 PRO A CA 1
ATOM 2303 C C . PRO A 1 302 ? 8.792 -10.566 -3.398 1.00 95.75 302 PRO A C 1
ATOM 2305 O O . PRO A 1 302 ? 8.842 -10.256 -2.205 1.00 95.75 302 PRO A O 1
ATOM 2308 N N . VAL A 1 303 ? 9.673 -11.379 -3.978 1.00 95.81 303 VAL A N 1
ATOM 2309 C CA . VAL A 1 303 ? 10.826 -11.970 -3.293 1.00 95.81 303 VAL A CA 1
ATOM 2310 C C . VAL A 1 303 ? 12.113 -11.427 -3.884 1.00 95.81 303 VAL A C 1
ATOM 2312 O O . VAL A 1 303 ? 12.332 -11.502 -5.091 1.00 95.81 303 VAL A O 1
ATOM 2315 N N . GLY A 1 304 ? 12.970 -10.891 -3.026 1.00 92.12 304 GLY A N 1
ATOM 2316 C CA . GLY A 1 304 ? 14.253 -10.326 -3.420 1.00 92.12 304 GLY A CA 1
ATOM 2317 C C . GLY A 1 304 ? 15.054 -9.886 -2.205 1.00 92.12 304 GLY A C 1
ATOM 2318 O O . GLY A 1 304 ? 14.499 -9.653 -1.136 1.00 92.12 304 GLY A O 1
ATOM 2319 N N . GLU A 1 305 ? 16.364 -9.751 -2.371 1.00 86.81 305 GLU A N 1
ATOM 2320 C CA . GLU A 1 305 ? 17.303 -9.441 -1.283 1.00 86.81 305 GLU A CA 1
ATOM 2321 C C . GLU A 1 305 ? 16.939 -8.158 -0.514 1.00 86.81 305 GLU A C 1
ATOM 2323 O O . GLU A 1 305 ? 17.075 -8.093 0.709 1.00 86.81 305 GLU A O 1
ATOM 2328 N N . THR A 1 306 ? 16.418 -7.163 -1.235 1.00 83.75 306 THR A N 1
ATOM 2329 C CA . THR A 1 306 ? 15.990 -5.859 -0.708 1.00 83.75 306 THR A CA 1
ATOM 2330 C C . THR A 1 306 ? 14.471 -5.676 -0.693 1.00 83.75 306 THR A C 1
ATOM 2332 O O . THR A 1 306 ? 13.980 -4.599 -0.361 1.00 83.75 306 THR A O 1
ATOM 2335 N N . ALA A 1 307 ? 13.713 -6.733 -1.002 1.00 87.25 307 ALA A N 1
ATOM 2336 C CA . ALA A 1 307 ? 12.264 -6.759 -0.843 1.00 87.25 307 ALA A CA 1
ATOM 2337 C C . ALA A 1 307 ? 11.879 -6.968 0.631 1.00 87.25 307 ALA A C 1
ATOM 2339 O O . ALA A 1 307 ? 12.679 -7.438 1.444 1.00 87.25 307 ALA A O 1
ATOM 2340 N N . LYS A 1 308 ? 10.605 -6.721 0.967 1.00 86.00 308 LYS A N 1
ATOM 2341 C CA . LYS A 1 308 ? 10.065 -7.063 2.296 1.00 86.00 308 LYS A CA 1
ATOM 2342 C C . LYS A 1 308 ? 10.217 -8.552 2.626 1.00 86.00 308 LYS A C 1
ATOM 2344 O O . LYS A 1 308 ? 10.452 -8.912 3.774 1.00 86.00 308 LYS A O 1
ATOM 2349 N N . VAL A 1 309 ? 10.093 -9.421 1.621 1.00 91.31 309 VAL A N 1
ATOM 2350 C CA . VAL A 1 309 ? 10.269 -10.868 1.775 1.00 91.31 309 VAL A CA 1
ATOM 2351 C C . VAL A 1 309 ? 11.543 -1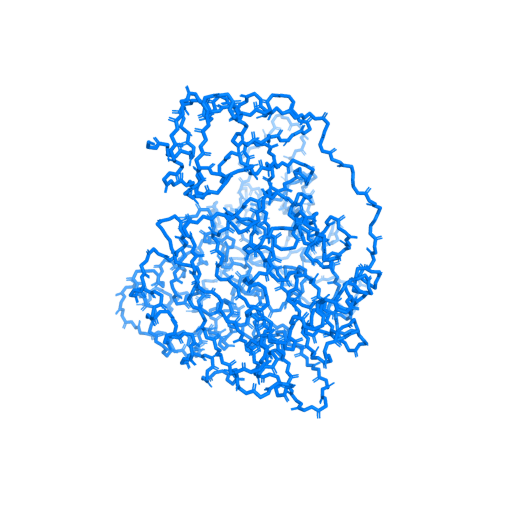1.293 1.061 1.00 91.31 309 VAL A C 1
ATOM 2353 O O . VAL A 1 309 ? 11.622 -11.284 -0.162 1.00 91.31 309 VAL A O 1
ATOM 2356 N N . LYS A 1 310 ? 12.552 -11.678 1.843 1.00 91.38 310 LYS A N 1
ATOM 2357 C CA . LYS A 1 310 ? 13.898 -11.957 1.322 1.00 91.38 310 LYS A CA 1
ATOM 2358 C C . LYS A 1 310 ? 14.062 -13.344 0.713 1.00 91.38 310 LYS A C 1
ATOM 2360 O O . LYS A 1 310 ? 14.878 -13.526 -0.181 1.00 91.38 310 LYS A O 1
ATOM 2365 N N . THR A 1 311 ? 13.310 -14.326 1.209 1.00 94.19 311 THR A N 1
ATOM 2366 C CA . THR A 1 311 ? 13.500 -15.736 0.851 1.00 94.19 311 THR A CA 1
ATOM 2367 C C . THR A 1 311 ? 12.208 -16.382 0.376 1.00 94.19 311 THR A C 1
ATOM 2369 O O . THR A 1 311 ? 11.100 -16.007 0.779 1.00 94.19 311 THR A O 1
ATOM 2372 N N . LYS A 1 312 ? 12.353 -17.391 -0.482 1.00 94.88 312 LYS A N 1
ATOM 2373 C CA . LYS A 1 312 ? 11.226 -18.141 -1.040 1.00 94.88 312 LYS A CA 1
ATOM 2374 C C . LYS A 1 312 ? 10.503 -18.943 0.043 1.00 94.88 312 LYS A C 1
ATOM 2376 O O . LYS A 1 312 ? 9.280 -19.060 0.004 1.00 94.88 312 LYS A O 1
ATOM 2381 N N . GLU A 1 313 ? 11.228 -19.434 1.040 1.00 95.62 313 GLU A N 1
ATOM 2382 C CA . GLU A 1 313 ? 10.697 -20.189 2.177 1.00 95.62 313 GLU A CA 1
ATOM 2383 C C . GLU A 1 313 ? 9.742 -19.318 3.001 1.00 95.62 313 GLU A C 1
ATOM 2385 O O . GLU A 1 313 ? 8.615 -19.729 3.294 1.00 95.62 313 GLU A O 1
ATOM 2390 N N . ASN A 1 314 ? 10.148 -18.078 3.298 1.00 93.38 314 ASN A N 1
ATOM 2391 C CA . ASN A 1 314 ? 9.301 -17.109 3.992 1.00 93.38 314 ASN A CA 1
ATOM 2392 C C . ASN A 1 314 ? 8.060 -16.757 3.158 1.00 93.38 314 ASN A C 1
ATOM 2394 O O . ASN A 1 314 ? 6.951 -16.724 3.693 1.00 93.38 314 ASN A O 1
ATOM 2398 N N . ALA A 1 315 ? 8.210 -16.578 1.842 1.00 95.62 315 ALA A N 1
ATOM 2399 C CA . ALA A 1 315 ? 7.082 -16.329 0.944 1.00 95.62 315 ALA A CA 1
ATOM 2400 C C . ALA A 1 315 ? 6.076 -17.492 0.919 1.00 95.62 315 ALA A C 1
ATOM 2402 O O . ALA A 1 315 ? 4.865 -17.268 0.944 1.00 95.62 315 ALA A O 1
ATOM 2403 N N . ILE A 1 316 ? 6.553 -18.742 0.920 1.00 96.94 316 ILE A N 1
ATOM 2404 C CA . ILE A 1 316 ? 5.701 -19.940 0.973 1.00 96.94 316 ILE A CA 1
ATOM 2405 C C . ILE A 1 316 ? 4.971 -20.030 2.319 1.00 96.94 316 ILE A C 1
ATOM 2407 O O . ILE A 1 316 ? 3.778 -20.352 2.339 1.00 96.94 316 ILE A O 1
ATOM 2411 N N . ARG A 1 317 ? 5.645 -19.723 3.436 1.00 95.31 317 ARG A N 1
ATOM 2412 C CA . ARG A 1 317 ? 5.015 -19.663 4.766 1.00 95.31 317 ARG A CA 1
ATOM 2413 C C . ARG A 1 317 ? 3.891 -18.625 4.795 1.00 95.31 317 ARG A C 1
ATOM 2415 O O . ARG A 1 317 ? 2.762 -18.965 5.152 1.00 95.31 317 ARG A O 1
ATOM 2422 N N . LEU A 1 318 ? 4.179 -17.402 4.350 1.00 95.62 318 LEU A N 1
ATOM 2423 C CA . LEU A 1 318 ? 3.205 -16.311 4.260 1.00 95.62 318 LEU A CA 1
ATOM 2424 C C . LEU A 1 318 ? 2.019 -16.682 3.375 1.00 95.62 318 LEU A C 1
ATOM 2426 O O . LEU A 1 318 ? 0.872 -16.517 3.784 1.00 95.62 318 LEU A O 1
ATOM 2430 N N . LYS A 1 319 ? 2.282 -17.254 2.194 1.00 97.50 319 LYS A N 1
ATOM 2431 C CA . LYS A 1 319 ? 1.245 -17.748 1.283 1.00 97.50 319 LYS A CA 1
ATOM 2432 C C . LYS A 1 319 ? 0.273 -18.690 1.992 1.00 97.50 319 LYS A C 1
ATOM 2434 O O . LYS A 1 319 ? -0.936 -18.495 1.895 1.00 97.50 319 LYS A O 1
ATOM 2439 N N . LYS A 1 320 ? 0.783 -19.691 2.717 1.00 97.00 320 LYS A N 1
ATOM 2440 C CA . LYS A 1 320 ? -0.061 -20.650 3.448 1.00 97.00 320 LYS A CA 1
ATOM 2441 C C . LYS A 1 320 ? -0.908 -19.956 4.516 1.00 97.00 320 LYS A C 1
ATOM 2443 O O . LYS A 1 320 ? -2.099 -20.253 4.614 1.00 97.00 320 LYS A O 1
ATOM 2448 N N . ARG A 1 321 ? -0.330 -19.016 5.276 1.00 96.88 321 ARG A N 1
ATOM 2449 C CA . ARG A 1 321 ? -1.081 -18.254 6.289 1.00 96.88 321 ARG A CA 1
ATOM 2450 C C . ARG A 1 321 ? -2.164 -17.388 5.657 1.00 96.88 321 ARG A C 1
ATOM 2452 O O . ARG A 1 321 ? -3.312 -17.517 6.056 1.00 96.88 321 ARG A O 1
ATOM 2459 N N . PHE A 1 322 ? -1.856 -16.587 4.637 1.00 97.94 322 PHE A N 1
ATOM 2460 C CA . PHE A 1 322 ? -2.853 -15.742 3.966 1.00 97.94 322 PHE A CA 1
ATOM 2461 C C . PHE A 1 322 ? -4.052 -16.539 3.442 1.00 97.94 322 PHE A C 1
ATOM 2463 O O . PHE A 1 322 ? -5.191 -16.139 3.672 1.00 97.94 322 PHE A O 1
ATOM 2470 N N . VAL A 1 323 ? -3.816 -17.689 2.801 1.00 98.00 323 VAL A N 1
ATOM 2471 C CA . VAL A 1 323 ? -4.896 -18.568 2.317 1.00 98.00 323 VAL A CA 1
ATOM 2472 C C . VAL A 1 323 ? -5.746 -19.091 3.478 1.00 98.00 323 VAL A C 1
ATOM 2474 O O . VAL A 1 323 ? -6.976 -19.061 3.414 1.00 98.00 323 VAL A O 1
ATOM 2477 N N . LYS A 1 324 ? -5.106 -19.542 4.564 1.00 97.31 324 LYS A N 1
ATOM 2478 C CA . LYS A 1 324 ? -5.800 -20.068 5.747 1.00 97.31 324 LYS A CA 1
ATOM 2479 C C . LYS A 1 324 ? -6.650 -19.001 6.442 1.00 97.31 324 LYS A C 1
ATOM 2481 O O . LYS A 1 324 ? -7.807 -19.267 6.760 1.00 97.31 324 LYS A O 1
ATOM 2486 N N . ILE A 1 325 ? -6.091 -17.809 6.655 1.00 97.44 325 ILE A N 1
ATOM 2487 C CA . ILE A 1 325 ? -6.792 -16.681 7.279 1.00 97.44 325 ILE A CA 1
ATOM 2488 C C . ILE A 1 325 ? -7.928 -16.195 6.376 1.00 97.44 325 ILE A C 1
ATOM 2490 O O . ILE A 1 325 ? -9.043 -16.038 6.861 1.00 97.44 325 ILE A O 1
ATOM 2494 N N . GLY A 1 326 ? -7.683 -16.042 5.069 1.00 97.62 326 GLY A N 1
ATOM 2495 C CA . GLY A 1 326 ? -8.702 -15.668 4.085 1.00 97.62 326 GLY A CA 1
ATOM 2496 C C . GLY A 1 326 ? -9.918 -16.585 4.122 1.00 97.62 326 GLY A C 1
ATOM 2497 O O . GLY A 1 326 ? -11.038 -16.111 4.314 1.00 97.62 326 GLY A O 1
ATOM 2498 N N . LYS A 1 327 ? -9.696 -17.905 4.074 1.00 97.44 327 LYS A N 1
ATOM 2499 C CA . LYS A 1 327 ? -10.777 -18.894 4.190 1.00 97.44 327 LYS A CA 1
ATOM 2500 C C . LYS A 1 327 ? -11.576 -18.726 5.487 1.00 97.44 327 LYS A C 1
ATOM 2502 O O . LYS A 1 327 ? -12.801 -18.792 5.459 1.00 97.44 327 LYS A O 1
ATOM 2507 N N . ALA A 1 328 ? -10.903 -18.477 6.610 1.00 96.94 328 ALA A N 1
ATOM 2508 C CA . ALA A 1 328 ? -11.549 -18.317 7.914 1.00 96.94 328 ALA A CA 1
ATOM 2509 C C . ALA A 1 328 ? -12.416 -17.049 8.036 1.00 96.94 328 ALA A C 1
ATOM 2511 O O . ALA A 1 328 ? -13.323 -17.020 8.866 1.00 96.94 328 ALA A O 1
ATOM 2512 N N . ILE A 1 329 ? -12.162 -16.019 7.222 1.00 95.94 329 ILE A N 1
ATOM 2513 C CA . ILE A 1 329 ? -12.958 -14.779 7.181 1.00 95.94 329 ILE A CA 1
ATOM 2514 C C . ILE A 1 329 ? -13.877 -14.698 5.948 1.00 95.94 329 ILE A C 1
ATOM 2516 O O . ILE A 1 329 ? -14.469 -13.652 5.667 1.00 95.94 329 ILE A O 1
ATOM 2520 N N . GLY A 1 330 ? -14.006 -15.795 5.195 1.00 96.12 330 GLY A N 1
ATOM 2521 C CA . GLY A 1 330 ? -14.859 -15.873 4.009 1.00 96.12 330 GLY A CA 1
ATOM 2522 C C . GLY A 1 330 ? -14.360 -15.012 2.848 1.00 96.12 330 GLY A C 1
ATOM 2523 O O . GLY A 1 330 ? -15.147 -14.260 2.275 1.00 96.12 330 GLY A O 1
ATOM 2524 N N . ILE A 1 331 ? -13.058 -15.066 2.561 1.00 97.56 331 ILE A N 1
ATOM 2525 C CA . ILE A 1 331 ? -12.435 -14.508 1.357 1.00 97.56 331 ILE A CA 1
ATOM 2526 C C . ILE A 1 331 ? -11.653 -15.619 0.657 1.00 97.56 331 ILE A C 1
ATOM 2528 O O . ILE A 1 331 ? -10.802 -16.271 1.270 1.00 97.56 331 ILE A O 1
ATOM 2532 N N . GLU A 1 332 ? -11.890 -15.806 -0.636 1.00 98.06 332 GLU A N 1
ATOM 2533 C CA . GLU A 1 332 ? -11.048 -16.650 -1.471 1.00 98.06 332 GLU A CA 1
ATOM 2534 C C . GLU A 1 332 ? -9.743 -15.919 -1.795 1.00 98.06 332 GLU A C 1
ATOM 2536 O O . GLU A 1 332 ? -9.734 -14.860 -2.419 1.00 98.06 332 GLU A O 1
ATOM 2541 N N . VAL A 1 333 ? -8.616 -16.476 -1.354 1.00 98.38 333 VAL A N 1
ATOM 2542 C CA . VAL A 1 333 ? -7.303 -15.851 -1.525 1.00 98.38 333 VAL A CA 1
ATOM 2543 C C . VAL A 1 333 ? -6.432 -16.704 -2.432 1.00 98.38 333 VAL A C 1
ATOM 2545 O O . VAL A 1 333 ? -6.151 -17.865 -2.131 1.00 98.38 333 VAL A O 1
ATOM 2548 N N . LYS A 1 334 ? -5.911 -16.092 -3.496 1.00 98.31 334 LYS A N 1
ATOM 2549 C CA . LYS A 1 334 ? -4.833 -16.645 -4.321 1.00 98.31 334 LYS A CA 1
ATOM 2550 C C . LYS A 1 334 ? -3.568 -15.844 -4.063 1.00 98.31 334 LYS A C 1
ATOM 2552 O O . LYS A 1 334 ? -3.584 -14.621 -4.104 1.00 98.31 334 LYS A O 1
ATOM 2557 N N . VAL A 1 335 ? -2.457 -16.529 -3.808 1.00 98.44 335 VAL A N 1
ATOM 2558 C CA . VAL A 1 335 ? -1.161 -15.876 -3.579 1.00 98.44 335 VAL A CA 1
ATOM 2559 C C . VAL A 1 335 ? -0.185 -16.277 -4.671 1.00 98.44 335 VAL A C 1
ATOM 2561 O O . VAL A 1 335 ? 0.075 -17.475 -4.869 1.00 98.44 335 VAL A O 1
ATOM 2564 N N . ILE A 1 336 ? 0.383 -15.272 -5.327 1.00 97.88 336 ILE A N 1
ATOM 2565 C CA . ILE A 1 336 ? 1.481 -15.412 -6.276 1.00 97.88 336 ILE A CA 1
ATOM 2566 C C . ILE A 1 336 ? 2.767 -14.871 -5.661 1.00 97.88 336 ILE A C 1
ATOM 2568 O O . ILE A 1 336 ? 2.773 -13.876 -4.940 1.00 97.88 336 ILE A O 1
ATOM 2572 N N . ILE A 1 337 ? 3.860 -15.572 -5.934 1.00 97.69 337 ILE A N 1
ATOM 2573 C CA . ILE A 1 337 ? 5.201 -15.180 -5.518 1.00 97.69 337 ILE A CA 1
ATOM 2574 C C . ILE A 1 337 ? 5.884 -14.656 -6.774 1.00 97.69 337 ILE A C 1
ATOM 2576 O O . ILE A 1 337 ? 5.938 -15.377 -7.771 1.00 97.69 337 ILE A O 1
ATOM 2580 N N . THR A 1 338 ? 6.350 -13.411 -6.750 1.00 96.75 338 THR A N 1
ATOM 2581 C CA . THR A 1 338 ? 6.937 -12.757 -7.925 1.00 96.75 338 THR A CA 1
ATOM 2582 C C . THR A 1 338 ? 8.377 -12.345 -7.674 1.00 96.75 338 THR A C 1
ATOM 2584 O O . THR A 1 338 ? 8.826 -12.244 -6.535 1.00 96.75 338 THR A O 1
ATOM 2587 N N . ASP A 1 339 ? 9.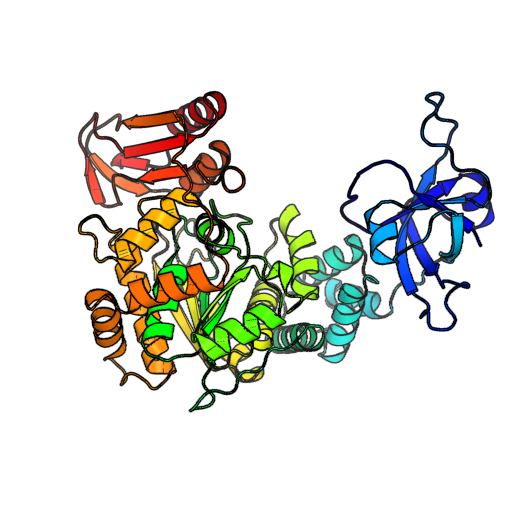113 -12.122 -8.756 1.00 94.31 339 ASP A N 1
ATOM 2588 C CA . ASP A 1 339 ? 10.473 -11.607 -8.690 1.00 94.31 339 ASP A CA 1
ATOM 2589 C C . ASP A 1 339 ? 10.478 -10.139 -8.224 1.00 94.31 339 ASP A C 1
ATOM 2591 O O . ASP A 1 339 ? 9.816 -9.276 -8.811 1.00 94.31 339 ASP A O 1
ATOM 2595 N N . GLY A 1 340 ? 11.209 -9.881 -7.141 1.00 93.81 340 GLY A N 1
ATOM 2596 C CA . GLY A 1 340 ? 11.443 -8.568 -6.544 1.00 93.81 340 GLY A CA 1
ATOM 2597 C C . GLY A 1 340 ? 12.922 -8.174 -6.535 1.00 93.81 340 GLY A C 1
ATOM 2598 O O . GLY A 1 340 ? 13.323 -7.365 -5.703 1.00 93.81 340 GLY A O 1
ATOM 2599 N N . SER A 1 341 ? 13.750 -8.770 -7.396 1.00 91.44 341 SER A N 1
ATOM 2600 C CA . SER A 1 341 ? 15.192 -8.493 -7.465 1.00 91.44 341 SER A CA 1
ATOM 2601 C C . SER A 1 341 ? 15.544 -7.110 -8.024 1.00 91.44 341 SER A C 1
ATOM 2603 O O . SER A 1 341 ? 16.584 -6.570 -7.664 1.00 91.44 341 SER A O 1
ATOM 2605 N N . GLU A 1 342 ? 14.676 -6.517 -8.845 1.00 92.38 342 GLU A N 1
ATOM 2606 C CA . GLU A 1 342 ? 14.888 -5.212 -9.483 1.00 92.38 342 GLU A CA 1
ATOM 2607 C C . GLU A 1 342 ? 13.572 -4.414 -9.601 1.00 92.38 342 GLU A C 1
ATOM 2609 O O . GLU A 1 342 ? 12.485 -4.999 -9.458 1.00 92.38 342 GLU A O 1
ATOM 2614 N N . PRO A 1 343 ? 13.638 -3.095 -9.879 1.00 94.75 343 PRO A N 1
ATOM 2615 C CA . PRO A 1 343 ? 12.454 -2.264 -10.075 1.00 94.75 343 PRO A CA 1
ATOM 2616 C C . PRO A 1 343 ? 11.529 -2.784 -11.187 1.00 94.75 343 PRO A C 1
ATOM 2618 O O . PRO A 1 343 ? 11.959 -3.415 -12.154 1.00 94.75 343 PRO A O 1
ATOM 2621 N N . ILE A 1 344 ? 10.222 -2.539 -11.046 1.00 95.50 344 ILE A N 1
ATOM 2622 C CA . ILE A 1 344 ? 9.215 -3.053 -11.996 1.00 95.50 344 ILE A CA 1
ATOM 2623 C C . ILE A 1 344 ? 9.020 -2.119 -13.199 1.00 95.50 344 ILE A C 1
ATOM 2625 O O . ILE A 1 344 ? 8.875 -2.592 -14.327 1.00 95.50 344 ILE A O 1
ATOM 2629 N N . GLY A 1 345 ? 8.973 -0.811 -12.950 1.00 94.50 345 GLY A N 1
ATOM 2630 C CA . GLY A 1 345 ? 8.874 0.235 -13.970 1.00 94.50 345 GLY A CA 1
ATOM 2631 C C . GLY A 1 345 ? 10.242 0.803 -14.351 1.00 94.50 345 GLY A C 1
ATOM 2632 O O . GLY A 1 345 ? 11.244 0.523 -13.691 1.00 94.50 345 GLY A O 1
ATOM 2633 N N . LYS A 1 346 ? 10.268 1.620 -15.407 1.00 95.81 346 LYS A N 1
ATOM 2634 C CA . LYS A 1 346 ? 11.426 2.447 -15.779 1.00 95.81 346 LYS A CA 1
ATOM 2635 C C . LYS A 1 346 ? 11.436 3.732 -14.950 1.00 95.81 346 LYS A C 1
ATOM 2637 O O . LYS A 1 346 ? 12.478 4.123 -14.433 1.00 95.81 346 LYS A O 1
ATOM 2642 N N . GLY A 1 347 ? 10.281 4.380 -14.823 1.00 96.94 347 GLY A N 1
ATOM 2643 C CA . GLY A 1 347 ? 10.082 5.570 -14.006 1.00 96.94 347 GLY A CA 1
ATOM 2644 C C . GLY A 1 347 ? 9.827 5.217 -12.543 1.00 96.94 347 GLY A C 1
ATOM 2645 O O . GLY A 1 347 ? 9.039 4.322 -12.253 1.00 96.94 347 GLY A O 1
ATOM 2646 N N . ILE A 1 348 ? 10.467 5.935 -11.620 1.00 97.62 348 ILE A N 1
ATOM 2647 C CA . ILE A 1 348 ? 10.304 5.797 -10.167 1.00 97.62 348 ILE A CA 1
ATOM 2648 C C . ILE A 1 348 ? 9.976 7.173 -9.581 1.00 97.62 348 ILE A C 1
ATOM 2650 O O . ILE A 1 348 ? 10.702 8.133 -9.829 1.00 97.62 348 ILE A O 1
ATOM 2654 N N . GLY A 1 349 ? 8.893 7.272 -8.808 1.00 97.06 349 GLY A N 1
ATOM 2655 C CA . GLY A 1 349 ? 8.329 8.542 -8.329 1.00 97.06 349 GLY A CA 1
ATOM 2656 C C . GLY A 1 349 ? 6.922 8.791 -8.893 1.00 97.06 349 GLY A C 1
ATOM 2657 O O . GLY A 1 349 ? 6.584 8.243 -9.944 1.00 97.06 349 GLY A O 1
ATOM 2658 N N . PRO A 1 350 ? 6.059 9.580 -8.217 1.00 97.44 350 PRO A N 1
ATOM 2659 C CA . PRO A 1 350 ? 4.627 9.620 -8.517 1.00 97.44 350 PRO A CA 1
ATOM 2660 C C . PRO A 1 350 ? 4.301 9.929 -9.980 1.00 97.44 350 PRO A C 1
ATOM 2662 O O . PRO A 1 350 ? 3.565 9.165 -10.600 1.00 97.44 350 PRO A O 1
ATOM 2665 N N . TYR A 1 351 ? 4.862 11.005 -10.537 1.00 97.75 351 TYR A N 1
ATOM 2666 C CA . TYR A 1 351 ? 4.622 11.417 -11.921 1.00 97.75 351 TYR A CA 1
ATOM 2667 C C . TYR A 1 351 ? 5.177 10.409 -12.931 1.00 97.75 351 TYR A C 1
ATOM 2669 O O . TYR A 1 351 ? 4.458 9.968 -13.825 1.00 97.75 351 TYR A O 1
ATOM 2677 N N . LEU A 1 352 ? 6.438 10.002 -12.768 1.00 98.06 352 LEU A N 1
ATOM 2678 C CA . LEU A 1 352 ? 7.110 9.095 -13.702 1.00 98.06 352 LEU A CA 1
ATOM 2679 C C . LEU A 1 352 ? 6.454 7.709 -13.728 1.00 98.06 352 LEU A C 1
ATOM 2681 O O . LEU A 1 352 ? 6.251 7.141 -14.797 1.00 98.06 352 LEU A O 1
ATOM 2685 N N . GLU A 1 353 ? 6.037 7.199 -12.569 1.00 98.25 353 GLU A N 1
ATOM 2686 C CA . GLU A 1 353 ? 5.294 5.943 -12.480 1.00 98.25 353 GLU A CA 1
ATOM 2687 C C . GLU A 1 353 ? 3.894 6.044 -13.111 1.00 98.25 353 GLU A C 1
ATOM 2689 O O . GLU A 1 353 ? 3.400 5.060 -13.658 1.00 98.25 353 GLU A O 1
ATOM 2694 N N . ALA A 1 354 ? 3.252 7.220 -13.082 1.00 98.06 354 ALA A N 1
ATOM 2695 C CA . ALA A 1 354 ? 1.980 7.436 -13.776 1.00 98.06 354 ALA A CA 1
ATOM 2696 C C . ALA A 1 354 ? 2.176 7.406 -15.299 1.00 98.06 354 ALA A C 1
ATOM 2698 O O . ALA A 1 354 ? 1.368 6.809 -16.007 1.00 98.06 354 ALA A O 1
ATOM 2699 N N . MET A 1 355 ? 3.265 7.996 -15.802 1.00 97.94 355 MET A N 1
ATOM 2700 C CA . MET A 1 355 ? 3.594 7.958 -17.232 1.00 97.94 355 MET A CA 1
ATOM 2701 C C . MET A 1 355 ? 3.869 6.530 -17.708 1.00 97.94 355 MET A C 1
ATOM 2703 O O . MET A 1 355 ? 3.381 6.133 -18.762 1.00 97.94 355 MET A O 1
ATOM 2707 N N . ASP A 1 356 ? 4.579 5.732 -16.910 1.00 98.31 356 ASP A N 1
ATOM 2708 C CA . ASP A 1 356 ? 4.799 4.310 -17.184 1.00 98.31 356 ASP A CA 1
ATOM 2709 C C . ASP A 1 356 ? 3.483 3.520 -17.278 1.00 98.31 356 ASP A C 1
ATOM 2711 O O . ASP A 1 356 ? 3.322 2.694 -18.176 1.00 98.31 356 ASP A O 1
ATOM 2715 N N . VAL A 1 357 ? 2.516 3.794 -16.394 1.00 98.62 357 VAL A N 1
ATOM 2716 C CA . VAL A 1 357 ? 1.174 3.188 -16.453 1.00 98.62 357 VAL A CA 1
ATOM 2717 C C . VAL A 1 357 ? 0.442 3.583 -17.732 1.00 98.62 357 VAL A C 1
ATOM 2719 O O . VAL A 1 357 ? -0.109 2.711 -18.402 1.00 98.62 357 VAL A O 1
ATOM 2722 N N . LEU A 1 358 ? 0.440 4.872 -18.085 1.00 98.44 358 LEU A N 1
ATOM 2723 C CA . LEU A 1 358 ? -0.228 5.355 -19.297 1.00 98.44 358 LEU A CA 1
ATOM 2724 C C . LEU A 1 358 ? 0.385 4.743 -20.560 1.00 98.44 358 LEU A C 1
ATOM 2726 O O . LEU A 1 358 ? -0.357 4.328 -21.446 1.00 98.44 358 LEU A O 1
ATOM 2730 N N . LYS A 1 359 ? 1.716 4.611 -20.619 1.00 98.62 359 LYS A N 1
ATOM 2731 C CA . LYS A 1 359 ? 2.404 3.907 -21.711 1.00 98.62 359 LYS A CA 1
ATOM 2732 C C . LYS A 1 359 ? 1.929 2.464 -21.844 1.00 98.62 359 LYS A C 1
ATOM 2734 O O . LYS A 1 359 ? 1.633 2.026 -22.950 1.00 98.62 359 LYS A O 1
ATOM 2739 N N . VAL A 1 360 ? 1.801 1.745 -20.725 1.00 98.75 360 VAL A N 1
ATOM 2740 C CA . VAL A 1 360 ? 1.291 0.366 -20.749 1.00 98.75 360 VAL A CA 1
ATOM 2741 C C . VAL A 1 360 ? -0.151 0.309 -21.247 1.00 98.75 360 VAL A C 1
ATOM 2743 O O . VAL A 1 360 ? -0.464 -0.478 -22.134 1.00 98.75 360 VAL A O 1
ATOM 2746 N N . LEU A 1 361 ? -1.032 1.149 -20.701 1.00 98.75 361 LEU A N 1
ATOM 2747 C CA . LEU A 1 361 ? -2.451 1.157 -21.069 1.00 98.75 361 LEU A CA 1
ATOM 2748 C C . LEU A 1 361 ? -2.683 1.535 -22.537 1.00 98.75 361 LEU A C 1
ATOM 2750 O O . LEU A 1 361 ? -3.612 1.021 -23.151 1.00 98.75 361 LEU A O 1
ATOM 2754 N N . ASN A 1 362 ? -1.834 2.396 -23.097 1.00 98.44 362 ASN A N 1
ATOM 2755 C CA . ASN A 1 362 ? -1.923 2.851 -24.484 1.00 98.44 362 ASN A CA 1
ATOM 2756 C C . ASN A 1 362 ? -1.163 1.963 -25.482 1.00 98.44 362 ASN A C 1
ATOM 2758 O O . ASN A 1 362 ? -1.082 2.325 -26.652 1.00 98.44 362 ASN A O 1
ATOM 2762 N N . ASN A 1 363 ? -0.617 0.820 -25.047 1.00 97.81 363 ASN A N 1
ATOM 2763 C CA . ASN A 1 363 ? 0.218 -0.062 -25.871 1.00 97.81 363 ASN A CA 1
ATOM 2764 C C . ASN A 1 363 ? 1.411 0.666 -26.522 1.00 97.81 363 ASN A C 1
ATOM 2766 O O . ASN A 1 363 ? 1.799 0.367 -27.650 1.00 97.81 363 ASN A O 1
ATOM 2770 N N . ASP A 1 364 ? 1.999 1.623 -25.804 1.00 98.19 364 ASP A N 1
ATOM 2771 C CA . ASP A 1 364 ? 3.158 2.381 -26.268 1.00 98.19 364 ASP A CA 1
ATOM 2772 C C . ASP A 1 364 ? 4.371 1.440 -26.466 1.00 98.19 364 ASP A C 1
ATOM 2774 O O . ASP A 1 364 ? 4.659 0.628 -25.576 1.00 98.19 364 ASP A O 1
ATOM 2778 N N . PRO A 1 365 ? 5.109 1.523 -27.591 1.00 95.94 365 PRO A N 1
ATOM 2779 C CA . PRO A 1 365 ? 6.296 0.697 -27.830 1.00 95.94 365 PRO A CA 1
ATOM 2780 C C . PRO A 1 365 ? 7.379 0.819 -26.745 1.00 95.94 365 PRO A C 1
ATOM 2782 O O . PRO A 1 365 ? 8.075 -0.155 -26.451 1.00 95.94 365 PRO A O 1
ATOM 2785 N N . ASP A 1 366 ? 7.494 1.981 -26.098 1.00 94.25 366 ASP A N 1
ATOM 2786 C CA . ASP A 1 366 ? 8.468 2.257 -25.040 1.00 94.25 366 ASP A CA 1
ATOM 2787 C C . ASP A 1 366 ? 7.987 1.848 -23.640 1.00 94.25 366 ASP A C 1
ATOM 2789 O O . ASP A 1 366 ? 8.691 2.101 -22.645 1.00 94.25 366 ASP A O 1
ATOM 2793 N N . GLN A 1 367 ? 6.817 1.213 -23.526 1.00 96.00 367 GLN A N 1
ATOM 2794 C CA . GLN A 1 367 ? 6.253 0.786 -22.248 1.00 96.00 367 GLN A CA 1
ATOM 2795 C C . GLN A 1 367 ? 7.222 -0.096 -21.429 1.00 96.00 367 GLN A C 1
ATOM 2797 O O . GLN A 1 367 ? 7.986 -0.904 -21.972 1.00 96.00 367 GLN A O 1
ATOM 2802 N N . PRO A 1 368 ? 7.209 0.007 -20.091 1.00 96.38 368 PRO A N 1
ATOM 2803 C CA . PRO A 1 368 ? 7.967 -0.895 -19.226 1.00 96.38 368 PRO A CA 1
ATOM 2804 C C . PRO A 1 368 ? 7.446 -2.342 -19.317 1.00 96.38 368 PRO A C 1
ATOM 2806 O O . PRO A 1 368 ? 6.433 -2.708 -18.720 1.00 96.38 368 PRO A O 1
ATOM 2809 N N . TYR A 1 369 ? 8.190 -3.202 -20.017 1.00 94.44 369 TYR A N 1
ATOM 2810 C CA . TYR A 1 369 ? 7.836 -4.610 -20.254 1.00 94.44 369 TYR A CA 1
ATOM 2811 C C . TYR A 1 369 ? 7.545 -5.412 -18.971 1.00 94.44 369 TYR A C 1
ATOM 2813 O O . TYR A 1 369 ? 6.557 -6.144 -18.902 1.00 94.44 369 TYR A O 1
ATOM 2821 N N . ARG A 1 370 ? 8.368 -5.252 -17.920 1.00 95.56 370 ARG A N 1
ATOM 2822 C CA . ARG A 1 370 ? 8.169 -5.938 -16.627 1.00 95.56 370 ARG A CA 1
ATOM 2823 C C . ARG A 1 370 ? 6.854 -5.520 -15.961 1.00 95.56 370 ARG A C 1
ATOM 2825 O O . ARG A 1 370 ? 6.137 -6.382 -15.452 1.00 95.56 370 ARG A O 1
ATOM 2832 N N . LEU A 1 371 ? 6.510 -4.229 -16.005 1.00 98.00 371 LEU A N 1
ATOM 2833 C CA . LEU A 1 371 ? 5.235 -3.716 -15.501 1.00 98.00 371 LEU A CA 1
ATOM 2834 C C . LEU A 1 371 ? 4.054 -4.290 -16.291 1.00 98.00 371 LEU A C 1
ATOM 2836 O O . LEU A 1 371 ? 3.115 -4.784 -15.663 1.00 98.00 371 LEU A O 1
ATOM 2840 N N . ARG A 1 372 ? 4.113 -4.283 -17.631 1.00 98.31 372 ARG A N 1
ATOM 2841 C CA . ARG A 1 372 ? 3.074 -4.865 -18.500 1.00 98.31 372 ARG A CA 1
ATOM 2842 C C . ARG A 1 372 ? 2.838 -6.334 -18.162 1.00 98.31 372 ARG A C 1
ATOM 2844 O O . ARG A 1 372 ? 1.744 -6.699 -17.739 1.00 98.31 372 ARG A O 1
ATOM 2851 N N . ASN A 1 373 ? 3.870 -7.168 -18.265 1.00 97.88 373 ASN A N 1
ATOM 2852 C CA . ASN A 1 373 ? 3.733 -8.616 -18.104 1.00 97.88 373 ASN A CA 1
ATOM 2853 C C . ASN A 1 373 ? 3.287 -9.017 -16.702 1.00 97.88 373 ASN A C 1
ATOM 2855 O O . ASN A 1 373 ? 2.423 -9.881 -16.545 1.00 97.88 373 ASN A O 1
ATOM 2859 N N . LYS A 1 374 ? 3.840 -8.369 -15.669 1.00 98.25 374 LYS A N 1
ATOM 2860 C CA . LYS A 1 374 ? 3.422 -8.626 -14.290 1.00 98.25 374 LYS A CA 1
ATOM 2861 C C . LYS A 1 374 ? 1.954 -8.246 -14.079 1.00 98.25 374 LYS A C 1
ATOM 2863 O O . LYS A 1 374 ? 1.240 -8.975 -13.393 1.00 98.25 374 LYS A O 1
ATOM 2868 N N . SER A 1 375 ? 1.497 -7.150 -14.684 1.00 98.62 375 SER A N 1
ATOM 2869 C CA . SER A 1 375 ? 0.094 -6.721 -14.620 1.00 98.62 375 SER A CA 1
ATOM 2870 C C . SER A 1 375 ? -0.835 -7.683 -15.356 1.00 98.62 375 SER A C 1
ATOM 2872 O O . SER A 1 375 ? -1.845 -8.080 -14.787 1.00 98.62 375 SER A O 1
ATOM 2874 N N . LEU A 1 376 ? -0.475 -8.121 -16.564 1.00 98.75 376 LEU A N 1
ATOM 2875 C CA . LEU A 1 376 ? -1.267 -9.074 -17.347 1.00 98.75 376 LEU A CA 1
ATOM 2876 C C . LEU A 1 376 ? -1.402 -10.430 -16.648 1.00 98.75 376 LEU A C 1
ATOM 2878 O O . LEU A 1 376 ? -2.504 -10.955 -16.539 1.00 98.75 376 LEU A O 1
ATOM 2882 N N . MET A 1 377 ? -0.314 -10.959 -16.080 1.00 98.56 377 MET A N 1
ATOM 2883 C CA . MET A 1 377 ? -0.353 -12.185 -15.272 1.00 98.56 377 MET A CA 1
ATOM 2884 C C . MET A 1 377 ? -1.309 -12.051 -14.074 1.00 98.56 377 MET A C 1
ATOM 2886 O O . MET A 1 377 ? -2.090 -12.959 -13.788 1.00 98.56 377 MET A O 1
ATOM 2890 N N . MET A 1 378 ? -1.261 -10.921 -13.361 1.00 98.69 378 MET A N 1
ATOM 2891 C CA . MET A 1 378 ? -2.153 -10.667 -12.225 1.00 98.69 378 MET A CA 1
ATOM 2892 C C . MET A 1 378 ? -3.611 -10.526 -12.652 1.00 98.69 378 MET A C 1
ATOM 2894 O O . MET A 1 378 ? -4.489 -11.114 -12.023 1.00 98.69 378 MET A O 1
ATOM 2898 N N . ALA A 1 379 ? -3.864 -9.754 -13.708 1.00 98.81 379 ALA A N 1
ATOM 2899 C CA . ALA A 1 379 ? -5.198 -9.576 -14.255 1.00 98.81 379 ALA A CA 1
ATOM 2900 C C . ALA A 1 379 ? -5.765 -10.919 -14.726 1.00 98.81 379 ALA A C 1
ATOM 2902 O O . ALA A 1 379 ? -6.884 -11.253 -14.361 1.00 98.81 379 ALA A O 1
ATOM 2903 N N . GLY A 1 380 ? -4.968 -11.745 -15.405 1.00 98.69 380 GLY A N 1
ATOM 2904 C CA . GLY A 1 380 ? -5.398 -13.063 -15.855 1.00 98.69 380 GLY A CA 1
ATOM 2905 C C . GLY A 1 380 ? -5.830 -13.980 -14.716 1.00 98.69 380 GLY A C 1
ATOM 2906 O O . GLY A 1 380 ? -6.904 -14.572 -14.772 1.00 98.69 380 GLY A O 1
ATOM 2907 N N . HIS A 1 381 ? -5.070 -14.032 -13.621 1.00 98.69 381 HIS A N 1
ATOM 2908 C CA . HIS A 1 381 ? -5.506 -14.780 -12.442 1.00 98.69 381 HIS A CA 1
ATOM 2909 C C . HIS A 1 381 ? -6.800 -14.250 -11.824 1.00 98.69 381 HIS A C 1
ATOM 2911 O O . HIS A 1 381 ? -7.577 -15.043 -11.301 1.00 98.69 381 HIS A O 1
ATOM 2917 N N . LEU A 1 382 ? -7.029 -12.939 -11.859 1.00 98.56 382 LEU A N 1
ATOM 2918 C CA . LEU A 1 382 ? -8.251 -12.333 -11.332 1.00 98.56 382 LEU A CA 1
ATOM 2919 C C . LEU A 1 382 ? -9.449 -12.524 -12.268 1.00 98.56 382 LEU A C 1
ATOM 2921 O O . LEU A 1 382 ? -10.557 -12.675 -11.769 1.00 98.56 382 LEU A O 1
ATOM 2925 N N . LEU A 1 383 ? -9.240 -12.592 -13.585 1.00 98.56 383 LEU A N 1
ATOM 2926 C CA . LEU A 1 383 ? -10.269 -12.975 -14.558 1.00 98.56 383 LEU A CA 1
ATOM 2927 C C . LEU A 1 383 ? -10.696 -14.436 -14.370 1.00 98.56 383 LEU A C 1
ATOM 2929 O O . LEU A 1 383 ? -11.890 -14.727 -14.385 1.00 98.56 383 LEU A O 1
ATOM 2933 N N . GLU A 1 384 ? -9.740 -15.334 -14.110 1.00 98.19 384 GLU A N 1
ATOM 2934 C CA . GLU A 1 384 ? -10.021 -16.732 -13.747 1.00 98.19 384 GLU A CA 1
ATOM 2935 C C . GLU A 1 384 ? -10.807 -16.826 -12.433 1.00 98.19 384 GLU A C 1
ATOM 2937 O O . GLU A 1 384 ? -11.843 -17.481 -12.372 1.00 98.19 384 GLU A O 1
ATOM 2942 N N . MET A 1 385 ? -10.341 -16.144 -11.379 1.00 97.38 385 MET A N 1
ATOM 2943 C CA . MET A 1 385 ? -11.030 -16.111 -10.078 1.00 97.38 385 MET A CA 1
ATOM 2944 C C . MET A 1 385 ? -12.408 -15.444 -10.168 1.00 97.38 385 MET A C 1
ATOM 2946 O O . MET A 1 385 ? -13.308 -15.782 -9.412 1.00 97.38 385 MET A O 1
ATOM 2950 N N . GLY A 1 386 ? -12.570 -14.494 -11.089 1.00 96.38 386 GLY A N 1
ATOM 2951 C CA . GLY A 1 386 ? -13.822 -13.802 -11.369 1.00 96.38 386 GLY A CA 1
ATOM 2952 C C . GLY A 1 386 ? -14.829 -14.616 -12.183 1.00 96.38 386 GLY A C 1
ATOM 2953 O O . GLY A 1 386 ? -15.950 -14.149 -12.384 1.00 96.38 386 GLY A O 1
ATOM 2954 N N . GLY A 1 387 ? -14.439 -15.799 -12.670 1.00 95.62 387 GLY A N 1
ATOM 2955 C CA . GLY A 1 387 ? -15.271 -16.651 -13.520 1.00 95.62 387 GLY A CA 1
ATOM 2956 C C . GLY A 1 387 ? -15.458 -16.129 -14.947 1.00 95.62 387 GLY A C 1
ATOM 2957 O O . GLY A 1 387 ? -16.361 -16.591 -15.636 1.00 95.62 387 GLY A O 1
ATOM 2958 N N . LEU A 1 388 ? -14.636 -15.170 -15.390 1.00 96.19 388 LEU A N 1
ATOM 2959 C CA . LEU A 1 388 ? -14.694 -14.623 -16.752 1.00 96.19 388 LEU A CA 1
ATOM 2960 C C . LEU A 1 388 ? -13.708 -15.290 -17.716 1.00 96.19 388 LEU A C 1
ATOM 2962 O O . LEU A 1 388 ? -13.824 -15.110 -18.923 1.00 96.19 388 LEU A O 1
ATOM 2966 N N . ALA A 1 389 ? -12.744 -16.051 -17.199 1.00 96.69 389 ALA A N 1
ATOM 2967 C CA . ALA A 1 389 ? -11.826 -16.849 -18.000 1.00 96.69 389 ALA A CA 1
ATOM 2968 C C . ALA A 1 389 ? -11.737 -18.275 -17.460 1.00 96.69 389 ALA A C 1
ATOM 2970 O O . ALA A 1 389 ? -11.662 -18.497 -16.249 1.00 96.69 389 ALA A O 1
ATOM 2971 N N . SER A 1 390 ? -11.664 -19.244 -18.368 1.00 96.06 390 SER A N 1
ATOM 2972 C CA . SER A 1 390 ? -11.295 -20.613 -18.015 1.00 96.06 390 SER A CA 1
ATOM 2973 C C . SER A 1 390 ? -9.860 -20.653 -17.487 1.00 96.06 390 SER A C 1
ATOM 2975 O O . SER A 1 390 ? -8.998 -19.883 -17.916 1.00 96.06 390 SER A O 1
ATOM 2977 N N . LYS A 1 391 ? -9.583 -21.574 -16.560 1.00 94.56 391 LYS A N 1
ATOM 2978 C CA . LYS A 1 391 ? -8.242 -21.763 -15.990 1.00 94.56 391 LYS A CA 1
ATOM 2979 C C . LYS A 1 391 ? -7.205 -21.948 -17.107 1.00 94.56 391 LYS A C 1
ATOM 2981 O O . LYS A 1 391 ? -7.338 -22.864 -17.909 1.00 94.56 391 LYS A O 1
ATOM 2986 N N . GLY A 1 392 ? -6.165 -21.118 -17.115 1.00 95.19 392 GLY A N 1
ATOM 2987 C CA . GLY A 1 392 ? -5.112 -21.120 -18.135 1.00 95.19 392 GLY A CA 1
ATOM 2988 C C . GLY A 1 392 ? -5.307 -20.084 -19.246 1.00 95.19 392 GLY A C 1
ATOM 2989 O O . GLY A 1 392 ? -4.321 -19.703 -19.866 1.00 95.19 392 GLY A O 1
ATOM 2990 N N . HIS A 1 393 ? -6.522 -19.561 -19.439 1.00 97.75 393 HIS A N 1
ATOM 2991 C CA . HIS A 1 393 ? -6.842 -18.582 -20.489 1.00 97.75 393 HIS A CA 1
ATOM 2992 C C . HIS A 1 393 ? -6.941 -17.139 -19.977 1.00 97.75 393 HIS A C 1
ATOM 2994 O O . HIS A 1 393 ? -7.144 -16.208 -20.752 1.00 97.75 393 HIS A O 1
ATOM 3000 N N . GLY A 1 394 ? -6.769 -16.909 -18.671 1.00 98.38 394 GLY A N 1
ATOM 3001 C CA . GLY A 1 394 ? -6.879 -15.564 -18.107 1.00 98.38 394 GLY A CA 1
ATOM 3002 C C . GLY A 1 394 ? -5.843 -14.581 -18.659 1.00 98.38 394 GLY A C 1
ATOM 3003 O O . GLY A 1 394 ? -6.156 -13.411 -18.858 1.00 98.38 394 GLY A O 1
ATOM 3004 N N . LEU A 1 395 ? -4.606 -15.032 -18.897 1.00 98.50 395 LEU A N 1
ATOM 3005 C CA . LEU A 1 395 ? -3.536 -14.167 -19.409 1.00 98.50 395 LEU A CA 1
ATOM 3006 C C . LEU A 1 395 ? -3.833 -13.668 -20.828 1.00 98.50 395 LEU A C 1
ATOM 3008 O O . LEU A 1 395 ? -3.645 -12.487 -21.104 1.00 98.50 395 LEU A O 1
ATOM 3012 N N . GLU A 1 396 ? -4.294 -14.569 -21.693 1.00 98.50 396 GLU A N 1
ATOM 3013 C CA . GLU A 1 396 ? -4.700 -14.270 -23.066 1.00 98.50 396 GLU A CA 1
ATOM 3014 C C . GLU A 1 396 ? -5.833 -13.241 -23.067 1.00 98.50 396 GLU A C 1
ATOM 3016 O O . GLU A 1 396 ? -5.680 -12.165 -23.640 1.00 98.50 396 GLU A O 1
ATOM 3021 N N . TYR A 1 397 ? -6.885 -13.477 -22.276 1.00 98.69 397 TYR A N 1
ATOM 3022 C CA . TYR A 1 397 ? -7.998 -12.536 -22.179 1.00 98.69 397 TYR A CA 1
ATOM 3023 C C . TYR A 1 397 ? -7.576 -11.165 -21.613 1.00 98.69 397 TYR A C 1
ATOM 3025 O O . TYR A 1 397 ? -7.965 -10.114 -22.124 1.00 98.69 397 TYR A O 1
ATOM 3033 N N . ALA A 1 398 ? -6.718 -11.133 -20.586 1.00 98.81 398 ALA A N 1
ATOM 3034 C CA . ALA A 1 398 ? -6.175 -9.873 -20.073 1.00 98.81 398 ALA A CA 1
ATOM 3035 C C . ALA A 1 398 ? -5.383 -9.105 -21.146 1.00 98.81 398 ALA A C 1
ATOM 3037 O O . ALA A 1 398 ? -5.442 -7.874 -21.189 1.00 98.81 398 ALA A O 1
ATOM 3038 N N . ASN A 1 399 ? -4.638 -9.824 -21.992 1.00 98.69 399 ASN A N 1
ATOM 3039 C CA . ASN A 1 399 ? -3.862 -9.246 -23.083 1.00 98.69 399 ASN A CA 1
ATOM 3040 C C . ASN A 1 399 ? -4.777 -8.664 -24.169 1.00 98.69 399 ASN A C 1
ATOM 3042 O O . ASN A 1 399 ? -4.571 -7.521 -24.565 1.00 98.69 399 ASN A O 1
ATOM 3046 N N . GLU A 1 400 ? -5.834 -9.376 -24.563 1.00 98.69 400 GLU A N 1
ATOM 3047 C CA . GLU A 1 400 ? -6.844 -8.890 -25.517 1.00 98.69 400 GLU A CA 1
ATOM 3048 C C . GLU A 1 400 ? -7.523 -7.594 -25.041 1.00 98.69 400 GLU A C 1
ATOM 3050 O O . GLU A 1 400 ? -7.674 -6.633 -25.801 1.00 98.69 400 GLU A O 1
ATOM 3055 N N . VAL A 1 401 ? -7.900 -7.516 -23.760 1.00 98.81 401 VAL A N 1
ATOM 3056 C CA . VAL A 1 401 ? -8.518 -6.309 -23.173 1.00 98.81 401 VAL A CA 1
ATOM 3057 C C . VAL A 1 401 ? -7.549 -5.119 -23.166 1.00 98.81 401 VAL A C 1
ATOM 3059 O O . VAL A 1 401 ? -7.970 -3.970 -23.344 1.00 98.81 401 VAL A O 1
ATOM 3062 N N . LEU A 1 402 ? -6.252 -5.371 -22.967 1.00 98.69 402 LEU A N 1
ATOM 3063 C CA . LEU A 1 402 ? -5.223 -4.334 -23.027 1.00 98.69 402 LEU A CA 1
ATOM 3064 C C . LEU A 1 402 ? -4.974 -3.874 -24.474 1.00 98.69 402 LEU A C 1
ATOM 3066 O O . LEU A 1 402 ? -5.026 -2.675 -24.749 1.00 98.69 402 LEU A O 1
ATOM 3070 N N . GLU A 1 403 ? -4.749 -4.805 -25.400 1.00 98.31 403 GLU A N 1
ATOM 3071 C CA . GLU A 1 403 ? -4.396 -4.524 -26.802 1.00 98.31 403 GLU A CA 1
ATOM 3072 C C . GLU A 1 403 ? -5.546 -3.889 -27.589 1.00 98.31 403 GLU A C 1
ATOM 3074 O O . GLU A 1 403 ? -5.320 -2.995 -28.401 1.00 98.31 403 GLU A O 1
ATOM 3079 N N . SER A 1 404 ? -6.793 -4.251 -27.280 1.00 98.56 404 SER A N 1
ATOM 3080 C CA . SER A 1 404 ? -7.990 -3.619 -27.859 1.00 98.56 404 SER A CA 1
ATOM 3081 C C . SER A 1 404 ? -8.222 -2.166 -27.409 1.00 98.56 404 SER A C 1
ATOM 3083 O O . SER A 1 404 ? -9.157 -1.509 -27.877 1.00 98.56 404 SER A O 1
ATOM 3085 N N . GLY A 1 405 ? -7.440 -1.659 -26.449 1.00 98.44 405 GLY A N 1
ATOM 3086 C CA . GLY A 1 405 ? -7.600 -0.319 -25.876 1.00 98.44 405 GLY A CA 1
ATOM 3087 C C . GLY A 1 405 ? -8.803 -0.171 -24.935 1.00 98.44 405 GLY A C 1
ATOM 3088 O O . GLY A 1 405 ? -9.094 0.934 -24.468 1.00 98.44 405 GLY A O 1
ATOM 3089 N N . LEU A 1 406 ? -9.518 -1.260 -24.620 1.00 98.75 406 LEU A N 1
ATOM 3090 C CA . LEU A 1 406 ? -10.619 -1.248 -23.649 1.00 98.75 406 LEU A CA 1
ATOM 3091 C C . LEU A 1 406 ? -10.134 -0.842 -22.253 1.00 98.75 406 LEU A C 1
ATOM 3093 O O . LEU A 1 406 ? -10.772 -0.007 -21.610 1.00 98.75 406 LEU A O 1
ATOM 3097 N N . ALA A 1 407 ? -8.979 -1.358 -21.822 1.00 98.69 407 ALA A N 1
ATOM 3098 C CA . ALA A 1 407 ? -8.373 -0.971 -20.550 1.00 98.69 407 ALA A CA 1
ATOM 3099 C C . ALA A 1 407 ? -8.058 0.537 -20.491 1.00 98.69 407 ALA A C 1
ATOM 3101 O O . ALA A 1 407 ? -8.391 1.190 -19.504 1.00 98.69 407 ALA A O 1
ATOM 3102 N N . SER A 1 408 ? -7.479 1.121 -21.548 1.00 98.75 408 SER A N 1
ATOM 3103 C CA . SER A 1 408 ? -7.181 2.564 -21.588 1.00 98.75 408 SER A CA 1
ATOM 3104 C C . SER A 1 408 ? -8.447 3.416 -21.448 1.00 98.75 408 SER A C 1
ATOM 3106 O O . SER A 1 408 ? -8.516 4.291 -20.583 1.00 98.75 408 SER A O 1
ATOM 3108 N N . ARG A 1 409 ? -9.505 3.092 -22.207 1.00 98.69 409 ARG A N 1
ATOM 3109 C CA . ARG A 1 409 ? -10.800 3.791 -22.115 1.00 98.69 409 ARG A CA 1
ATOM 3110 C C . ARG A 1 409 ? -11.419 3.689 -20.724 1.00 98.69 409 ARG A C 1
ATOM 3112 O O . ARG A 1 409 ? -11.875 4.693 -20.185 1.00 98.69 409 ARG A O 1
ATOM 3119 N N . LYS A 1 410 ? -11.396 2.497 -20.121 1.00 98.75 410 LYS A N 1
ATOM 3120 C CA . LYS A 1 410 ? -11.918 2.292 -18.764 1.00 98.75 410 LYS A CA 1
ATOM 3121 C C . LYS A 1 410 ? -11.097 3.045 -17.715 1.00 98.75 410 LYS A C 1
ATOM 3123 O O . LYS A 1 410 ? -11.657 3.555 -16.751 1.00 98.75 410 LYS A O 1
ATOM 3128 N N . PHE A 1 411 ? -9.780 3.143 -17.890 1.00 98.69 411 PHE A N 1
ATOM 3129 C CA . PHE A 1 411 ? -8.937 3.939 -17.002 1.00 98.69 411 PHE A CA 1
ATOM 3130 C C . PHE A 1 411 ? -9.272 5.433 -17.079 1.00 98.69 411 PHE A C 1
ATOM 3132 O O . PHE A 1 411 ? -9.407 6.072 -16.037 1.00 98.69 411 PHE A O 1
ATOM 3139 N N . GLU A 1 412 ? -9.467 5.976 -18.284 1.00 98.44 412 GLU A N 1
ATOM 3140 C CA . GLU A 1 412 ? -9.898 7.368 -18.469 1.00 98.44 412 GLU A CA 1
ATOM 3141 C C . GLU A 1 412 ? -11.276 7.620 -17.837 1.00 98.44 412 GLU A C 1
ATOM 3143 O O . GLU A 1 412 ? -11.461 8.628 -17.161 1.00 98.44 412 GLU A O 1
ATOM 3148 N N . GLU A 1 413 ? -12.220 6.684 -17.970 1.00 98.50 413 GLU A N 1
ATOM 3149 C CA . GLU A 1 413 ? -13.530 6.756 -17.308 1.00 98.50 413 GLU A CA 1
ATOM 3150 C C . GLU A 1 413 ? -13.394 6.835 -15.778 1.00 98.50 413 GLU A C 1
ATOM 3152 O O . GLU A 1 413 ? -13.993 7.709 -15.149 1.00 98.50 413 GLU A O 1
ATOM 3157 N N . ILE A 1 414 ? -12.547 5.987 -15.178 1.00 98.44 414 ILE A N 1
ATOM 3158 C CA . ILE A 1 414 ? -12.240 6.028 -13.738 1.00 98.44 414 ILE A CA 1
ATOM 3159 C C . ILE A 1 414 ? -11.626 7.382 -13.350 1.00 98.44 414 ILE A C 1
ATOM 3161 O O . ILE A 1 414 ? -12.041 7.977 -12.356 1.00 98.44 414 ILE A O 1
ATOM 3165 N N . VAL A 1 415 ? -10.653 7.883 -14.121 1.00 98.25 415 VAL A N 1
ATOM 3166 C CA . VAL A 1 415 ? -9.977 9.171 -13.873 1.00 98.25 415 VAL A CA 1
ATOM 3167 C C . VAL A 1 415 ? -10.958 10.341 -13.948 1.00 98.25 415 VAL A C 1
ATOM 3169 O O . VAL A 1 415 ? -10.952 11.202 -13.072 1.00 98.25 415 VAL A O 1
ATOM 3172 N N . VAL A 1 416 ? -11.819 10.384 -14.963 1.00 97.94 416 VAL A N 1
ATOM 3173 C CA . VAL A 1 416 ? -12.820 11.448 -15.121 1.00 97.94 416 VAL A CA 1
ATOM 3174 C C . VAL A 1 416 ? -13.823 11.411 -13.977 1.00 97.94 416 VAL A C 1
ATOM 3176 O O . VAL A 1 416 ? -14.078 12.443 -13.355 1.00 97.94 416 VAL A O 1
ATOM 3179 N N . ALA A 1 417 ? -14.345 10.231 -13.649 1.00 97.12 417 ALA A N 1
ATOM 3180 C CA . ALA A 1 417 ? -15.372 10.088 -12.629 1.00 97.12 417 ALA A CA 1
ATOM 3181 C C . ALA A 1 417 ? -14.849 10.330 -11.200 1.00 97.12 417 ALA A C 1
ATOM 3183 O O . ALA A 1 417 ? -15.585 10.831 -10.351 1.00 97.12 417 ALA A O 1
ATOM 3184 N N . GLN A 1 418 ? -13.567 10.048 -10.937 1.00 96.69 418 GLN A N 1
ATOM 3185 C CA . GLN A 1 418 ? -12.888 10.429 -9.693 1.00 96.69 418 GLN A CA 1
ATOM 3186 C C . GLN A 1 418 ? -12.471 11.911 -9.645 1.00 96.69 418 GLN A C 1
ATOM 3188 O O . GLN A 1 418 ? -11.897 12.341 -8.647 1.00 96.69 418 GLN A O 1
ATOM 3193 N N . GLY A 1 419 ? -12.757 12.702 -10.681 1.00 96.56 419 GLY A N 1
ATOM 3194 C CA . GLY A 1 419 ? -12.381 14.110 -10.760 1.00 96.56 419 GLY A CA 1
ATOM 3195 C C . GLY A 1 419 ? -10.973 14.296 -11.324 1.00 96.56 419 GLY A C 1
ATOM 3196 O O . GLY A 1 419 ? -9.997 14.477 -10.589 1.00 96.56 419 GLY A O 1
ATOM 3197 N N . LYS A 1 420 ? -10.889 14.296 -12.657 1.00 96.19 420 LYS A N 1
ATOM 3198 C CA . LYS A 1 420 ? -9.646 14.502 -13.405 1.00 96.19 420 LYS A CA 1
ATOM 3199 C C . LYS A 1 420 ? -8.960 15.804 -12.995 1.00 96.19 420 LYS A C 1
ATOM 3201 O O . LYS A 1 420 ? -9.564 16.878 -12.992 1.00 96.19 420 LYS A O 1
ATOM 3206 N N . ARG A 1 421 ? -7.666 15.718 -12.695 1.00 94.94 421 ARG A N 1
ATOM 3207 C CA . ARG A 1 421 ? -6.835 16.885 -12.387 1.00 94.94 421 ARG A CA 1
ATOM 3208 C C . ARG A 1 421 ? -6.219 17.453 -13.658 1.00 94.94 421 ARG A C 1
ATOM 3210 O O . ARG A 1 421 ? -6.061 16.771 -14.669 1.00 94.94 421 ARG A O 1
ATOM 3217 N N . LYS A 1 422 ? -5.820 18.724 -13.587 1.00 93.19 422 LYS A N 1
ATOM 3218 C CA . LYS A 1 422 ? -4.991 19.335 -14.627 1.00 93.19 422 LYS A CA 1
ATOM 3219 C C . LYS A 1 422 ? -3.686 18.546 -14.756 1.00 93.19 422 LYS A C 1
ATOM 3221 O O . LYS A 1 422 ? -3.077 18.205 -13.743 1.00 93.19 422 LYS A O 1
ATOM 3226 N N . ALA A 1 423 ? -3.262 18.307 -15.996 1.00 90.19 423 ALA A N 1
ATOM 3227 C CA . ALA A 1 423 ? -1.997 17.647 -16.282 1.00 90.19 423 ALA A CA 1
ATOM 3228 C C . ALA A 1 423 ? -0.841 18.331 -15.533 1.00 90.19 423 ALA A C 1
ATOM 3230 O O . ALA A 1 423 ? -0.701 19.557 -15.555 1.00 90.19 423 ALA A O 1
ATOM 3231 N N . MET A 1 424 ? -0.038 17.519 -14.852 1.00 91.81 424 MET A N 1
ATOM 3232 C CA . MET A 1 424 ? 1.147 17.963 -14.129 1.00 91.81 424 MET A CA 1
ATOM 3233 C C . MET A 1 424 ? 2.331 18.085 -15.091 1.00 91.81 424 MET A C 1
ATOM 3235 O O . MET A 1 424 ? 2.496 17.254 -15.979 1.00 91.81 424 MET A O 1
ATOM 3239 N N . SER A 1 425 ? 3.163 19.110 -14.909 1.00 90.38 425 SER A N 1
ATOM 3240 C CA . SER A 1 425 ? 4.423 19.240 -15.645 1.00 90.38 425 SER A CA 1
ATOM 3241 C C . SER A 1 425 ? 5.526 18.371 -15.020 1.00 90.38 425 SER A C 1
ATOM 3243 O O . SER A 1 425 ? 5.531 18.196 -13.797 1.00 90.38 425 SER A O 1
ATOM 3245 N N . PRO A 1 426 ? 6.498 17.891 -15.817 1.00 90.44 426 PRO A N 1
ATOM 3246 C CA . PRO A 1 426 ? 7.719 17.278 -15.300 1.00 90.44 426 PRO A CA 1
ATOM 3247 C C . PRO A 1 426 ? 8.493 18.218 -14.365 1.00 90.44 426 PRO A C 1
ATOM 3249 O O . PRO A 1 426 ? 8.292 19.436 -14.376 1.00 90.44 426 PRO A O 1
ATOM 3252 N N . ALA A 1 427 ? 9.417 17.659 -13.579 1.00 95.50 427 ALA A N 1
ATOM 3253 C CA . ALA A 1 427 ? 10.289 18.461 -12.728 1.00 95.50 427 ALA A CA 1
ATOM 3254 C C . ALA A 1 427 ? 11.143 19.447 -13.542 1.00 95.50 427 ALA A C 1
ATOM 3256 O O . ALA A 1 427 ? 11.556 19.159 -14.665 1.00 95.50 427 ALA A O 1
ATOM 3257 N N . LYS A 1 428 ? 11.452 20.600 -12.940 1.00 96.19 428 LYS A N 1
ATOM 3258 C CA . LYS A 1 428 ? 12.187 21.691 -13.605 1.00 96.19 428 LYS A CA 1
ATOM 3259 C C . LYS A 1 428 ? 13.637 21.359 -13.963 1.00 96.19 428 LYS A C 1
ATOM 3261 O O . LYS A 1 428 ? 14.165 21.940 -14.906 1.00 96.19 428 LYS A O 1
ATOM 3266 N N . TYR A 1 429 ? 14.296 20.500 -13.189 1.00 97.81 429 TYR A N 1
ATOM 3267 C CA . TYR A 1 429 ? 15.709 20.176 -13.369 1.00 97.81 429 TYR A CA 1
ATOM 3268 C C . TYR A 1 429 ? 15.894 18.672 -13.535 1.00 97.81 429 TYR A C 1
ATOM 3270 O O . TYR A 1 429 ? 15.264 17.892 -12.815 1.00 97.81 429 TYR A O 1
ATOM 3278 N N . SER A 1 430 ? 16.803 18.280 -14.430 1.00 97.75 430 SER A N 1
ATOM 3279 C CA . SER A 1 430 ? 17.256 16.899 -14.559 1.00 97.75 430 SER A CA 1
ATOM 3280 C C . SER A 1 430 ? 18.776 16.795 -14.665 1.00 97.75 430 SER A C 1
ATOM 3282 O O . SER A 1 430 ? 19.461 17.754 -15.032 1.00 97.75 430 SER A O 1
ATOM 3284 N N . VAL A 1 431 ? 19.320 15.634 -14.295 1.00 97.50 431 VAL A N 1
ATOM 3285 C CA . VAL A 1 431 ? 20.729 15.287 -14.518 1.00 97.50 431 VAL A CA 1
ATOM 3286 C C . VAL A 1 431 ? 20.856 13.811 -14.874 1.00 97.50 431 VAL A C 1
ATOM 3288 O O . VAL A 1 431 ? 20.235 12.953 -14.250 1.00 97.50 431 VAL A O 1
ATOM 3291 N N . LYS A 1 432 ? 21.687 13.510 -15.872 1.00 97.75 432 LYS A N 1
ATOM 3292 C CA . LYS A 1 432 ? 22.008 12.140 -16.282 1.00 97.75 432 LYS A CA 1
ATOM 3293 C C . LYS A 1 432 ? 23.234 11.640 -15.532 1.00 97.75 432 LYS A C 1
ATOM 3295 O O . LYS A 1 432 ? 24.250 12.332 -15.474 1.00 97.75 432 LYS A O 1
ATOM 3300 N N . ILE A 1 433 ? 23.149 10.425 -15.004 1.00 96.81 433 ILE A N 1
ATOM 3301 C CA . ILE A 1 433 ? 24.266 9.724 -14.374 1.00 96.81 433 ILE A CA 1
ATOM 3302 C C . ILE A 1 433 ? 24.820 8.703 -15.361 1.00 96.81 433 ILE A C 1
ATOM 3304 O O . ILE A 1 433 ? 24.091 7.853 -15.877 1.00 96.81 433 ILE A O 1
ATOM 3308 N N . LEU A 1 434 ? 26.120 8.808 -15.633 1.00 96.44 434 LEU A N 1
ATOM 3309 C CA . LEU A 1 434 ? 26.805 8.005 -16.640 1.00 96.44 434 LEU A CA 1
ATOM 3310 C C . LEU A 1 434 ? 27.575 6.842 -16.006 1.00 96.44 434 LEU A C 1
ATOM 3312 O O . LEU A 1 434 ? 28.129 6.958 -14.912 1.00 96.44 434 LEU A O 1
ATOM 3316 N N . ALA A 1 435 ? 27.663 5.733 -16.735 1.00 95.44 435 ALA A N 1
ATOM 3317 C CA . ALA A 1 435 ? 28.458 4.576 -16.362 1.00 95.44 435 ALA A CA 1
ATOM 3318 C C . ALA A 1 435 ? 29.957 4.909 -16.369 1.00 95.44 435 ALA A C 1
ATOM 3320 O O . ALA A 1 435 ? 30.513 5.295 -17.398 1.00 95.44 435 ALA A O 1
ATOM 3321 N N . GLN A 1 436 ? 30.634 4.694 -15.239 1.00 93.50 436 GLN A N 1
ATOM 3322 C CA . GLN A 1 436 ? 32.073 4.969 -15.102 1.00 93.50 436 GLN A CA 1
ATOM 3323 C C . GLN A 1 436 ? 32.964 3.896 -15.744 1.00 93.50 436 GLN A C 1
ATOM 3325 O O . GLN A 1 436 ? 34.126 4.150 -16.066 1.00 93.50 436 GLN A O 1
ATOM 3330 N N . LYS A 1 437 ? 32.409 2.705 -15.986 1.00 93.94 437 LYS A N 1
ATOM 3331 C CA . LYS A 1 437 ? 33.082 1.582 -16.641 1.00 93.94 437 LYS A CA 1
ATOM 3332 C C . LYS A 1 437 ? 32.129 0.832 -17.567 1.00 93.94 437 LYS A C 1
ATOM 3334 O O . LYS A 1 437 ? 30.917 0.840 -17.358 1.00 93.94 437 LYS A O 1
ATOM 3339 N N . SER A 1 438 ? 32.693 0.193 -18.587 1.00 97.00 438 SER A N 1
ATOM 3340 C CA . SER A 1 438 ? 31.974 -0.782 -19.410 1.00 97.00 438 SER A CA 1
ATOM 3341 C C . SER A 1 438 ? 31.805 -2.088 -18.634 1.00 97.00 438 SER A C 1
ATOM 3343 O O . SER A 1 438 ? 32.647 -2.414 -17.799 1.00 97.00 438 SER A O 1
ATOM 3345 N N . GLY A 1 439 ? 30.750 -2.843 -18.919 1.00 96.56 439 GLY A N 1
ATOM 3346 C CA . GLY A 1 439 ? 30.508 -4.133 -18.278 1.00 96.56 439 GLY A CA 1
ATOM 3347 C C . GLY A 1 439 ? 29.062 -4.582 -18.411 1.00 96.56 439 GLY A C 1
ATOM 3348 O O . GLY A 1 439 ? 28.313 -4.068 -19.244 1.00 96.56 439 GLY A O 1
ATOM 3349 N N . THR A 1 440 ? 28.666 -5.542 -17.582 1.00 97.19 440 THR A N 1
ATOM 3350 C CA . THR A 1 440 ? 27.270 -5.998 -17.483 1.00 97.19 440 THR A CA 1
ATOM 3351 C C . THR A 1 440 ? 26.689 -5.591 -16.135 1.00 97.19 440 THR A C 1
ATOM 3353 O O . THR A 1 440 ? 27.325 -5.800 -15.098 1.00 97.19 440 THR A O 1
ATOM 3356 N N . ILE A 1 441 ? 25.479 -5.027 -16.120 1.00 95.00 441 ILE A N 1
ATOM 3357 C CA . ILE A 1 441 ? 24.791 -4.701 -14.864 1.00 95.00 441 ILE A CA 1
ATOM 3358 C C . ILE A 1 441 ? 24.380 -6.007 -14.191 1.00 95.00 441 ILE A C 1
ATOM 3360 O O . ILE A 1 441 ? 23.470 -6.699 -14.637 1.00 95.00 441 ILE A O 1
ATOM 3364 N N . LYS A 1 442 ? 25.055 -6.360 -13.102 1.00 93.88 442 LYS A N 1
A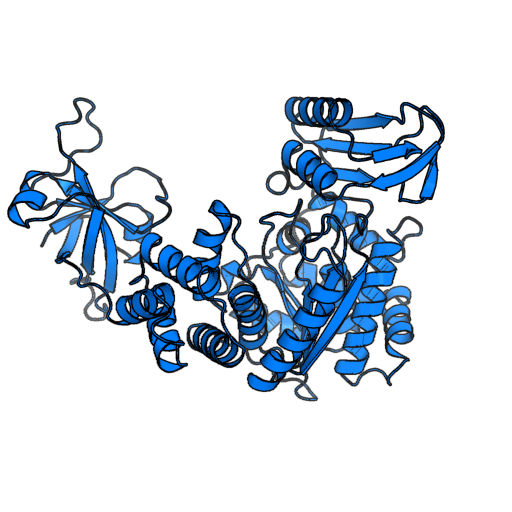TOM 3365 C CA . LYS A 1 442 ? 24.771 -7.564 -12.321 1.00 93.88 442 LYS A CA 1
ATOM 3366 C C . LYS A 1 442 ? 23.557 -7.375 -11.413 1.00 93.88 442 LYS A C 1
ATOM 3368 O O . LYS A 1 442 ? 22.809 -8.325 -11.204 1.00 93.88 442 LYS A O 1
ATOM 3373 N N . LYS A 1 443 ? 23.401 -6.185 -10.832 1.00 93.00 443 LYS A N 1
ATOM 3374 C CA . LYS A 1 443 ? 22.356 -5.885 -9.847 1.00 93.00 443 LYS A CA 1
ATOM 3375 C C . LYS A 1 443 ? 22.012 -4.400 -9.863 1.00 93.00 443 LYS A C 1
ATOM 3377 O O . LYS A 1 443 ? 22.908 -3.567 -10.013 1.00 93.00 443 LYS A O 1
ATOM 3382 N N . ILE A 1 444 ? 20.733 -4.111 -9.650 1.00 94.19 444 ILE A N 1
ATOM 3383 C CA . ILE A 1 444 ? 20.201 -2.785 -9.332 1.00 94.19 444 ILE A CA 1
ATOM 3384 C C . ILE A 1 444 ? 19.586 -2.879 -7.935 1.00 94.19 444 ILE A C 1
ATOM 3386 O O . ILE A 1 444 ? 18.648 -3.646 -7.722 1.00 94.19 444 ILE A O 1
ATOM 3390 N N . ASP A 1 445 ? 20.124 -2.144 -6.966 1.00 93.25 445 ASP A N 1
ATOM 3391 C CA . ASP A 1 445 ? 19.630 -2.188 -5.593 1.00 93.25 445 ASP A CA 1
ATOM 3392 C C . ASP A 1 445 ? 18.348 -1.358 -5.406 1.00 93.25 445 ASP A C 1
ATOM 3394 O O . ASP A 1 445 ? 18.379 -0.128 -5.400 1.00 93.25 445 ASP A O 1
ATOM 3398 N N . ASN A 1 446 ? 17.215 -2.030 -5.167 1.00 93.56 446 ASN A N 1
ATOM 3399 C CA . ASN A 1 446 ? 15.939 -1.371 -4.867 1.00 93.56 446 ASN A CA 1
ATOM 3400 C C . ASN A 1 446 ? 16.003 -0.425 -3.658 1.00 93.56 446 ASN A C 1
ATOM 3402 O O . ASN A 1 446 ? 15.281 0.579 -3.650 1.00 93.56 446 ASN A O 1
ATOM 3406 N N . LYS A 1 447 ? 16.819 -0.731 -2.636 1.00 91.81 447 LYS A N 1
ATOM 3407 C CA . LYS A 1 447 ? 16.933 0.126 -1.449 1.00 91.81 447 LYS A CA 1
ATOM 3408 C C . LYS A 1 447 ? 17.658 1.418 -1.811 1.00 91.81 447 LYS A C 1
ATOM 3410 O O . LYS A 1 447 ? 17.085 2.482 -1.594 1.00 91.81 447 LYS A O 1
ATOM 3415 N N . GLY A 1 448 ? 18.824 1.331 -2.451 1.00 94.06 448 GLY A N 1
ATOM 3416 C CA . GLY A 1 448 ? 19.545 2.489 -2.985 1.00 94.06 448 GLY A CA 1
ATOM 3417 C C . GLY A 1 448 ? 18.696 3.338 -3.938 1.00 94.06 448 GLY A C 1
ATOM 3418 O O . GLY A 1 448 ? 18.584 4.549 -3.748 1.00 94.06 448 GLY A O 1
ATOM 3419 N N . ILE A 1 449 ? 17.987 2.715 -4.890 1.00 95.44 449 ILE A N 1
ATOM 3420 C CA . ILE A 1 449 ? 17.028 3.415 -5.771 1.00 95.44 449 ILE A CA 1
ATOM 3421 C C . ILE A 1 449 ? 15.967 4.165 -4.959 1.00 95.44 449 ILE A C 1
ATOM 3423 O O . ILE A 1 449 ? 15.623 5.306 -5.287 1.00 95.44 449 ILE A O 1
ATOM 3427 N N . SER A 1 450 ? 15.462 3.556 -3.885 1.00 94.06 450 SER A N 1
ATOM 3428 C CA . SER A 1 450 ? 14.465 4.205 -3.040 1.00 94.06 450 SER A CA 1
ATOM 3429 C C . SER A 1 450 ? 15.038 5.400 -2.287 1.00 94.06 450 SER A C 1
ATOM 3431 O O . SER A 1 450 ? 14.447 6.479 -2.337 1.00 94.06 450 SER A O 1
ATOM 3433 N N . THR A 1 451 ? 16.212 5.241 -1.673 1.00 94.50 451 THR A N 1
ATOM 3434 C CA . THR A 1 451 ? 16.940 6.306 -0.968 1.00 94.50 451 THR A CA 1
ATOM 3435 C C . THR A 1 451 ? 17.175 7.517 -1.867 1.00 94.50 451 THR A C 1
ATOM 3437 O O . THR A 1 451 ? 16.800 8.633 -1.507 1.00 94.50 451 THR A O 1
ATOM 3440 N N . ILE A 1 452 ? 17.703 7.306 -3.075 1.00 96.44 452 ILE A N 1
ATOM 3441 C CA . ILE A 1 452 ? 17.940 8.375 -4.059 1.00 96.44 452 ILE A CA 1
ATOM 3442 C C . ILE A 1 452 ? 16.638 9.106 -4.382 1.00 96.44 452 ILE A C 1
ATOM 3444 O O . ILE A 1 452 ? 16.593 10.335 -4.416 1.00 96.44 452 ILE A O 1
ATOM 3448 N N . THR A 1 453 ? 15.554 8.359 -4.581 1.00 95.94 453 THR A N 1
ATOM 3449 C CA . THR A 1 453 ? 14.260 8.949 -4.931 1.00 95.94 453 THR A CA 1
ATOM 3450 C C . THR A 1 453 ? 13.672 9.785 -3.784 1.00 95.94 453 THR A C 1
ATOM 3452 O O . THR A 1 453 ? 13.089 10.846 -4.028 1.00 95.94 453 THR A O 1
ATOM 3455 N N . PHE A 1 454 ? 13.885 9.383 -2.525 1.00 95.00 454 PHE A N 1
ATOM 3456 C CA . PHE A 1 454 ? 13.536 10.203 -1.359 1.00 95.00 454 PHE A CA 1
ATOM 3457 C C . PHE A 1 454 ? 14.361 11.491 -1.287 1.00 95.00 454 PHE A C 1
ATOM 3459 O O . PHE A 1 454 ? 13.793 12.566 -1.080 1.00 95.00 454 PHE A O 1
ATOM 3466 N N . ILE A 1 455 ? 15.675 11.414 -1.532 1.00 96.56 455 ILE A N 1
ATOM 3467 C CA . ILE A 1 455 ? 16.559 12.592 -1.570 1.00 96.56 455 ILE A CA 1
ATOM 3468 C C . ILE A 1 455 ? 16.065 13.603 -2.617 1.00 96.56 455 ILE A C 1
ATOM 3470 O O . ILE A 1 455 ? 16.015 14.803 -2.339 1.00 96.56 455 ILE A O 1
ATOM 3474 N N . LEU A 1 456 ? 15.612 13.131 -3.785 1.00 97.19 456 LEU A N 1
ATOM 3475 C CA . LEU A 1 456 ? 15.052 13.970 -4.856 1.00 97.19 456 LEU A CA 1
ATOM 3476 C C . LEU A 1 456 ? 13.745 14.681 -4.465 1.00 97.19 456 LEU A C 1
ATOM 3478 O O . LEU A 1 456 ? 13.401 15.710 -5.058 1.00 97.19 456 LEU A O 1
ATOM 3482 N N . GLY A 1 457 ? 13.056 14.199 -3.427 1.00 94.88 457 GLY A N 1
ATOM 3483 C CA . GLY A 1 457 ? 11.895 14.839 -2.811 1.00 94.88 457 GLY A CA 1
ATOM 3484 C C . GLY A 1 457 ? 10.589 14.054 -2.899 1.00 94.88 457 GLY A C 1
ATOM 3485 O O . GLY A 1 457 ? 9.559 14.584 -2.479 1.00 94.88 457 GLY A O 1
ATOM 3486 N N . CYS A 1 458 ? 10.602 12.827 -3.418 1.00 94.44 458 CYS A N 1
ATOM 3487 C CA . CYS A 1 458 ? 9.408 11.989 -3.453 1.00 94.44 458 CYS A CA 1
ATOM 3488 C C . CYS A 1 458 ? 9.005 11.497 -2.049 1.00 94.44 458 CYS A C 1
ATOM 3490 O O . CYS A 1 458 ? 9.856 11.404 -1.166 1.00 94.44 458 CYS A O 1
ATOM 3492 N N . PRO A 1 459 ? 7.725 11.143 -1.832 1.00 92.81 459 PRO A N 1
ATOM 3493 C CA . PRO A 1 459 ? 6.588 11.342 -2.739 1.00 92.81 459 PRO A CA 1
ATOM 3494 C C . PRO A 1 459 ? 5.977 12.756 -2.663 1.00 92.81 459 PRO A C 1
ATOM 3496 O O . PRO A 1 459 ? 5.068 13.058 -3.433 1.00 92.81 459 PRO A O 1
ATOM 3499 N N . ALA A 1 460 ? 6.445 13.612 -1.745 1.00 92.94 460 ALA A N 1
ATOM 3500 C CA . ALA A 1 460 ? 5.871 14.940 -1.506 1.00 92.94 460 ALA A CA 1
ATOM 3501 C C . ALA A 1 460 ? 5.979 15.853 -2.739 1.00 92.94 460 ALA A C 1
ATOM 3503 O O . ALA A 1 460 ? 5.001 16.491 -3.134 1.00 92.94 460 ALA A O 1
ATOM 3504 N N . ASP A 1 461 ? 7.148 15.871 -3.380 1.00 95.50 461 ASP A N 1
ATOM 3505 C CA . ASP A 1 461 ? 7.315 16.436 -4.714 1.00 95.50 461 ASP A CA 1
ATOM 3506 C C . ASP A 1 461 ? 6.988 15.368 -5.763 1.00 95.50 461 ASP A C 1
ATOM 3508 O O . ASP A 1 461 ? 7.802 14.495 -6.071 1.00 95.50 461 ASP A O 1
ATOM 3512 N N . LYS A 1 462 ? 5.764 15.427 -6.293 1.00 96.44 462 LYS A N 1
ATOM 3513 C CA . LYS A 1 462 ? 5.243 14.429 -7.236 1.00 96.44 462 LYS A CA 1
ATOM 3514 C C . LYS A 1 462 ? 5.957 14.421 -8.580 1.00 96.44 462 LYS A C 1
ATOM 3516 O O . LYS A 1 462 ? 5.955 13.379 -9.230 1.00 96.44 462 LYS A O 1
ATOM 3521 N N . ALA A 1 463 ? 6.519 15.557 -8.991 1.00 96.94 463 ALA A N 1
ATOM 3522 C CA . ALA A 1 463 ? 7.208 15.693 -10.269 1.00 96.94 463 ALA A CA 1
ATOM 3523 C C . ALA A 1 463 ? 8.640 15.139 -10.212 1.00 96.94 463 ALA A C 1
ATOM 3525 O O . ALA A 1 463 ? 9.189 14.761 -11.248 1.00 96.94 463 ALA A O 1
ATOM 3526 N N . SER A 1 464 ? 9.233 15.087 -9.014 1.00 97.38 464 SER A N 1
ATOM 3527 C CA . SER A 1 464 ? 10.541 14.478 -8.772 1.00 97.38 464 SER A CA 1
ATOM 3528 C C . SER A 1 464 ? 10.513 12.963 -8.958 1.00 97.38 464 SER A C 1
ATOM 3530 O O . SER A 1 464 ? 9.465 12.320 -8.853 1.00 97.38 464 SER A O 1
ATOM 3532 N N . GLY A 1 465 ? 11.687 12.391 -9.204 1.00 97.75 465 GLY A N 1
ATOM 3533 C CA . GLY A 1 465 ? 11.850 10.957 -9.393 1.00 97.75 465 GLY A CA 1
ATOM 3534 C C . GLY A 1 465 ? 13.081 10.617 -10.220 1.00 97.75 465 GLY A C 1
ATOM 3535 O O . GLY A 1 465 ? 13.926 11.475 -10.469 1.00 97.75 465 GLY A O 1
ATOM 3536 N N . LEU A 1 466 ? 13.182 9.374 -10.673 1.00 97.69 466 LEU A N 1
ATOM 3537 C CA . LEU A 1 466 ? 14.244 8.943 -11.579 1.00 97.69 466 LEU A CA 1
ATOM 3538 C C . LEU A 1 466 ? 13.724 8.036 -12.696 1.00 97.69 466 LEU A C 1
ATOM 3540 O O . LEU A 1 466 ? 12.704 7.366 -12.535 1.00 97.69 466 LEU A O 1
ATOM 3544 N N . ILE A 1 467 ? 14.428 8.016 -13.825 1.00 97.94 467 ILE A N 1
ATOM 3545 C CA . ILE A 1 467 ? 14.192 7.099 -14.945 1.00 97.94 467 ILE A CA 1
ATOM 3546 C C . ILE A 1 467 ? 15.397 6.175 -15.078 1.00 97.94 467 ILE A C 1
ATOM 3548 O O . ILE A 1 467 ? 16.519 6.630 -15.296 1.00 97.94 467 ILE A O 1
ATOM 3552 N N . LEU A 1 468 ? 15.155 4.873 -14.975 1.00 96.31 468 LEU A N 1
ATOM 3553 C CA . LEU A 1 468 ? 16.133 3.826 -15.243 1.00 96.31 468 LEU A CA 1
ATOM 3554 C C . LEU A 1 468 ? 16.221 3.576 -16.749 1.00 96.31 468 LEU A C 1
ATOM 3556 O O . LEU A 1 468 ? 15.219 3.262 -17.396 1.00 96.31 468 LEU A O 1
ATOM 3560 N N . HIS A 1 469 ? 17.429 3.687 -17.298 1.00 94.75 469 HIS A N 1
ATOM 3561 C CA . HIS A 1 469 ? 17.691 3.425 -18.717 1.00 94.75 469 HIS A CA 1
ATOM 3562 C C . HIS A 1 469 ? 18.158 1.995 -18.983 1.00 94.75 469 HIS A C 1
ATOM 3564 O O . HIS A 1 469 ? 18.117 1.539 -20.124 1.00 94.75 469 HIS A O 1
ATOM 3570 N N . ASN A 1 470 ? 18.577 1.285 -17.937 1.00 92.44 470 ASN A N 1
ATOM 3571 C CA . ASN A 1 470 ? 19.068 -0.079 -18.027 1.00 92.44 470 ASN A CA 1
ATOM 3572 C C . ASN A 1 470 ? 18.417 -0.978 -16.974 1.00 92.44 470 ASN A C 1
ATOM 3574 O O . ASN A 1 470 ? 17.981 -0.514 -15.918 1.00 92.44 470 ASN A O 1
ATOM 3578 N N . LYS A 1 471 ? 18.399 -2.276 -17.263 1.00 91.12 471 LYS A N 1
ATOM 3579 C CA . LYS A 1 471 ? 17.961 -3.354 -16.366 1.00 91.12 471 LYS A CA 1
ATOM 3580 C C . LYS A 1 471 ? 19.123 -4.284 -16.020 1.00 91.12 471 LYS A C 1
ATOM 3582 O O . LYS A 1 471 ? 20.205 -4.209 -16.612 1.00 91.12 471 LYS A O 1
ATOM 3587 N N . CYS A 1 472 ? 18.904 -5.194 -15.075 1.00 91.31 472 CYS A N 1
ATOM 3588 C CA . CYS A 1 472 ? 19.873 -6.249 -14.812 1.00 91.31 472 CYS A CA 1
ATOM 3589 C C . CYS A 1 472 ? 20.132 -7.075 -16.085 1.00 91.31 472 CYS A C 1
ATOM 3591 O O . CYS A 1 472 ? 19.228 -7.355 -16.871 1.00 91.31 472 CYS A O 1
ATOM 3593 N N . SER A 1 473 ? 21.378 -7.509 -16.254 1.00 93.12 473 SER A N 1
ATOM 3594 C CA . SER A 1 473 ? 21.924 -8.216 -17.423 1.00 93.12 473 SER A CA 1
ATOM 3595 C C . SER A 1 473 ? 22.141 -7.374 -18.685 1.00 93.12 473 SER A C 1
ATOM 3597 O O . SER A 1 473 ? 22.659 -7.907 -19.669 1.00 93.12 473 SER A O 1
ATOM 3599 N N . ASP A 1 474 ? 21.831 -6.075 -18.677 1.00 94.06 474 ASP A N 1
ATOM 3600 C CA . ASP A 1 474 ? 22.192 -5.203 -19.796 1.00 94.06 474 ASP A CA 1
ATOM 3601 C C . ASP A 1 474 ? 23.714 -5.017 -19.878 1.00 94.06 474 ASP A C 1
ATOM 3603 O O . ASP A 1 474 ? 24.400 -4.799 -18.871 1.00 94.06 474 ASP A O 1
ATOM 3607 N N . LYS A 1 475 ? 24.241 -5.066 -21.106 1.00 96.44 475 LYS A N 1
ATOM 3608 C CA . LYS A 1 475 ? 25.624 -4.691 -21.417 1.00 96.44 475 LYS A CA 1
ATOM 3609 C C . LYS A 1 475 ? 25.693 -3.189 -21.650 1.00 96.44 475 LYS A C 1
ATOM 3611 O O . LYS A 1 475 ? 24.974 -2.656 -22.492 1.00 96.44 475 LYS A O 1
ATOM 3616 N N . ILE A 1 476 ? 26.603 -2.524 -20.954 1.00 96.81 476 ILE A N 1
ATOM 3617 C CA . ILE A 1 476 ? 26.788 -1.075 -21.015 1.00 96.81 476 ILE A CA 1
ATOM 3618 C C . ILE A 1 476 ? 28.239 -0.728 -21.347 1.00 96.81 476 ILE A C 1
ATOM 3620 O O . ILE A 1 476 ? 29.176 -1.448 -20.992 1.00 96.81 476 ILE A O 1
ATOM 3624 N N . LYS A 1 477 ? 28.431 0.404 -22.023 1.00 96.88 477 LYS A N 1
ATOM 3625 C CA . LYS A 1 477 ? 29.753 1.002 -22.255 1.00 96.88 477 LYS A CA 1
ATOM 3626 C C . LYS A 1 477 ? 29.994 2.132 -21.257 1.00 96.88 477 LYS A C 1
ATOM 3628 O O . LYS A 1 477 ? 29.039 2.795 -20.847 1.00 96.88 477 LYS A O 1
ATOM 3633 N N . LYS A 1 478 ? 31.255 2.409 -20.917 1.00 96.62 478 LYS A N 1
ATOM 3634 C CA . LYS A 1 478 ? 31.633 3.646 -20.217 1.00 96.62 478 LYS A CA 1
ATOM 3635 C C . LYS A 1 478 ? 31.010 4.851 -20.940 1.00 96.62 478 LYS A C 1
ATOM 3637 O O . LYS A 1 478 ? 31.092 4.937 -22.162 1.00 96.62 478 LYS A O 1
ATOM 3642 N N . GLY A 1 479 ? 30.362 5.739 -20.191 1.00 96.00 479 GLY A N 1
ATOM 3643 C CA . GLY A 1 479 ? 29.622 6.889 -20.719 1.00 96.00 479 GLY A CA 1
ATOM 3644 C C . GLY A 1 479 ? 28.148 6.628 -21.056 1.00 96.00 479 GLY A C 1
ATOM 3645 O O . GLY A 1 479 ? 27.436 7.581 -21.354 1.00 96.00 479 GLY A O 1
ATOM 3646 N N . SER A 1 480 ? 27.656 5.384 -20.981 1.00 96.38 480 SER A N 1
ATOM 3647 C CA . SER A 1 480 ? 26.218 5.094 -21.148 1.00 96.38 480 SER A CA 1
ATOM 3648 C C . SER A 1 480 ? 25.411 5.715 -20.008 1.00 96.38 480 SER A C 1
ATOM 3650 O O . SER A 1 480 ? 25.866 5.709 -18.866 1.00 96.38 480 SER A O 1
ATOM 3652 N N . VAL A 1 481 ? 24.211 6.223 -20.289 1.00 97.00 481 VAL A N 1
ATOM 3653 C CA . VAL A 1 481 ? 23.312 6.750 -19.251 1.00 97.00 481 VAL A CA 1
ATOM 3654 C C . VAL A 1 481 ? 22.725 5.582 -18.466 1.00 97.00 481 VAL A C 1
ATOM 3656 O O . VAL A 1 481 ? 22.038 4.759 -19.057 1.00 97.00 481 VAL A O 1
ATOM 3659 N N . LEU A 1 482 ? 22.977 5.527 -17.156 1.00 95.44 482 LEU A N 1
ATOM 3660 C CA . LEU A 1 482 ? 22.403 4.518 -16.257 1.00 95.44 482 LEU A CA 1
ATOM 3661 C C . LEU A 1 482 ? 21.016 4.938 -15.770 1.00 95.44 482 LEU A C 1
ATOM 3663 O O . LEU A 1 482 ? 20.050 4.173 -15.802 1.00 95.44 482 LEU A O 1
ATOM 3667 N N . VAL A 1 483 ? 20.937 6.183 -15.306 1.00 96.94 483 VAL A N 1
ATOM 3668 C CA . VAL A 1 483 ? 19.747 6.764 -14.695 1.00 96.94 483 VAL A CA 1
ATOM 3669 C C . VAL A 1 483 ? 19.704 8.262 -14.966 1.00 96.94 483 VAL A C 1
ATOM 3671 O O . VAL A 1 483 ? 20.739 8.932 -14.971 1.00 96.94 483 VAL A O 1
ATOM 3674 N N . GLU A 1 484 ? 18.508 8.792 -15.184 1.00 98.00 484 GLU A N 1
ATOM 3675 C CA . GLU A 1 484 ? 18.249 10.229 -15.217 1.00 98.00 484 GLU A CA 1
ATOM 3676 C C . GLU A 1 484 ? 17.446 10.628 -13.977 1.00 98.00 484 GLU A C 1
ATOM 3678 O O . GLU A 1 484 ? 16.425 10.016 -13.669 1.00 98.00 484 GLU A O 1
ATOM 3683 N N . LEU A 1 485 ? 17.936 11.618 -13.235 1.00 98.25 485 LEU A N 1
ATOM 3684 C CA . LEU A 1 485 ? 17.334 12.107 -11.995 1.00 98.25 485 LEU A CA 1
ATOM 3685 C C . LEU A 1 485 ? 16.546 13.385 -12.270 1.00 98.25 485 LEU A C 1
ATOM 3687 O O . LEU A 1 485 ? 17.009 14.226 -13.036 1.00 98.25 485 LEU A O 1
ATOM 3691 N N . PHE A 1 486 ? 15.418 13.567 -11.587 1.00 98.38 486 PHE A N 1
ATOM 3692 C CA . PHE A 1 486 ? 14.504 14.696 -11.751 1.00 98.38 486 PHE A CA 1
ATOM 3693 C C . PHE A 1 486 ? 14.155 15.307 -10.391 1.00 98.38 486 PHE A C 1
ATOM 3695 O O . PHE A 1 486 ? 13.781 14.590 -9.459 1.00 98.38 486 PHE A O 1
ATOM 3702 N N . SER A 1 487 ? 14.254 16.635 -10.265 1.00 97.88 487 SER A N 1
ATOM 3703 C CA . SER A 1 487 ? 13.808 17.353 -9.062 1.00 97.88 487 SER A CA 1
ATOM 3704 C C . SER A 1 487 ? 13.437 18.810 -9.338 1.00 97.88 487 SER A C 1
ATOM 3706 O O . SER A 1 487 ? 14.012 19.455 -10.215 1.00 97.88 487 SER A O 1
ATOM 3708 N N . ASN A 1 488 ? 12.510 19.377 -8.559 1.00 97.19 488 ASN A N 1
ATOM 3709 C CA . ASN A 1 488 ? 12.281 20.828 -8.554 1.00 97.19 488 ASN A CA 1
ATOM 3710 C C . ASN A 1 488 ? 13.324 21.606 -7.731 1.00 97.19 488 ASN A C 1
ATOM 3712 O O . ASN A 1 488 ? 13.317 22.838 -7.752 1.00 97.19 488 ASN A O 1
ATOM 3716 N N . SER A 1 489 ? 14.239 20.919 -7.037 1.00 97.19 489 SER A N 1
ATOM 3717 C CA . SER A 1 489 ? 15.332 21.534 -6.277 1.00 97.19 489 SER A CA 1
ATOM 3718 C C . SER A 1 489 ? 16.697 21.121 -6.830 1.00 97.19 489 SER A C 1
ATOM 3720 O O . SER A 1 489 ? 17.075 19.952 -6.769 1.00 97.19 489 SER A O 1
ATOM 3722 N N . LYS A 1 490 ? 17.485 22.103 -7.295 1.00 96.44 490 LYS A N 1
ATOM 3723 C CA . LYS A 1 490 ? 18.883 21.877 -7.711 1.00 96.44 490 LYS A CA 1
ATOM 3724 C C . LYS A 1 490 ? 19.739 21.295 -6.579 1.00 96.44 490 LYS A C 1
ATOM 3726 O O . LYS A 1 490 ? 20.588 20.452 -6.834 1.00 96.44 490 LYS A O 1
ATOM 3731 N N . GLN A 1 491 ? 19.503 21.715 -5.333 1.00 97.06 491 GLN A N 1
ATOM 3732 C CA . GLN A 1 491 ? 20.239 21.203 -4.172 1.00 97.06 491 GLN A CA 1
ATOM 3733 C C . GLN A 1 491 ? 19.971 19.710 -3.957 1.00 97.06 491 GLN A C 1
ATOM 3735 O O . GLN A 1 491 ? 20.914 18.936 -3.837 1.00 97.06 491 GLN A O 1
ATOM 3740 N N . LYS A 1 492 ? 18.698 19.288 -3.996 1.00 97.19 492 LYS A N 1
ATOM 3741 C CA . LYS A 1 492 ? 18.324 17.868 -3.886 1.00 97.19 492 LYS A CA 1
ATOM 3742 C C . LYS A 1 492 ? 18.909 17.030 -5.019 1.00 97.19 492 LYS A C 1
ATOM 3744 O O . LYS A 1 492 ? 19.380 15.925 -4.777 1.00 97.19 492 LYS A O 1
ATOM 3749 N N . LEU A 1 493 ? 18.921 17.572 -6.238 1.00 96.44 493 LEU A N 1
ATOM 3750 C CA . LEU A 1 493 ? 19.538 16.927 -7.396 1.00 96.44 493 LEU A CA 1
ATOM 3751 C C . LEU A 1 493 ? 21.045 16.700 -7.185 1.00 96.44 493 LEU A C 1
ATOM 3753 O O . LEU A 1 493 ? 21.542 15.604 -7.434 1.00 96.44 493 LEU A O 1
ATOM 3757 N N . ASN A 1 494 ? 21.757 17.709 -6.671 1.00 96.19 494 ASN A N 1
ATOM 3758 C CA . ASN A 1 494 ? 23.183 17.606 -6.356 1.00 96.19 494 ASN A CA 1
ATOM 3759 C C . ASN A 1 494 ? 23.455 16.602 -5.227 1.00 96.19 494 ASN A C 1
ATOM 3761 O O . ASN A 1 494 ? 24.390 15.815 -5.342 1.00 96.19 494 ASN A O 1
ATOM 3765 N N . TYR A 1 495 ? 22.629 16.579 -4.174 1.00 96.88 495 TYR A N 1
ATOM 3766 C CA . TYR A 1 495 ? 22.750 15.587 -3.101 1.00 96.88 495 TYR A CA 1
ATOM 3767 C C . TYR A 1 495 ? 22.511 14.162 -3.601 1.00 96.88 495 TYR A C 1
ATOM 3769 O O . TYR A 1 495 ? 23.282 13.267 -3.277 1.00 96.88 495 TYR A O 1
ATOM 3777 N N . ALA A 1 496 ? 21.488 13.952 -4.433 1.00 97.00 496 ALA A N 1
ATOM 3778 C CA . ALA A 1 496 ? 21.214 12.649 -5.029 1.00 97.00 496 ALA A CA 1
ATOM 3779 C C . ALA A 1 496 ? 22.369 12.180 -5.928 1.00 97.00 496 ALA A C 1
ATOM 3781 O O . ALA A 1 496 ? 22.747 11.012 -5.883 1.00 97.00 496 ALA A O 1
ATOM 3782 N N . LYS A 1 497 ? 22.965 13.093 -6.708 1.00 96.44 497 LYS A N 1
ATOM 3783 C CA . LYS A 1 497 ? 24.152 12.804 -7.520 1.00 96.44 497 LYS A CA 1
ATOM 3784 C C . LYS A 1 497 ? 25.346 12.392 -6.652 1.00 96.44 497 LYS A C 1
ATOM 3786 O O . LYS A 1 497 ? 25.923 11.343 -6.912 1.00 96.44 497 LYS A O 1
ATOM 3791 N N . ALA A 1 498 ? 25.679 13.182 -5.629 1.00 95.69 498 ALA A N 1
ATOM 3792 C CA . ALA A 1 498 ? 26.791 12.882 -4.727 1.00 95.69 498 ALA A CA 1
ATOM 3793 C C . ALA A 1 498 ? 26.598 11.530 -4.019 1.00 95.69 498 ALA A C 1
ATOM 3795 O O . ALA A 1 498 ? 27.526 10.734 -3.945 1.00 95.69 498 ALA A O 1
ATOM 3796 N N . HIS A 1 499 ? 25.368 11.227 -3.592 1.00 95.88 499 HIS A N 1
ATOM 3797 C CA . HIS A 1 499 ? 25.044 9.947 -2.967 1.00 95.88 499 HIS A CA 1
ATOM 3798 C C . HIS A 1 499 ? 25.266 8.752 -3.908 1.00 95.88 499 HIS A C 1
ATOM 3800 O O . HIS A 1 499 ? 25.793 7.739 -3.474 1.00 95.88 499 HIS A O 1
ATOM 3806 N N . ILE A 1 500 ? 24.925 8.865 -5.199 1.00 95.00 500 ILE A N 1
ATOM 3807 C CA . ILE A 1 500 ? 25.186 7.796 -6.186 1.00 95.00 500 ILE A CA 1
ATOM 3808 C C . ILE A 1 500 ? 26.685 7.612 -6.458 1.00 95.00 500 ILE A C 1
ATOM 3810 O O . ILE A 1 500 ? 27.115 6.504 -6.783 1.00 95.00 500 ILE A O 1
ATOM 3814 N N . GLU A 1 501 ? 27.466 8.692 -6.400 1.00 91.38 501 GLU A N 1
ATOM 3815 C CA . GLU A 1 501 ? 28.922 8.643 -6.580 1.00 91.38 501 GLU A CA 1
ATOM 3816 C C . GLU A 1 501 ? 29.616 7.952 -5.394 1.00 91.38 501 GLU A C 1
ATOM 3818 O O . GLU A 1 501 ? 30.598 7.242 -5.606 1.00 91.38 501 GLU A O 1
ATOM 3823 N N . GLU A 1 502 ? 29.084 8.116 -4.181 1.00 92.75 502 GLU A N 1
ATOM 3824 C CA . GLU A 1 502 ? 29.574 7.473 -2.955 1.00 92.75 502 GLU A CA 1
ATOM 3825 C C . GLU A 1 502 ? 29.085 6.021 -2.805 1.00 92.75 502 GLU A C 1
ATOM 3827 O O . GLU A 1 502 ? 29.891 5.119 -2.578 1.00 92.75 502 GLU A O 1
ATOM 3832 N N . ASP A 1 503 ? 27.782 5.782 -2.975 1.00 92.56 503 ASP A N 1
ATOM 3833 C CA . ASP A 1 503 ? 27.127 4.478 -2.823 1.00 92.56 503 ASP A CA 1
ATOM 3834 C C . ASP A 1 503 ? 26.208 4.197 -4.023 1.00 92.56 503 ASP A C 1
ATOM 3836 O O . ASP A 1 503 ? 25.010 4.500 -4.050 1.00 92.56 503 ASP A O 1
ATOM 3840 N N . SER A 1 504 ? 26.802 3.657 -5.089 1.00 92.81 504 SER A N 1
ATOM 3841 C CA . SER A 1 504 ? 26.073 3.422 -6.333 1.00 92.81 504 SER A CA 1
ATOM 3842 C C . SER A 1 504 ? 25.089 2.254 -6.196 1.00 92.81 504 SER A C 1
ATOM 3844 O O . SER A 1 504 ? 25.509 1.133 -5.897 1.00 92.81 504 SER A O 1
ATOM 3846 N N . PRO A 1 505 ? 23.800 2.425 -6.560 1.00 94.19 505 PRO A N 1
ATOM 3847 C CA . PRO A 1 505 ? 22.842 1.319 -6.567 1.00 94.19 505 PRO A CA 1
ATOM 3848 C C . PRO A 1 505 ? 23.095 0.328 -7.720 1.00 94.19 505 PRO A C 1
ATOM 3850 O O . PRO A 1 505 ? 22.389 -0.675 -7.828 1.00 94.19 505 PRO A O 1
ATOM 3853 N N . PHE A 1 506 ? 24.061 0.597 -8.606 1.00 94.75 506 PHE A N 1
ATOM 3854 C CA . PHE A 1 506 ? 24.375 -0.224 -9.773 1.00 94.75 506 PHE A CA 1
ATOM 3855 C C . PHE A 1 506 ? 25.655 -1.029 -9.551 1.00 94.75 506 PHE A C 1
ATOM 3857 O O . PHE A 1 506 ? 26.752 -0.479 -9.471 1.00 94.75 506 PHE A O 1
ATOM 3864 N N . ILE A 1 507 ? 25.543 -2.358 -9.562 1.00 93.94 507 ILE A N 1
ATOM 3865 C CA . ILE A 1 507 ? 26.710 -3.245 -9.523 1.00 93.94 507 ILE A CA 1
ATOM 3866 C C . ILE A 1 507 ? 27.044 -3.674 -10.948 1.00 93.94 507 ILE A C 1
ATOM 3868 O O . ILE A 1 507 ? 26.337 -4.492 -11.536 1.00 93.94 507 ILE A O 1
ATOM 3872 N N . ILE A 1 508 ? 28.138 -3.147 -11.495 1.00 93.88 508 ILE A N 1
ATOM 3873 C CA . ILE A 1 508 ? 28.617 -3.461 -12.849 1.00 93.88 508 ILE A CA 1
ATOM 3874 C C . ILE A 1 508 ? 29.787 -4.442 -12.742 1.00 93.88 508 ILE A C 1
ATOM 3876 O O . ILE A 1 508 ? 30.773 -4.147 -12.055 1.00 93.88 508 ILE A O 1
ATOM 3880 N N . LYS A 1 509 ? 29.675 -5.595 -13.406 1.00 91.00 509 LYS A N 1
ATOM 3881 C CA . LYS A 1 509 ? 30.738 -6.603 -13.496 1.00 91.00 509 LYS A CA 1
ATOM 3882 C C . LYS A 1 509 ? 31.502 -6.479 -14.805 1.00 91.00 509 LYS A C 1
ATOM 3884 O O . LYS A 1 509 ? 30.834 -6.338 -15.859 1.00 91.00 509 LYS A O 1
#